Protein AF-A0A2N3DPX6-F1 (afdb_monomer_lite)

Structure (mmCIF, N/CA/C/O backbone):
data_AF-A0A2N3DPX6-F1
#
_entry.id   AF-A0A2N3DPX6-F1
#
loop_
_atom_site.group_PDB
_atom_site.id
_atom_site.type_symbol
_atom_site.label_atom_id
_atom_site.label_alt_id
_atom_site.label_comp_id
_atom_site.label_asym_id
_atom_site.label_entity_id
_atom_site.label_seq_id
_atom_site.pdbx_PDB_ins_code
_atom_site.Cartn_x
_atom_site.Cartn_y
_atom_site.Cartn_z
_atom_site.occupancy
_atom_site.B_iso_or_equiv
_atom_site.auth_seq_id
_atom_site.auth_comp_id
_atom_site.auth_asym_id
_atom_site.auth_atom_id
_atom_site.pdbx_PDB_model_num
ATOM 1 N N . MET A 1 1 ? 47.879 -2.337 -25.778 1.00 54.28 1 MET A N 1
ATOM 2 C CA . MET A 1 1 ? 48.432 -1.976 -27.103 1.00 54.28 1 MET A CA 1
ATOM 3 C C . MET A 1 1 ? 49.964 -1.823 -27.110 1.00 54.28 1 MET A C 1
ATOM 5 O O . MET A 1 1 ? 50.606 -2.636 -27.768 1.00 54.28 1 MET A O 1
ATOM 9 N N . ASN A 1 2 ? 50.560 -0.882 -26.356 1.00 62.41 2 ASN A N 1
ATOM 10 C CA . ASN A 1 2 ? 52.008 -0.575 -26.413 1.00 62.41 2 ASN A CA 1
ATOM 11 C C . ASN A 1 2 ? 52.931 -1.779 -26.140 1.00 62.41 2 ASN A C 1
ATOM 13 O O . ASN A 1 2 ? 53.797 -2.048 -26.961 1.00 62.41 2 ASN A O 1
ATOM 17 N N . ASP A 1 3 ? 52.687 -2.575 -25.093 1.00 64.44 3 ASP A N 1
ATOM 18 C CA . ASP A 1 3 ? 53.539 -3.734 -24.750 1.00 64.44 3 ASP A CA 1
ATOM 19 C C . ASP A 1 3 ? 53.599 -4.826 -25.831 1.00 64.44 3 ASP A C 1
ATOM 21 O O . ASP A 1 3 ? 54.557 -5.590 -25.908 1.00 64.44 3 ASP A O 1
ATOM 25 N N . ARG A 1 4 ? 52.563 -4.950 -26.671 1.00 65.88 4 ARG A N 1
ATOM 26 C CA . ARG A 1 4 ? 52.521 -5.972 -27.732 1.00 65.88 4 ARG A CA 1
ATOM 27 C C . ARG A 1 4 ? 53.177 -5.488 -29.015 1.00 65.88 4 ARG A C 1
ATOM 29 O O . ARG A 1 4 ? 53.859 -6.273 -29.666 1.00 65.88 4 ARG A O 1
ATOM 36 N N . ILE A 1 5 ? 53.002 -4.209 -29.344 1.00 75.50 5 ILE A N 1
ATOM 37 C CA . ILE A 1 5 ? 53.775 -3.555 -30.403 1.00 75.50 5 ILE A CA 1
ATOM 38 C C . ILE A 1 5 ? 55.258 -3.558 -30.017 1.00 75.50 5 ILE A C 1
ATOM 40 O O . ILE A 1 5 ? 56.076 -3.925 -30.851 1.00 75.50 5 ILE A O 1
ATOM 44 N N . ALA A 1 6 ? 55.589 -3.282 -28.749 1.00 79.81 6 ALA A N 1
ATOM 45 C CA . ALA A 1 6 ? 56.942 -3.409 -28.211 1.00 79.81 6 ALA A CA 1
ATOM 46 C C . ALA A 1 6 ? 57.499 -4.820 -28.434 1.00 79.81 6 ALA A C 1
ATOM 48 O O . ALA A 1 6 ? 58.507 -4.957 -29.110 1.00 79.81 6 ALA A O 1
ATOM 49 N N . LYS A 1 7 ? 56.789 -5.876 -28.009 1.00 77.50 7 LYS A N 1
ATOM 50 C CA . LYS A 1 7 ? 57.215 -7.273 -28.233 1.00 77.50 7 LYS A CA 1
ATOM 51 C C . LYS A 1 7 ? 57.352 -7.661 -29.709 1.00 77.50 7 LYS A C 1
ATOM 53 O O . LYS A 1 7 ? 58.269 -8.393 -30.073 1.00 77.50 7 LYS A O 1
ATOM 58 N N . GLY A 1 8 ? 56.435 -7.208 -30.566 1.00 77.56 8 GLY A N 1
ATOM 59 C CA . GLY A 1 8 ? 56.503 -7.459 -32.009 1.00 77.56 8 GLY A CA 1
ATOM 60 C C . GLY A 1 8 ? 57.706 -6.770 -32.656 1.00 77.56 8 GLY A C 1
ATOM 61 O O . GLY A 1 8 ? 58.375 -7.354 -33.508 1.00 77.56 8 GLY A O 1
ATOM 62 N N . LEU A 1 9 ? 58.012 -5.554 -32.205 1.00 83.75 9 LEU A N 1
ATOM 63 C CA . LEU A 1 9 ? 59.191 -4.807 -32.619 1.00 83.75 9 LEU A CA 1
ATOM 64 C C . LEU A 1 9 ? 60.477 -5.418 -32.050 1.00 83.75 9 LEU A C 1
ATOM 66 O O . LEU A 1 9 ? 61.425 -5.578 -32.806 1.00 83.75 9 LEU A O 1
ATOM 70 N N . GLU A 1 10 ? 60.509 -5.834 -30.784 1.00 83.56 10 GLU A N 1
ATOM 71 C CA . GLU A 1 10 ? 61.630 -6.560 -30.163 1.00 83.56 10 GLU A CA 1
ATOM 72 C C . GLU A 1 10 ? 61.987 -7.813 -30.971 1.00 83.56 10 GLU A C 1
ATOM 74 O O . GLU A 1 10 ? 63.136 -7.976 -31.377 1.00 83.56 10 GLU A O 1
ATOM 79 N N . ALA A 1 11 ? 60.991 -8.629 -31.332 1.00 80.62 11 ALA A N 1
ATOM 80 C CA . ALA A 1 11 ? 61.194 -9.808 -32.174 1.00 80.62 11 ALA A CA 1
ATOM 81 C C . ALA A 1 11 ? 61.712 -9.462 -33.585 1.00 80.62 11 ALA A C 1
ATOM 83 O O . ALA A 1 11 ? 62.481 -10.225 -34.178 1.00 80.62 11 ALA A O 1
ATOM 84 N N . ALA A 1 12 ? 61.305 -8.319 -34.148 1.00 83.31 12 ALA A N 1
ATOM 85 C CA . ALA A 1 12 ? 61.857 -7.828 -35.410 1.00 83.31 12 ALA A CA 1
ATOM 86 C C . ALA A 1 12 ? 63.319 -7.370 -35.241 1.00 83.31 12 ALA A C 1
ATOM 88 O O . ALA A 1 12 ? 64.156 -7.650 -36.105 1.00 83.31 12 ALA A O 1
ATOM 89 N N . PHE A 1 13 ? 63.642 -6.738 -34.110 1.00 88.50 13 PHE A N 1
ATOM 90 C CA . PHE A 1 13 ? 64.986 -6.275 -33.769 1.00 88.50 13 PHE A CA 1
ATOM 91 C C . PHE A 1 13 ? 65.964 -7.399 -33.399 1.00 88.50 13 PHE A C 1
ATOM 93 O O . PHE A 1 13 ? 67.175 -7.209 -33.529 1.00 88.50 13 PHE A O 1
ATOM 100 N N . ASP A 1 14 ? 65.473 -8.581 -33.022 1.00 85.00 14 ASP A N 1
ATOM 101 C CA . ASP A 1 14 ? 66.304 -9.784 -32.863 1.00 85.00 14 ASP A CA 1
ATOM 102 C C . ASP A 1 14 ? 66.923 -10.243 -34.189 1.00 85.00 14 ASP A C 1
ATOM 104 O O . ASP A 1 14 ? 67.995 -10.848 -34.215 1.00 85.00 14 ASP A O 1
ATOM 108 N N . ARG A 1 15 ? 66.250 -9.954 -35.309 1.00 82.50 15 ARG A N 1
ATOM 109 C CA . ARG A 1 15 ? 66.660 -10.388 -36.653 1.00 82.50 15 ARG A CA 1
ATOM 110 C C . ARG A 1 15 ? 67.256 -9.263 -37.485 1.00 82.50 15 ARG A C 1
ATOM 112 O O . ARG A 1 15 ? 68.044 -9.523 -38.393 1.00 82.50 15 ARG A O 1
ATOM 119 N N . HIS A 1 16 ? 66.885 -8.020 -37.194 1.00 89.62 16 HIS A N 1
ATOM 120 C CA . HIS A 1 16 ? 67.238 -6.873 -38.017 1.00 89.62 16 HIS A CA 1
ATOM 121 C C . HIS A 1 16 ? 67.680 -5.687 -37.164 1.00 89.62 16 HIS A C 1
ATOM 123 O O . HIS A 1 16 ? 67.012 -5.288 -36.221 1.00 89.62 16 HIS A O 1
ATOM 129 N N . ARG A 1 17 ? 68.795 -5.055 -37.540 1.00 91.12 17 ARG A N 1
ATOM 130 C CA . ARG A 1 17 ? 69.267 -3.823 -36.887 1.00 91.12 17 ARG A CA 1
ATOM 131 C C . ARG A 1 17 ? 68.343 -2.625 -37.146 1.00 91.12 17 ARG A C 1
ATOM 133 O O . ARG A 1 17 ? 68.209 -1.757 -36.290 1.00 91.12 17 ARG A O 1
ATOM 140 N N . ILE A 1 18 ? 67.748 -2.566 -38.334 1.00 93.06 18 ILE A N 1
ATOM 141 C CA . ILE A 1 18 ? 66.830 -1.508 -38.758 1.00 93.06 18 ILE A CA 1
ATOM 142 C C . ILE A 1 18 ? 65.461 -2.150 -38.972 1.00 93.06 18 ILE A C 1
ATOM 144 O O . ILE A 1 18 ? 65.371 -3.206 -39.598 1.00 93.06 18 ILE A O 1
ATOM 148 N N . VAL A 1 19 ? 64.403 -1.536 -38.453 1.00 91.62 19 VAL A N 1
ATOM 149 C CA . VAL A 1 19 ? 63.025 -1.998 -38.656 1.00 91.62 19 VAL A CA 1
ATOM 150 C C . VAL A 1 19 ? 62.188 -0.839 -39.183 1.00 91.62 19 VAL A C 1
ATOM 152 O O . VAL A 1 19 ? 62.178 0.239 -38.592 1.00 91.62 19 VAL A O 1
ATOM 155 N N . PHE A 1 20 ? 61.495 -1.055 -40.299 1.00 90.06 20 PHE A N 1
ATOM 156 C CA . PHE A 1 20 ? 60.578 -0.085 -40.894 1.00 90.06 20 PHE A CA 1
ATOM 157 C C . PHE A 1 20 ? 59.164 -0.313 -40.384 1.00 90.06 20 PHE A C 1
ATOM 159 O O . PHE A 1 20 ? 58.597 -1.366 -40.644 1.00 90.06 20 PHE A O 1
ATOM 166 N N . TRP A 1 21 ? 58.570 0.670 -39.718 1.00 89.62 21 TRP A N 1
ATOM 167 C CA . TRP A 1 21 ? 57.159 0.664 -39.357 1.00 89.62 21 TRP A CA 1
ATOM 168 C C . TRP A 1 21 ? 56.373 1.536 -40.333 1.00 89.62 21 TRP A C 1
ATOM 170 O O . TRP A 1 21 ? 56.478 2.759 -40.312 1.00 89.62 21 TRP A O 1
ATOM 180 N N . THR A 1 22 ? 55.586 0.906 -41.203 1.00 83.81 22 THR A N 1
ATOM 181 C CA . THR A 1 22 ? 54.684 1.626 -42.113 1.00 83.81 22 THR A CA 1
ATOM 182 C C . THR A 1 22 ? 53.291 1.713 -41.509 1.00 83.81 22 THR A C 1
ATOM 184 O O . THR A 1 22 ? 52.650 0.687 -41.280 1.00 83.81 22 THR A O 1
ATOM 187 N N . ASP A 1 23 ? 52.824 2.936 -41.283 1.00 83.44 23 ASP A N 1
ATOM 188 C CA . ASP A 1 23 ? 51.473 3.249 -40.830 1.00 83.44 23 ASP A CA 1
ATOM 189 C C . ASP A 1 23 ? 50.719 3.972 -41.951 1.00 83.44 23 ASP A C 1
ATOM 191 O O . ASP A 1 23 ? 50.708 5.202 -42.057 1.00 83.44 23 ASP A O 1
ATOM 195 N N . ALA A 1 24 ? 50.118 3.173 -42.834 1.00 76.25 24 ALA A N 1
ATOM 196 C CA . ALA A 1 24 ? 49.492 3.671 -44.054 1.00 76.25 24 ALA A CA 1
ATOM 197 C C . ALA A 1 24 ? 48.295 4.600 -43.786 1.00 76.25 24 ALA A C 1
ATOM 199 O O . ALA A 1 24 ? 48.069 5.531 -44.556 1.00 76.25 24 ALA A O 1
ATOM 200 N N . ALA A 1 25 ? 47.551 4.360 -42.701 1.00 71.56 25 ALA A N 1
ATOM 201 C CA . ALA A 1 25 ? 46.357 5.118 -42.324 1.00 71.56 25 ALA A CA 1
ATOM 202 C C . ALA A 1 25 ? 46.630 6.201 -41.261 1.00 71.56 25 ALA A C 1
ATOM 204 O O . ALA A 1 25 ? 45.722 6.953 -40.909 1.00 71.56 25 ALA A O 1
ATOM 205 N N . ARG A 1 26 ? 47.881 6.315 -40.785 1.00 77.94 26 ARG A N 1
ATOM 206 C CA . ARG A 1 26 ? 48.315 7.261 -39.743 1.00 77.94 26 ARG A CA 1
ATOM 207 C C . ARG A 1 26 ? 47.587 7.075 -38.401 1.00 77.94 26 ARG A C 1
ATOM 209 O O . ARG A 1 26 ? 47.404 8.029 -37.645 1.00 77.94 26 ARG A O 1
ATOM 216 N N . GLU A 1 27 ? 47.144 5.859 -38.100 1.00 73.94 27 GLU A N 1
ATOM 217 C CA . GLU A 1 27 ? 46.339 5.568 -36.904 1.00 73.94 27 GLU A CA 1
ATOM 218 C C . GLU A 1 27 ? 47.190 5.265 -35.661 1.00 73.94 27 GLU A C 1
ATOM 220 O O . GLU A 1 27 ? 46.695 5.324 -34.536 1.00 73.94 27 GLU A O 1
ATOM 225 N N . LEU A 1 28 ? 48.480 4.979 -35.847 1.00 81.31 28 LEU A N 1
ATOM 226 C CA . LEU A 1 28 ? 49.415 4.505 -34.826 1.00 81.31 28 LEU A CA 1
ATOM 227 C C . LEU A 1 28 ? 50.485 5.539 -34.454 1.00 81.31 28 LEU A C 1
ATOM 229 O O . LEU A 1 28 ? 51.413 5.223 -33.707 1.00 81.31 28 LEU A O 1
ATOM 233 N N . ARG A 1 29 ? 50.357 6.785 -34.926 1.00 84.44 29 ARG A N 1
ATOM 234 C CA . ARG A 1 29 ? 51.342 7.849 -34.674 1.00 84.44 29 ARG A CA 1
ATOM 235 C C . ARG A 1 29 ? 51.567 8.108 -33.186 1.00 84.44 29 ARG A C 1
ATOM 237 O O . ARG A 1 29 ? 52.702 8.103 -32.721 1.00 84.44 29 ARG A O 1
ATOM 244 N N . SER A 1 30 ? 50.487 8.274 -32.427 1.00 81.75 30 SER A N 1
ATOM 245 C CA . SER A 1 30 ? 50.563 8.490 -30.978 1.00 81.75 30 SER A CA 1
ATOM 246 C C . SER A 1 30 ? 51.193 7.298 -30.252 1.00 81.75 30 SER A C 1
ATOM 248 O O . SER A 1 30 ? 51.939 7.481 -29.292 1.00 81.75 30 SER A O 1
ATOM 250 N N . THR A 1 31 ? 50.946 6.078 -30.735 1.00 81.00 31 THR A N 1
ATOM 251 C CA . THR A 1 31 ? 51.566 4.857 -30.216 1.00 81.00 31 THR A CA 1
ATOM 252 C C . THR A 1 31 ? 53.059 4.809 -30.516 1.00 81.00 31 THR A C 1
ATOM 254 O O . THR A 1 31 ? 53.834 4.492 -29.619 1.00 81.00 31 THR A O 1
ATOM 257 N N . PHE A 1 32 ? 53.478 5.162 -31.734 1.00 86.75 32 PHE A N 1
ATOM 258 C CA . PHE A 1 32 ? 54.891 5.291 -32.087 1.00 86.75 32 PHE A CA 1
ATOM 259 C C . PHE A 1 32 ? 55.594 6.330 -31.208 1.00 86.75 32 PHE A C 1
ATOM 261 O O . PHE A 1 32 ? 56.666 6.046 -30.674 1.00 86.75 32 PHE A O 1
ATOM 268 N N . ASP A 1 33 ? 54.987 7.502 -31.003 1.00 86.75 33 ASP A N 1
ATOM 269 C CA . ASP A 1 33 ? 55.567 8.582 -30.200 1.00 86.75 33 ASP A CA 1
ATOM 270 C C . ASP A 1 33 ? 55.715 8.174 -28.721 1.00 86.75 33 ASP A C 1
ATOM 272 O O . ASP A 1 33 ? 56.781 8.382 -28.139 1.00 86.75 33 ASP A O 1
ATOM 276 N N . ALA A 1 34 ? 54.709 7.503 -28.147 1.00 84.25 34 ALA A N 1
ATOM 277 C CA . ALA A 1 34 ? 54.702 7.046 -26.752 1.00 84.25 34 ALA A CA 1
ATOM 278 C C . ALA A 1 34 ? 55.551 5.788 -26.474 1.00 84.25 34 ALA A C 1
ATOM 280 O O . ALA A 1 34 ? 55.753 5.432 -25.315 1.00 84.25 34 ALA A O 1
ATOM 281 N N . LEU A 1 35 ? 56.009 5.077 -27.509 1.00 86.69 35 LEU A N 1
ATOM 282 C CA . LEU A 1 35 ? 56.758 3.832 -27.346 1.00 86.69 35 LEU A CA 1
ATOM 283 C C . LEU A 1 35 ? 58.198 4.098 -26.887 1.00 86.69 35 LEU A C 1
ATOM 285 O O . LEU A 1 35 ? 58.968 4.728 -27.612 1.00 86.69 35 LEU A O 1
ATOM 289 N N . GLU A 1 36 ? 58.595 3.566 -25.738 1.00 83.62 36 GLU A N 1
ATOM 290 C CA . GLU A 1 36 ? 59.989 3.575 -25.290 1.00 83.62 36 GLU A CA 1
ATOM 291 C C . GLU A 1 36 ? 60.608 2.195 -25.518 1.00 83.62 36 GLU A C 1
ATOM 293 O O . GLU A 1 36 ? 60.085 1.185 -25.055 1.00 83.62 36 GLU A O 1
ATOM 298 N N . LEU A 1 37 ? 61.704 2.153 -26.275 1.00 84.94 37 LEU A N 1
ATOM 299 C CA . LEU A 1 37 ? 62.443 0.932 -26.579 1.00 84.94 37 LEU A CA 1
ATOM 300 C C . LEU A 1 37 ? 63.902 1.143 -26.180 1.00 84.94 37 LEU A C 1
ATOM 302 O O . LEU A 1 37 ? 64.582 2.015 -26.726 1.00 84.94 37 LEU A O 1
ATOM 306 N N . GLU A 1 38 ? 64.389 0.355 -25.225 1.00 86.06 38 GLU A N 1
ATOM 307 C CA . GLU A 1 38 ? 65.756 0.489 -24.728 1.00 86.06 38 GLU A CA 1
ATOM 308 C C . GLU A 1 38 ? 66.777 0.177 -25.838 1.00 86.06 38 GLU A C 1
ATOM 310 O O . GLU A 1 38 ? 66.678 -0.823 -26.550 1.00 86.06 38 GLU A O 1
ATOM 315 N N . GLY A 1 39 ? 67.757 1.067 -26.025 1.00 87.31 39 GLY A N 1
ATOM 316 C CA . GLY A 1 39 ? 68.816 0.897 -27.026 1.00 87.31 39 GLY A CA 1
ATOM 317 C C . GLY A 1 39 ? 68.378 1.050 -28.491 1.00 87.31 39 GLY A C 1
ATOM 318 O O . GLY A 1 39 ? 69.193 0.810 -29.385 1.00 87.31 39 GLY A O 1
ATOM 319 N N . ILE A 1 40 ? 67.135 1.467 -28.765 1.00 92.56 40 ILE A N 1
ATOM 320 C CA . ILE A 1 40 ? 66.599 1.676 -30.120 1.00 92.56 40 ILE A CA 1
ATOM 321 C C . ILE A 1 40 ? 66.289 3.160 -30.330 1.00 92.56 40 ILE A C 1
ATOM 323 O O . ILE A 1 40 ? 65.561 3.778 -29.559 1.00 92.56 40 ILE A O 1
ATOM 327 N N . GLN A 1 41 ? 66.809 3.736 -31.415 1.00 93.25 41 GLN A N 1
ATOM 328 C CA . GLN A 1 41 ? 66.491 5.108 -31.798 1.00 93.25 41 GLN A CA 1
ATOM 329 C C . GLN A 1 41 ? 65.309 5.144 -32.768 1.00 93.25 41 GLN A C 1
ATOM 331 O O . GLN A 1 41 ? 65.304 4.459 -33.792 1.00 93.25 41 GLN A O 1
ATOM 336 N N . LYS A 1 42 ? 64.312 5.971 -32.456 1.00 94.31 42 LYS A N 1
ATOM 337 C CA . LYS A 1 42 ? 63.127 6.184 -33.292 1.00 94.31 42 LYS A CA 1
ATOM 338 C C . LYS A 1 42 ? 63.363 7.333 -34.274 1.00 94.31 42 LYS A C 1
ATOM 340 O O . LYS A 1 42 ? 63.814 8.401 -33.869 1.00 94.31 42 LYS A O 1
ATOM 345 N N . ILE A 1 43 ? 63.025 7.127 -35.544 1.00 93.69 43 ILE A N 1
ATOM 346 C CA . ILE A 1 43 ? 63.067 8.148 -36.598 1.00 93.69 43 ILE A CA 1
ATOM 347 C C . ILE A 1 43 ? 61.698 8.171 -37.273 1.00 93.69 43 ILE A C 1
ATOM 349 O O . ILE A 1 43 ? 61.299 7.168 -37.853 1.00 93.69 43 ILE A O 1
ATOM 353 N N . ALA A 1 44 ? 60.984 9.294 -37.216 1.00 92.06 44 ALA A N 1
ATOM 354 C CA . ALA A 1 44 ? 59.815 9.521 -38.063 1.00 92.06 44 ALA A CA 1
ATOM 355 C C . ALA A 1 44 ? 60.273 10.215 -39.348 1.00 92.06 44 ALA A C 1
ATOM 357 O O . ALA A 1 44 ? 60.879 11.281 -39.266 1.00 92.06 44 ALA A O 1
ATOM 358 N N . LEU A 1 45 ? 60.000 9.614 -40.507 1.00 90.94 45 LEU A N 1
ATOM 359 C CA . LEU A 1 45 ? 60.364 10.200 -41.796 1.00 90.94 45 LEU A CA 1
ATOM 360 C C . LEU A 1 45 ? 59.577 11.489 -42.036 1.00 90.94 45 LEU A C 1
ATOM 362 O O . LEU A 1 45 ? 58.354 11.520 -41.881 1.00 90.94 45 LEU A O 1
ATOM 366 N N . ALA A 1 46 ? 60.290 12.537 -42.439 1.00 88.69 46 ALA A N 1
ATOM 367 C CA . ALA A 1 46 ? 59.729 13.854 -42.721 1.00 88.69 46 ALA A CA 1
ATOM 368 C C . ALA A 1 46 ? 60.317 14.426 -44.021 1.00 88.69 46 ALA A C 1
ATOM 370 O O . ALA A 1 46 ? 60.751 15.578 -44.059 1.00 88.69 46 ALA A O 1
ATOM 371 N N . ASN A 1 47 ? 60.321 13.612 -45.086 1.00 86.62 47 ASN A N 1
ATOM 372 C CA . ASN A 1 47 ? 60.920 13.936 -46.387 1.00 86.62 47 ASN A CA 1
ATOM 373 C C . ASN A 1 47 ? 62.446 14.185 -46.307 1.00 86.62 47 ASN A C 1
ATOM 375 O O . ASN A 1 47 ? 63.002 15.058 -46.976 1.00 86.62 47 ASN A O 1
ATOM 379 N N . ASP A 1 48 ? 63.115 13.450 -45.418 1.00 91.81 48 ASP A N 1
ATOM 380 C CA . ASP A 1 48 ? 64.540 13.518 -45.094 1.00 91.81 48 ASP A CA 1
ATOM 381 C C . ASP A 1 48 ? 65.265 12.182 -45.359 1.00 91.81 48 ASP A C 1
ATOM 383 O O . ASP A 1 48 ? 66.339 11.906 -44.818 1.00 91.81 48 ASP A O 1
ATOM 387 N N . GLU A 1 49 ? 64.703 11.347 -46.238 1.00 92.75 49 GLU A N 1
ATOM 388 C CA . GLU A 1 49 ? 65.104 9.960 -46.486 1.00 92.75 49 GLU A CA 1
ATOM 389 C C . GLU A 1 49 ? 66.591 9.816 -46.824 1.00 92.75 49 GLU A C 1
ATOM 391 O O . GLU A 1 49 ? 67.235 8.859 -46.397 1.00 92.75 49 GLU A O 1
ATOM 396 N N . PHE A 1 50 ? 67.169 10.770 -47.559 1.00 91.81 50 PHE A N 1
ATOM 397 C CA . PHE A 1 50 ? 68.599 10.766 -47.876 1.00 91.81 50 PHE A CA 1
ATOM 398 C C . PHE A 1 50 ? 69.484 10.959 -46.641 1.00 91.81 50 PHE A C 1
ATOM 400 O O . PHE A 1 50 ? 70.490 10.265 -46.476 1.00 91.81 50 PHE A O 1
ATOM 407 N N . ALA A 1 51 ? 69.109 11.895 -45.767 1.00 93.38 51 ALA A N 1
ATOM 408 C CA . ALA A 1 51 ? 69.839 12.164 -44.537 1.00 93.38 51 ALA A CA 1
ATOM 409 C C . ALA A 1 51 ? 69.728 10.966 -43.588 1.00 93.38 51 ALA A C 1
ATOM 411 O O . ALA A 1 51 ? 70.736 10.497 -43.058 1.00 93.38 51 ALA A O 1
ATOM 412 N N . VAL A 1 52 ? 68.526 10.391 -43.470 1.00 94.75 52 VAL A N 1
ATOM 413 C CA . VAL A 1 52 ? 68.290 9.157 -42.710 1.00 94.75 52 VAL A CA 1
ATOM 414 C C . VAL A 1 52 ? 69.135 8.009 -43.266 1.00 94.75 52 VAL A C 1
ATOM 416 O O . VAL A 1 52 ? 69.815 7.330 -42.498 1.00 94.75 52 VAL A O 1
ATOM 419 N N . LYS A 1 53 ? 69.184 7.830 -44.594 1.00 94.06 53 LYS A N 1
ATOM 420 C CA . LYS A 1 53 ? 70.019 6.822 -45.269 1.00 94.06 53 LYS A CA 1
ATOM 421 C C . LYS A 1 53 ? 71.499 6.961 -44.922 1.00 94.06 53 LYS A C 1
ATOM 423 O O . LYS A 1 53 ? 72.149 5.965 -44.602 1.00 94.06 53 LYS A O 1
ATOM 428 N N . HIS A 1 54 ? 72.030 8.182 -44.976 1.00 93.88 54 HIS A N 1
ATOM 429 C CA . HIS A 1 54 ? 73.417 8.459 -44.611 1.00 93.88 54 HIS A CA 1
ATOM 430 C C . HIS A 1 54 ? 73.682 8.120 -43.139 1.00 93.88 54 HIS A C 1
ATOM 432 O O . HIS A 1 54 ? 74.611 7.369 -42.833 1.00 93.88 54 HIS A O 1
ATOM 438 N N . ARG A 1 55 ? 72.812 8.589 -42.241 1.00 94.56 55 ARG A N 1
ATOM 439 C CA . ARG A 1 55 ? 72.940 8.399 -40.796 1.00 94.56 55 ARG A CA 1
ATOM 440 C C . ARG A 1 55 ? 72.969 6.926 -40.393 1.00 94.56 55 ARG A C 1
ATOM 442 O O . ARG A 1 55 ? 73.902 6.483 -39.724 1.00 94.56 55 ARG A O 1
ATOM 449 N N . VAL A 1 56 ? 71.989 6.142 -40.850 1.00 94.12 56 VAL A N 1
ATOM 450 C CA . VAL A 1 56 ? 71.843 4.738 -40.425 1.00 94.12 56 VAL A CA 1
ATOM 451 C C . VAL A 1 56 ? 72.894 3.800 -41.030 1.00 94.12 56 VAL A C 1
ATOM 453 O O . VAL A 1 56 ? 73.118 2.717 -40.481 1.00 94.12 56 VAL A O 1
ATOM 456 N N . LEU A 1 57 ? 73.531 4.180 -42.148 1.00 91.94 57 LEU A N 1
ATOM 457 C CA . LEU A 1 57 ? 74.555 3.372 -42.828 1.00 91.94 57 LEU A CA 1
ATOM 458 C C . LEU A 1 57 ? 75.997 3.808 -42.538 1.00 91.94 57 LEU A C 1
ATOM 460 O O . LEU A 1 57 ? 76.894 2.965 -42.594 1.00 91.94 57 LEU A O 1
ATOM 464 N N . ARG A 1 58 ? 76.248 5.102 -42.299 1.00 92.56 58 ARG A N 1
ATOM 465 C CA . ARG A 1 58 ? 77.607 5.667 -42.210 1.00 92.56 58 ARG A CA 1
ATOM 466 C C . ARG A 1 58 ? 77.935 6.260 -40.849 1.00 92.56 58 ARG A C 1
ATOM 468 O O . ARG A 1 58 ? 79.011 5.970 -40.339 1.00 92.56 58 ARG A O 1
ATOM 475 N N . GLU A 1 59 ? 77.046 7.066 -40.279 1.00 93.06 59 GLU A N 1
ATOM 476 C CA . GLU A 1 59 ? 77.330 7.789 -39.029 1.00 93.06 59 GLU A CA 1
ATOM 477 C C . GLU A 1 59 ? 77.150 6.894 -37.801 1.00 93.06 59 GLU A C 1
ATOM 479 O O . GLU A 1 59 ? 78.003 6.870 -36.917 1.00 93.06 59 GLU A O 1
ATOM 484 N N . GLU A 1 60 ? 76.075 6.103 -37.773 1.00 94.06 60 GLU A N 1
ATOM 485 C CA . GLU A 1 60 ? 75.704 5.270 -36.626 1.00 94.06 60 GLU A CA 1
ATOM 486 C C . GLU A 1 60 ? 75.505 3.787 -37.033 1.00 94.06 60 GLU A C 1
ATOM 488 O O . GLU A 1 60 ? 74.419 3.221 -36.878 1.00 94.06 60 GLU A O 1
ATOM 493 N N . PRO A 1 61 ? 76.537 3.096 -37.564 1.00 88.75 61 PRO A N 1
ATOM 494 C CA . PRO A 1 61 ? 76.383 1.757 -38.147 1.00 88.75 61 PRO A CA 1
ATOM 495 C C . PRO A 1 61 ? 76.079 0.650 -37.121 1.00 88.75 61 PRO A C 1
ATOM 497 O O . PRO A 1 61 ? 75.532 -0.389 -37.490 1.00 88.75 61 PRO A O 1
ATOM 500 N N . GLY A 1 62 ? 76.423 0.852 -35.844 1.00 88.69 62 GLY A N 1
ATOM 501 C CA . GLY A 1 62 ? 76.156 -0.096 -34.751 1.00 88.69 62 GLY A CA 1
ATOM 502 C C . GLY A 1 62 ? 74.818 0.116 -34.034 1.00 88.69 62 GLY A C 1
ATOM 503 O O . GLY A 1 62 ? 74.393 -0.751 -33.274 1.00 88.69 62 GLY A O 1
ATOM 504 N N . GLN A 1 63 ? 74.146 1.243 -34.279 1.00 93.56 63 GLN A N 1
ATOM 505 C CA . GLN A 1 63 ? 72.909 1.621 -33.597 1.00 93.56 63 GLN A CA 1
ATOM 506 C C . GLN A 1 63 ? 71.691 0.927 -34.229 1.00 93.56 63 GLN A C 1
ATOM 508 O O . GLN A 1 63 ? 71.632 0.748 -35.453 1.00 93.56 63 GLN A O 1
ATOM 513 N N . ARG A 1 64 ? 70.711 0.534 -33.399 1.00 94.88 64 ARG A N 1
ATOM 514 C CA . ARG A 1 64 ? 69.409 0.018 -33.854 1.00 94.88 64 ARG A CA 1
ATOM 515 C C . ARG A 1 64 ? 68.436 1.167 -34.111 1.00 94.88 64 ARG A C 1
ATOM 517 O O . ARG A 1 64 ? 68.344 2.081 -33.286 1.00 94.88 64 ARG A O 1
ATOM 524 N N . PHE A 1 65 ? 67.698 1.093 -35.220 1.00 94.62 65 PHE A N 1
ATOM 525 C CA . PHE A 1 65 ? 66.774 2.145 -35.656 1.00 94.62 65 PHE A CA 1
ATOM 526 C C . PHE A 1 65 ? 65.371 1.614 -35.953 1.00 94.62 65 PHE A C 1
ATOM 528 O O . PHE A 1 65 ? 65.217 0.668 -36.725 1.00 94.62 65 PHE A O 1
ATOM 535 N N . LEU A 1 66 ? 64.353 2.275 -35.397 1.00 93.88 66 LEU A N 1
ATOM 536 C CA . LEU A 1 66 ? 62.951 2.128 -35.787 1.00 93.88 66 LEU A CA 1
ATOM 537 C C . LEU A 1 66 ? 62.574 3.295 -36.702 1.00 93.88 66 LEU A C 1
ATOM 539 O O . LEU A 1 66 ? 62.441 4.425 -36.232 1.00 93.88 66 LEU A O 1
ATOM 543 N N . ILE A 1 67 ? 62.420 3.027 -37.997 1.00 93.56 67 ILE A N 1
ATOM 544 C CA . ILE A 1 67 ? 62.072 4.037 -39.003 1.00 93.56 67 ILE A CA 1
ATOM 545 C C . ILE A 1 67 ? 60.563 3.988 -39.237 1.00 93.56 67 ILE A C 1
ATOM 547 O O . ILE A 1 67 ? 60.051 3.016 -39.785 1.00 93.56 67 ILE A O 1
ATOM 551 N N . TYR A 1 68 ? 59.852 5.028 -38.824 1.00 91.44 68 TYR A N 1
ATOM 552 C CA . TYR A 1 68 ? 58.407 5.155 -38.947 1.00 91.44 68 TYR A CA 1
ATOM 553 C C . TYR A 1 68 ? 58.031 6.008 -40.157 1.00 91.44 68 TYR A C 1
ATOM 555 O O . TYR A 1 68 ? 58.543 7.115 -40.341 1.00 91.44 68 TYR A O 1
ATOM 563 N N . ARG A 1 69 ? 57.130 5.478 -40.985 1.00 88.31 69 ARG A N 1
ATOM 564 C CA . ARG A 1 69 ? 56.603 6.128 -42.187 1.00 88.31 69 ARG A CA 1
ATOM 565 C C . ARG A 1 69 ? 55.097 6.298 -42.054 1.00 88.31 69 ARG A C 1
ATOM 567 O O . ARG A 1 69 ? 54.386 5.314 -41.857 1.00 88.31 69 ARG A O 1
ATOM 574 N N . GLU A 1 70 ? 54.637 7.529 -42.243 1.00 87.31 70 GLU A N 1
ATOM 575 C CA . GLU A 1 70 ? 53.218 7.847 -42.401 1.00 87.31 70 GLU A CA 1
ATOM 576 C C . GLU A 1 70 ? 52.810 7.733 -43.874 1.00 87.31 70 GLU A C 1
ATOM 578 O O . GLU A 1 70 ? 53.539 8.185 -44.759 1.00 87.31 70 GLU A O 1
ATOM 583 N N . GLY A 1 71 ? 51.627 7.177 -44.132 1.00 78.06 71 GLY A N 1
ATOM 584 C CA . GLY A 1 71 ? 51.040 7.130 -45.470 1.00 78.06 71 GLY A CA 1
ATOM 585 C C . GLY A 1 71 ? 51.433 5.900 -46.299 1.00 78.06 71 GLY A C 1
ATOM 586 O O . GLY A 1 71 ? 52.178 5.028 -45.835 1.00 78.06 71 GLY A O 1
ATOM 587 N N . PRO A 1 72 ? 50.875 5.779 -47.518 1.00 76.06 72 PRO A N 1
ATOM 588 C CA . PRO A 1 72 ? 51.136 4.642 -48.389 1.00 76.06 72 PRO A CA 1
ATOM 589 C C . PRO A 1 72 ? 52.620 4.562 -48.755 1.00 76.06 72 PRO A C 1
ATOM 591 O O . PRO A 1 72 ? 53.338 5.560 -48.796 1.00 76.06 72 PRO A O 1
ATOM 594 N N . GLU A 1 73 ? 53.089 3.348 -49.023 1.00 79.56 73 GLU A N 1
ATOM 595 C CA . GLU A 1 73 ? 54.463 3.133 -49.461 1.00 79.56 73 GLU A CA 1
ATOM 596 C C . GLU A 1 73 ? 54.692 3.816 -50.827 1.00 79.56 73 GLU A C 1
ATOM 598 O O . GLU A 1 73 ? 53.885 3.592 -51.731 1.00 79.56 73 GLU A O 1
ATOM 603 N N . PRO A 1 74 ? 55.746 4.644 -50.999 1.00 83.25 74 PRO A N 1
ATOM 604 C CA . PRO A 1 74 ? 56.045 5.273 -52.280 1.00 83.25 74 PRO A CA 1
ATOM 605 C C . PRO A 1 74 ? 56.354 4.234 -53.357 1.00 83.25 74 PRO A C 1
ATOM 607 O O . PRO A 1 74 ? 56.824 3.130 -53.055 1.00 83.25 74 PRO A O 1
ATOM 610 N N . ASP A 1 75 ? 56.170 4.619 -54.618 1.00 85.25 75 ASP A N 1
ATOM 611 C CA . ASP A 1 75 ? 56.600 3.805 -55.749 1.00 85.25 75 ASP A CA 1
ATOM 612 C C . ASP A 1 75 ? 58.095 3.479 -55.649 1.00 85.25 75 ASP A C 1
ATOM 614 O O . ASP A 1 75 ? 58.902 4.234 -55.103 1.00 85.25 75 ASP A O 1
ATOM 618 N N . ARG A 1 76 ? 58.492 2.319 -56.188 1.00 85.69 76 ARG A N 1
ATOM 619 C CA . ARG A 1 76 ? 59.852 1.781 -55.995 1.00 85.69 76 ARG A CA 1
ATOM 620 C C . ARG A 1 76 ? 60.960 2.751 -56.404 1.00 85.69 76 ARG A C 1
ATOM 622 O O . ARG A 1 76 ? 62.022 2.732 -55.793 1.00 85.69 76 ARG A O 1
ATOM 629 N N . ILE A 1 77 ? 60.726 3.551 -57.443 1.00 87.75 77 ILE A N 1
ATOM 630 C CA . ILE A 1 77 ? 61.707 4.514 -57.953 1.00 87.75 77 ILE A CA 1
ATOM 631 C C . ILE A 1 77 ? 61.826 5.760 -57.063 1.00 87.75 77 ILE A C 1
ATOM 633 O O . ILE A 1 77 ? 62.889 6.372 -57.020 1.00 87.75 77 ILE A O 1
ATOM 637 N N . ASP A 1 78 ? 60.776 6.065 -56.297 1.00 85.62 78 ASP A N 1
ATOM 638 C CA . ASP A 1 78 ? 60.686 7.219 -55.402 1.00 85.62 78 ASP A CA 1
ATOM 639 C C . ASP A 1 78 ? 61.008 6.857 -53.940 1.00 85.62 78 ASP A C 1
ATOM 641 O O . ASP A 1 78 ? 61.224 7.733 -53.105 1.00 85.62 78 ASP A O 1
ATOM 645 N N . ASN A 1 79 ? 61.108 5.566 -53.603 1.00 89.00 79 ASN A N 1
ATOM 646 C CA . ASN A 1 79 ? 61.487 5.113 -52.265 1.00 89.00 79 ASN A CA 1
ATOM 647 C C . ASN A 1 79 ? 63.020 5.061 -52.104 1.00 89.00 79 ASN A C 1
ATOM 649 O O . ASN A 1 79 ? 63.665 4.038 -52.331 1.00 89.00 79 ASN A O 1
ATOM 653 N N . TRP A 1 80 ? 63.618 6.163 -51.646 1.00 91.12 80 TRP A N 1
ATOM 654 C CA . TRP A 1 80 ? 65.080 6.302 -51.499 1.00 91.12 80 TRP A CA 1
ATOM 655 C C . TRP A 1 80 ? 65.700 5.362 -50.451 1.00 91.12 80 TRP A C 1
ATOM 657 O O . TRP A 1 80 ? 66.912 5.121 -50.466 1.00 91.12 80 TRP A O 1
ATOM 667 N N . LEU A 1 81 ? 64.869 4.820 -49.556 1.00 91.75 81 LEU A N 1
ATOM 668 C CA . LEU A 1 81 ? 65.242 3.851 -48.524 1.00 91.75 81 LEU A CA 1
ATOM 669 C C . LEU A 1 81 ? 64.932 2.402 -48.923 1.00 91.75 81 LEU A C 1
ATOM 671 O O . LEU A 1 81 ? 65.119 1.511 -48.098 1.00 91.75 81 LEU A O 1
ATOM 675 N N . LEU A 1 82 ? 64.466 2.144 -50.153 1.00 88.69 82 LEU A N 1
ATOM 676 C CA . LEU A 1 82 ? 64.002 0.820 -50.583 1.00 88.69 82 LEU A CA 1
ATOM 677 C C . LEU A 1 82 ? 65.066 -0.272 -50.423 1.00 88.69 82 LEU A C 1
ATOM 679 O O . LEU A 1 82 ? 64.758 -1.370 -49.975 1.00 88.69 82 LEU A O 1
ATOM 683 N N . ASP A 1 83 ? 66.321 0.027 -50.750 1.00 89.12 83 ASP A N 1
ATOM 684 C CA . ASP A 1 83 ? 67.448 -0.896 -50.597 1.00 89.12 83 ASP A CA 1
ATOM 685 C C . ASP A 1 83 ? 67.697 -1.279 -49.130 1.00 89.12 83 ASP A C 1
ATOM 687 O O . ASP A 1 83 ? 67.906 -2.453 -48.826 1.00 89.12 83 ASP A O 1
ATOM 691 N N . ILE A 1 84 ? 67.606 -0.312 -48.212 1.00 90.38 84 ILE A N 1
ATOM 692 C CA . ILE A 1 84 ? 67.705 -0.547 -46.763 1.00 90.38 84 ILE A CA 1
ATOM 693 C C . ILE A 1 84 ? 66.480 -1.329 -46.277 1.00 90.38 84 ILE A C 1
ATOM 695 O O . ILE A 1 84 ? 66.623 -2.292 -45.528 1.00 90.38 84 ILE A O 1
ATOM 699 N N . GLN A 1 85 ? 65.283 -0.948 -46.717 1.00 86.56 85 GLN A N 1
ATOM 700 C CA . GLN A 1 85 ? 64.028 -1.596 -46.343 1.00 86.56 85 GLN A CA 1
ATOM 701 C C . GLN A 1 85 ? 63.985 -3.065 -46.785 1.00 86.56 85 GLN A C 1
ATOM 703 O O . GLN A 1 85 ? 63.512 -3.907 -46.031 1.00 86.56 85 GLN A O 1
ATOM 708 N N . MET A 1 86 ? 64.525 -3.389 -47.964 1.00 83.62 86 MET A N 1
ATOM 709 C CA . MET A 1 86 ? 64.635 -4.766 -48.460 1.00 83.62 86 MET A CA 1
ATOM 710 C C . MET A 1 86 ? 65.744 -5.572 -47.771 1.00 83.62 86 MET A C 1
ATOM 712 O O . MET A 1 86 ? 65.616 -6.786 -47.633 1.00 83.62 86 MET A O 1
ATOM 716 N N . ALA A 1 87 ? 66.834 -4.920 -47.356 1.00 83.94 87 ALA A N 1
ATOM 717 C CA . ALA A 1 87 ? 67.941 -5.568 -46.648 1.00 83.94 87 ALA A CA 1
ATOM 718 C C . ALA A 1 87 ? 67.641 -5.834 -45.159 1.00 83.94 87 ALA A C 1
ATOM 720 O O . ALA A 1 87 ? 68.368 -6.581 -44.499 1.00 83.94 87 ALA A O 1
ATOM 721 N N . HIS A 1 88 ? 66.592 -5.214 -44.620 1.00 86.69 88 HIS A N 1
ATOM 722 C CA . HIS A 1 88 ? 66.249 -5.236 -43.204 1.00 86.69 88 HIS A CA 1
ATOM 723 C C . HIS A 1 88 ? 64.771 -5.601 -42.965 1.00 86.69 88 HIS A C 1
ATOM 725 O O . HIS A 1 88 ? 64.102 -6.142 -43.841 1.00 86.69 88 HIS A O 1
ATOM 731 N N . GLY A 1 89 ? 64.279 -5.404 -41.737 1.00 78.69 89 GLY A N 1
ATOM 732 C CA . GLY A 1 89 ? 62.942 -5.833 -41.337 1.00 78.69 89 GLY A CA 1
ATOM 733 C C . GLY A 1 89 ? 61.878 -4.783 -41.639 1.00 78.69 89 GLY A C 1
ATOM 734 O O . GLY A 1 89 ? 62.105 -3.592 -41.435 1.00 78.69 89 GLY A O 1
ATOM 735 N N . ALA A 1 90 ? 60.689 -5.223 -42.048 1.00 79.94 90 ALA A N 1
ATOM 736 C CA . ALA A 1 90 ? 59.490 -4.391 -42.096 1.00 79.94 90 ALA A CA 1
ATOM 737 C C . ALA A 1 90 ? 58.465 -4.893 -41.069 1.00 79.94 90 ALA A C 1
ATOM 739 O O . ALA A 1 90 ? 58.163 -6.083 -40.999 1.00 79.94 90 ALA A O 1
ATOM 740 N N . PHE A 1 91 ? 57.922 -3.968 -40.289 1.00 78.31 91 PHE A N 1
ATOM 741 C CA . PHE A 1 91 ? 56.836 -4.150 -39.345 1.00 78.31 91 PHE A CA 1
ATOM 742 C C . PHE A 1 91 ? 55.598 -3.431 -39.891 1.00 78.31 91 PHE A C 1
ATOM 744 O O . PHE A 1 91 ? 55.559 -2.206 -40.006 1.00 78.31 91 PHE A O 1
ATOM 751 N N . LYS A 1 92 ? 54.576 -4.201 -40.262 1.00 67.00 92 LYS A N 1
ATOM 752 C CA . LYS A 1 92 ? 53.255 -3.665 -40.600 1.00 67.00 92 LYS A CA 1
ATOM 753 C C . LYS A 1 92 ? 52.328 -3.965 -39.434 1.00 67.00 92 LYS A C 1
ATOM 755 O O . LYS A 1 92 ? 52.102 -5.131 -39.120 1.00 67.00 92 LYS A O 1
ATOM 760 N N . ALA A 1 93 ? 51.819 -2.921 -38.794 1.00 65.81 93 ALA A N 1
ATOM 761 C CA . ALA A 1 93 ? 50.791 -3.043 -37.774 1.00 65.81 93 ALA A CA 1
ATOM 762 C C . ALA A 1 93 ? 49.449 -2.660 -38.393 1.00 65.81 93 ALA A C 1
ATOM 764 O O . ALA A 1 93 ? 49.241 -1.511 -38.769 1.00 65.81 93 ALA A O 1
ATOM 765 N N . ASP A 1 94 ? 48.562 -3.641 -38.524 1.00 72.62 94 ASP A N 1
ATOM 766 C CA . ASP A 1 94 ? 47.173 -3.410 -38.901 1.00 72.62 94 ASP A CA 1
ATOM 767 C C . ASP A 1 94 ? 46.352 -3.184 -37.631 1.00 72.62 94 ASP A C 1
ATOM 769 O O . ASP A 1 94 ? 46.267 -4.066 -36.771 1.00 72.62 94 ASP A O 1
ATOM 773 N N . GLN A 1 95 ? 45.767 -1.994 -37.501 1.00 75.44 95 GLN A N 1
ATOM 774 C CA . GLN A 1 95 ? 44.999 -1.596 -36.327 1.00 75.44 95 GLN A CA 1
ATOM 775 C C . GLN A 1 95 ? 43.821 -2.546 -36.058 1.00 75.44 95 GLN A C 1
ATOM 777 O O . GLN A 1 95 ? 43.551 -2.879 -34.900 1.00 75.44 95 GLN A O 1
ATOM 782 N N . ALA A 1 96 ? 43.183 -3.070 -37.113 1.00 77.62 96 ALA A N 1
ATOM 783 C CA . ALA A 1 96 ? 42.122 -4.062 -36.975 1.00 77.62 96 ALA A CA 1
ATOM 784 C C . ALA A 1 96 ? 42.654 -5.375 -36.376 1.00 77.62 96 ALA A C 1
ATOM 786 O O . ALA A 1 96 ? 42.072 -5.907 -35.429 1.00 77.62 96 ALA A O 1
ATOM 787 N N . ALA A 1 97 ? 43.809 -5.852 -36.852 1.00 76.25 97 ALA A N 1
ATOM 788 C CA . ALA A 1 97 ? 44.466 -7.046 -36.319 1.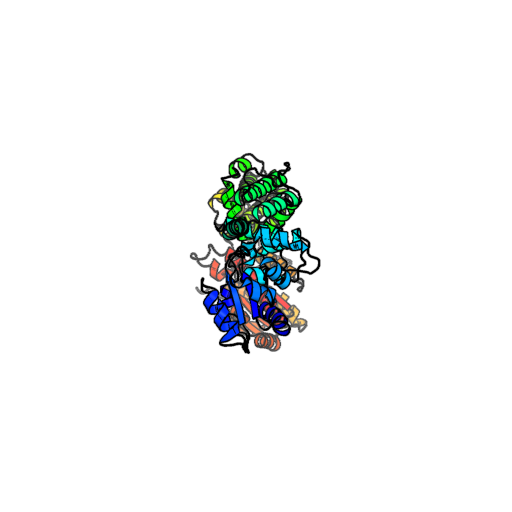00 76.25 97 ALA A CA 1
ATOM 789 C C . ALA A 1 97 ? 44.931 -6.860 -34.861 1.00 76.25 97 ALA A C 1
ATOM 791 O O . ALA A 1 97 ? 44.868 -7.798 -34.059 1.00 76.25 97 ALA A O 1
ATOM 792 N N . LEU A 1 98 ? 45.355 -5.647 -34.488 1.00 79.62 98 LEU A N 1
ATOM 793 C CA . LEU A 1 98 ? 45.720 -5.313 -33.110 1.00 79.62 98 LEU A CA 1
ATOM 794 C C . LEU A 1 98 ? 44.513 -5.372 -32.168 1.00 79.62 98 LEU A C 1
ATOM 796 O O . LEU A 1 98 ? 44.616 -5.988 -31.104 1.00 79.62 98 LEU A O 1
ATOM 800 N N . TRP A 1 99 ? 43.370 -4.797 -32.558 1.00 84.38 99 TRP A N 1
ATOM 801 C CA . TRP A 1 99 ? 42.135 -4.877 -31.771 1.00 84.38 99 TRP A CA 1
ATOM 802 C C . TRP A 1 99 ? 41.622 -6.314 -31.637 1.00 84.38 99 TRP A C 1
ATOM 804 O O . TRP A 1 99 ? 41.285 -6.729 -30.529 1.00 84.38 99 TRP A O 1
ATOM 814 N N . LEU A 1 100 ? 41.638 -7.102 -32.719 1.00 83.50 100 LEU A N 1
ATOM 815 C CA . LEU A 1 100 ? 41.288 -8.529 -32.677 1.00 83.50 100 LEU A CA 1
ATOM 816 C C . LEU A 1 100 ? 42.157 -9.293 -31.678 1.00 83.50 100 LEU A C 1
ATOM 818 O O . LEU A 1 100 ? 41.652 -9.993 -30.800 1.00 83.50 100 LEU A O 1
ATOM 822 N N . THR A 1 101 ? 43.469 -9.079 -31.749 1.00 81.94 101 THR A N 1
ATOM 823 C CA . THR A 1 101 ? 44.427 -9.722 -30.849 1.00 81.94 101 THR A CA 1
ATOM 824 C C . THR A 1 101 ? 44.217 -9.280 -29.396 1.00 81.94 101 THR A C 1
ATOM 826 O O . THR A 1 101 ? 44.376 -10.079 -28.470 1.00 81.94 101 THR A O 1
ATOM 829 N N . GLU A 1 102 ? 43.872 -8.012 -29.151 1.00 83.06 102 GLU A N 1
ATOM 830 C CA . GL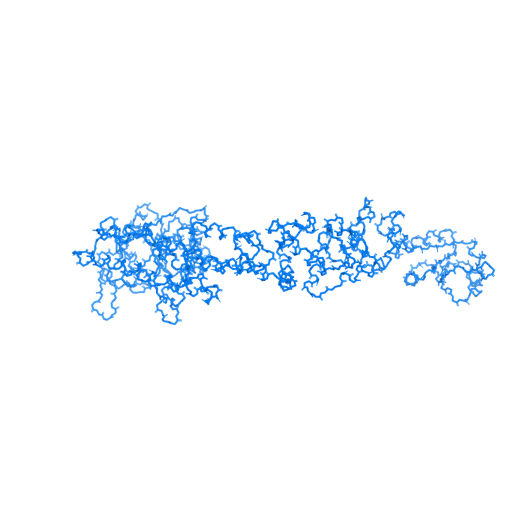U A 1 102 ? 43.555 -7.491 -27.813 1.00 83.06 102 GLU A CA 1
ATOM 831 C C . GLU A 1 102 ? 42.282 -8.107 -27.219 1.00 83.06 102 GLU A C 1
ATOM 833 O O . GLU A 1 102 ? 42.252 -8.402 -26.021 1.00 83.06 102 GLU A O 1
ATOM 838 N N . LEU A 1 103 ? 41.283 -8.368 -28.061 1.00 83.56 103 LEU A N 1
ATOM 839 C CA . LEU A 1 103 ? 40.032 -9.028 -27.689 1.00 83.56 103 LEU A CA 1
ATOM 840 C C . LEU A 1 103 ? 40.145 -10.559 -27.627 1.00 83.56 103 LEU A C 1
ATOM 842 O O . LEU A 1 103 ? 39.236 -11.207 -27.119 1.00 83.56 103 LEU A O 1
ATOM 846 N N . GLY A 1 104 ? 41.252 -11.137 -28.106 1.00 82.38 104 GLY A N 1
ATOM 847 C CA . GLY A 1 104 ? 41.423 -12.588 -28.203 1.00 82.38 104 GLY A CA 1
ATOM 848 C C . GLY A 1 104 ? 40.544 -13.230 -29.282 1.00 82.38 104 GLY A C 1
ATOM 849 O O . GLY A 1 104 ? 40.188 -14.396 -29.150 1.00 82.38 104 GLY A O 1
ATOM 850 N N . LEU A 1 105 ? 40.182 -12.467 -30.317 1.00 83.44 105 LEU A N 1
ATOM 851 C CA . LEU A 1 105 ? 39.329 -12.890 -31.428 1.00 83.44 105 LEU A CA 1
ATOM 852 C C . LEU A 1 105 ? 40.167 -13.269 -32.658 1.00 83.44 105 LEU A C 1
ATOM 854 O O . LEU A 1 105 ? 41.237 -12.699 -32.884 1.00 83.44 105 LEU A O 1
ATOM 858 N N . GLY A 1 106 ? 39.677 -14.221 -33.455 1.00 78.19 106 GLY A N 1
ATOM 859 C CA . GLY A 1 106 ? 40.320 -14.642 -34.697 1.00 78.19 106 GLY A CA 1
ATOM 860 C C . GLY A 1 106 ? 40.056 -13.702 -35.880 1.00 78.19 106 GLY A C 1
ATOM 861 O O . GLY A 1 106 ? 39.289 -12.737 -35.794 1.00 78.19 106 GLY A O 1
ATOM 862 N N . LEU A 1 107 ? 40.712 -13.986 -37.010 1.00 75.19 107 LEU A N 1
ATOM 863 C CA . LEU A 1 107 ? 40.637 -13.186 -38.244 1.00 75.19 107 LEU A CA 1
ATOM 864 C C . LEU A 1 107 ? 39.229 -13.162 -38.858 1.00 75.19 107 LEU A C 1
ATOM 866 O O . LEU A 1 107 ? 38.871 -12.223 -39.562 1.00 75.19 107 LEU A O 1
ATOM 870 N N . GLU A 1 108 ? 38.390 -14.149 -38.552 1.00 79.88 108 GLU A N 1
ATOM 871 C CA . GLU A 1 108 ? 36.986 -14.200 -38.960 1.00 79.88 108 GLU A CA 1
ATOM 872 C C . GLU A 1 108 ? 36.157 -12.997 -38.471 1.00 79.88 108 GLU A C 1
ATOM 874 O O . GLU A 1 108 ? 35.125 -12.679 -39.062 1.00 79.88 108 GLU A O 1
ATOM 879 N N . MET A 1 109 ? 36.621 -12.295 -37.430 1.00 84.50 109 MET A N 1
ATOM 880 C CA . MET A 1 109 ? 35.966 -11.104 -36.881 1.00 84.50 109 MET A CA 1
ATOM 881 C C . MET A 1 109 ? 36.472 -9.788 -37.497 1.00 84.50 109 MET A C 1
ATOM 883 O O . MET A 1 109 ? 35.971 -8.717 -37.146 1.00 84.50 109 MET A O 1
ATOM 887 N N . GLU A 1 110 ? 37.421 -9.830 -38.440 1.00 80.75 110 GLU A N 1
ATOM 888 C CA . GLU A 1 110 ? 38.005 -8.633 -39.067 1.00 80.75 110 GLU A CA 1
ATOM 889 C C . GLU A 1 110 ? 36.943 -7.738 -39.720 1.00 80.75 110 GLU A C 1
ATOM 891 O O . GLU A 1 110 ? 36.976 -6.516 -39.566 1.00 80.75 110 GLU A O 1
ATOM 896 N N . GLY A 1 111 ? 35.936 -8.338 -40.364 1.00 83.38 111 GLY A N 1
ATOM 897 C CA . GLY A 1 111 ? 34.829 -7.596 -40.971 1.00 83.38 111 GLY A CA 1
ATOM 898 C C . GLY A 1 111 ? 33.994 -6.790 -39.965 1.00 83.38 111 GLY A C 1
ATOM 899 O O . GLY A 1 111 ? 33.520 -5.707 -40.300 1.00 83.38 111 GLY A O 1
ATOM 900 N N . VAL A 1 112 ? 33.846 -7.269 -38.721 1.00 88.75 112 VAL A N 1
ATOM 901 C CA . VAL A 1 112 ? 33.159 -6.525 -37.645 1.00 88.75 112 VAL A CA 1
ATOM 902 C C . VAL A 1 112 ? 34.002 -5.334 -37.218 1.00 88.75 112 VAL A C 1
ATOM 904 O O . VAL A 1 112 ? 33.491 -4.225 -37.082 1.00 88.75 112 VAL A O 1
ATOM 907 N N . VAL A 1 113 ? 35.302 -5.555 -37.039 1.00 87.19 113 VAL A N 1
ATOM 908 C CA . VAL A 1 113 ? 36.221 -4.511 -36.592 1.00 87.19 113 VAL A CA 1
ATOM 909 C C . VAL A 1 113 ? 36.302 -3.380 -37.614 1.00 87.19 113 VAL A C 1
ATOM 911 O O . VAL A 1 113 ? 36.099 -2.225 -37.249 1.00 87.19 113 VAL A O 1
ATOM 914 N N . ARG A 1 114 ? 36.482 -3.709 -38.899 1.00 85.94 114 ARG A N 1
ATOM 915 C CA . ARG A 1 114 ? 36.508 -2.719 -39.989 1.00 85.94 114 ARG A CA 1
ATOM 916 C C . ARG A 1 114 ? 35.153 -2.052 -40.232 1.00 85.94 114 ARG A C 1
ATOM 918 O O . ARG A 1 114 ? 35.084 -0.870 -40.554 1.00 85.94 114 ARG A O 1
ATOM 925 N N . GLY A 1 115 ? 34.053 -2.784 -40.057 1.00 88.62 115 GLY A N 1
ATOM 926 C CA . GLY A 1 115 ? 32.704 -2.225 -40.188 1.00 88.62 115 GLY A CA 1
ATOM 927 C C . GLY A 1 115 ? 32.372 -1.179 -39.117 1.00 88.62 115 GLY A C 1
ATOM 928 O O . GLY A 1 115 ? 31.571 -0.276 -39.369 1.00 88.62 115 GLY A O 1
ATOM 929 N N . HIS A 1 116 ? 33.014 -1.271 -37.948 1.00 94.31 116 HIS A N 1
ATOM 930 C CA . HIS A 1 116 ? 32.687 -0.483 -36.761 1.00 94.31 116 HIS A CA 1
ATOM 931 C C . HIS A 1 116 ? 33.927 0.150 -36.097 1.00 94.31 116 HIS A C 1
ATOM 933 O O . HIS A 1 116 ? 33.950 0.303 -34.878 1.00 94.31 116 HIS A O 1
ATOM 939 N N . GLU A 1 117 ? 34.954 0.539 -36.864 1.00 88.88 117 GLU A N 1
ATOM 940 C CA . GLU A 1 117 ? 36.256 1.031 -36.352 1.00 88.88 117 GLU A CA 1
ATOM 941 C C . GLU A 1 117 ? 36.125 2.126 -35.287 1.00 88.88 117 GLU A C 1
ATOM 943 O O . GLU A 1 117 ? 36.823 2.119 -34.272 1.00 88.88 117 GLU A O 1
ATOM 948 N N . GLU A 1 118 ? 35.170 3.039 -35.477 1.00 91.81 118 GLU A N 1
ATOM 949 C CA . GLU A 1 118 ? 34.886 4.126 -34.542 1.00 91.81 118 GLU A CA 1
ATOM 950 C C . GLU A 1 118 ? 34.569 3.614 -33.128 1.00 91.81 118 GLU A C 1
ATOM 952 O O . GLU A 1 118 ? 34.960 4.235 -32.139 1.00 91.81 118 GLU A O 1
ATOM 957 N N . PHE A 1 119 ? 33.931 2.444 -32.992 1.00 94.88 119 PHE A N 1
ATOM 958 C CA . PHE A 1 119 ? 33.724 1.796 -31.696 1.00 94.88 119 PHE A CA 1
ATOM 959 C C . PHE A 1 119 ? 35.061 1.497 -31.007 1.00 94.88 119 PHE A C 1
ATOM 961 O O . PHE A 1 119 ? 35.259 1.902 -29.855 1.00 94.88 119 PHE A O 1
ATOM 968 N N . PHE A 1 120 ? 35.974 0.839 -31.728 1.00 90.06 120 PHE A N 1
ATOM 969 C CA . PHE A 1 120 ? 37.233 0.289 -31.216 1.00 90.06 120 PHE A CA 1
ATOM 970 C C . PHE A 1 120 ? 38.310 1.351 -30.961 1.00 90.06 120 PHE A C 1
ATOM 972 O O . PHE A 1 120 ? 39.197 1.137 -30.135 1.00 90.06 120 PHE A O 1
ATOM 979 N N . ARG A 1 121 ? 38.196 2.535 -31.580 1.00 87.94 121 ARG A N 1
ATOM 980 C CA . ARG A 1 121 ? 39.057 3.696 -31.278 1.00 87.94 121 ARG A CA 1
ATOM 981 C C . ARG A 1 121 ? 38.937 4.187 -29.832 1.00 87.94 121 ARG A C 1
ATOM 983 O O . ARG A 1 121 ? 39.862 4.808 -29.316 1.00 87.94 121 ARG A O 1
ATOM 990 N N . SER A 1 122 ? 37.827 3.904 -29.145 1.00 92.31 122 SER A N 1
ATOM 991 C CA . SER A 1 122 ? 37.683 4.241 -27.726 1.00 92.31 122 SER A CA 1
ATOM 992 C C . SER A 1 122 ? 38.253 3.137 -26.840 1.00 92.31 122 SER A C 1
ATOM 994 O O . SER A 1 122 ? 37.646 2.076 -26.692 1.00 92.31 122 SER A O 1
ATOM 996 N N . GLY A 1 123 ? 39.365 3.425 -26.156 1.00 87.50 123 GLY A N 1
ATOM 997 C CA . GLY A 1 123 ? 39.968 2.492 -25.195 1.00 87.50 123 GLY A CA 1
ATOM 998 C C . GLY A 1 123 ? 39.007 2.054 -24.081 1.00 87.50 123 GLY A C 1
ATOM 999 O O . GLY A 1 123 ? 39.046 0.905 -23.652 1.00 87.50 123 GLY A O 1
ATOM 1000 N N . ARG A 1 124 ? 38.075 2.929 -23.669 1.00 92.06 124 ARG A N 1
ATOM 1001 C CA . ARG A 1 124 ? 37.026 2.587 -22.694 1.00 92.06 124 ARG A CA 1
ATOM 1002 C C . ARG A 1 124 ? 36.054 1.542 -23.248 1.00 92.06 124 ARG A C 1
ATOM 1004 O O . ARG A 1 124 ? 35.825 0.537 -22.583 1.00 92.06 124 ARG A O 1
ATOM 1011 N N . ARG A 1 125 ? 35.515 1.753 -24.457 1.00 94.44 125 ARG A N 1
ATOM 1012 C CA . ARG A 1 125 ? 34.594 0.791 -25.094 1.00 94.44 125 ARG A CA 1
ATOM 1013 C C . ARG A 1 125 ? 35.281 -0.539 -25.379 1.00 94.44 125 ARG A C 1
ATOM 1015 O O . ARG A 1 125 ? 34.684 -1.586 -25.156 1.00 94.44 125 ARG A O 1
ATOM 1022 N N . LEU A 1 126 ? 36.541 -0.496 -25.812 1.00 91.88 126 LEU A N 1
ATOM 1023 C CA . LEU A 1 126 ? 37.349 -1.689 -26.045 1.00 91.88 126 LEU A CA 1
ATOM 1024 C C . LEU A 1 126 ? 37.539 -2.498 -24.755 1.00 91.88 126 LEU A C 1
ATOM 1026 O O . LEU A 1 126 ? 37.346 -3.710 -24.769 1.00 91.88 126 LEU A O 1
ATOM 1030 N N . ALA A 1 127 ? 37.856 -1.837 -23.638 1.00 90.88 127 ALA A N 1
ATOM 1031 C CA . ALA A 1 127 ? 37.998 -2.494 -22.340 1.00 90.88 127 ALA A CA 1
ATOM 1032 C C . ALA A 1 127 ? 36.682 -3.130 -21.858 1.00 90.88 127 ALA A C 1
ATOM 1034 O O . ALA A 1 127 ? 36.693 -4.265 -21.386 1.00 90.88 127 ALA A O 1
ATOM 1035 N N . GLN A 1 128 ? 35.552 -2.433 -22.024 1.00 93.88 128 GLN A N 1
ATOM 1036 C CA . GLN A 1 128 ? 34.226 -2.960 -21.680 1.00 93.88 128 GLN A CA 1
ATOM 1037 C C . GLN A 1 128 ? 33.842 -4.154 -22.561 1.00 93.88 128 GLN A C 1
ATOM 1039 O O . GLN A 1 128 ? 33.430 -5.190 -22.049 1.00 93.88 128 GLN A O 1
ATOM 1044 N N . LEU A 1 129 ? 34.045 -4.057 -23.881 1.00 93.88 129 LEU A N 1
ATOM 1045 C CA . LEU A 1 129 ? 33.806 -5.175 -24.792 1.00 93.88 129 LEU A CA 1
ATOM 1046 C C . LEU A 1 129 ? 34.674 -6.380 -24.412 1.00 93.88 129 LEU A C 1
ATOM 1048 O O . LEU A 1 129 ? 34.164 -7.490 -24.295 1.00 93.88 129 LEU A O 1
ATOM 1052 N N . ARG A 1 130 ? 35.967 -6.157 -24.145 1.00 91.75 130 ARG A N 1
ATOM 1053 C CA . ARG A 1 130 ? 36.914 -7.206 -23.748 1.00 91.75 130 ARG A CA 1
ATOM 1054 C C . ARG A 1 130 ? 36.466 -7.974 -22.505 1.00 91.75 130 ARG A C 1
ATOM 1056 O O . ARG A 1 130 ? 36.679 -9.179 -22.452 1.00 91.75 130 ARG A O 1
ATOM 1063 N N . ALA A 1 131 ? 35.858 -7.302 -21.528 1.00 92.00 131 ALA A N 1
ATOM 1064 C CA . ALA A 1 131 ? 35.349 -7.951 -20.321 1.00 92.00 131 ALA A CA 1
ATOM 1065 C C . ALA A 1 131 ? 34.194 -8.931 -20.608 1.00 92.00 131 ALA A C 1
ATOM 1067 O O . ALA A 1 131 ? 33.996 -9.884 -19.858 1.00 92.00 131 ALA A O 1
ATOM 1068 N N . MET A 1 132 ? 33.457 -8.727 -21.705 1.00 91.69 132 MET A N 1
ATOM 1069 C CA . MET A 1 132 ? 32.298 -9.543 -22.073 1.00 91.69 132 MET A CA 1
ATOM 1070 C C . MET A 1 132 ? 32.596 -10.611 -23.133 1.00 91.69 132 MET A C 1
ATOM 1072 O O . MET A 1 132 ? 31.829 -11.571 -23.244 1.00 91.69 132 MET A O 1
ATOM 1076 N N . VAL A 1 133 ? 33.649 -10.447 -23.939 1.00 91.31 133 VAL A N 1
ATOM 1077 C CA . VAL A 1 133 ? 34.001 -11.370 -25.034 1.00 91.31 133 VAL A CA 1
ATOM 1078 C C . VAL A 1 133 ? 34.391 -12.753 -24.502 1.00 91.31 133 VAL A C 1
ATOM 1080 O O . VAL A 1 133 ? 35.115 -12.889 -23.517 1.00 91.31 133 VAL A O 1
ATOM 1083 N N . ARG A 1 134 ? 33.903 -13.794 -25.181 1.00 86.44 134 ARG A N 1
ATOM 1084 C CA . ARG A 1 134 ? 34.191 -15.211 -24.940 1.00 86.44 134 ARG A CA 1
ATOM 1085 C C . ARG A 1 134 ? 34.726 -15.842 -26.226 1.00 86.44 134 ARG A C 1
ATOM 1087 O O . ARG A 1 134 ? 34.384 -15.411 -27.322 1.00 86.44 134 ARG A O 1
ATOM 1094 N N . GLY A 1 135 ? 35.571 -16.865 -26.092 1.00 77.19 135 GLY A N 1
ATOM 1095 C CA . GLY A 1 135 ? 36.276 -17.473 -27.231 1.00 77.19 135 GLY A CA 1
ATOM 1096 C C . GLY A 1 135 ? 35.382 -18.186 -28.256 1.00 77.19 135 GLY A C 1
ATOM 1097 O O . GLY A 1 135 ? 35.844 -18.483 -29.350 1.00 77.19 135 GLY A O 1
ATOM 1098 N N . ASP A 1 136 ? 34.123 -18.461 -27.918 1.00 82.50 136 ASP A N 1
ATOM 1099 C CA . ASP A 1 136 ? 33.112 -19.102 -28.765 1.00 82.50 136 ASP A CA 1
ATOM 1100 C C . ASP A 1 136 ? 32.057 -18.122 -29.317 1.00 82.50 136 ASP A C 1
ATOM 1102 O O . ASP A 1 136 ? 31.094 -18.542 -29.968 1.00 82.50 136 ASP A O 1
ATOM 1106 N N . ASP A 1 137 ? 32.226 -16.815 -29.082 1.00 86.69 137 ASP A N 1
ATOM 1107 C CA . ASP A 1 137 ? 31.310 -15.798 -29.591 1.00 86.69 137 ASP A CA 1
ATOM 1108 C C . ASP A 1 137 ? 31.270 -15.782 -31.123 1.00 86.69 137 ASP A C 1
ATOM 1110 O O . ASP A 1 137 ? 32.289 -15.761 -31.811 1.00 86.69 137 ASP A O 1
ATOM 1114 N N . ARG A 1 138 ? 30.056 -15.698 -31.669 1.00 88.31 138 ARG A N 1
ATOM 1115 C CA . ARG A 1 138 ? 29.820 -15.479 -33.103 1.00 88.31 138 ARG A CA 1
ATOM 1116 C C . ARG A 1 138 ? 29.718 -13.987 -33.422 1.00 88.31 138 ARG A C 1
ATOM 1118 O O . ARG A 1 138 ? 29.484 -13.172 -32.532 1.00 88.31 138 ARG A O 1
ATOM 1125 N N . LEU A 1 139 ? 29.779 -13.643 -34.712 1.00 89.00 139 LEU A N 1
ATOM 1126 C CA . LEU A 1 139 ? 29.635 -12.265 -35.209 1.00 89.00 139 LEU A CA 1
ATOM 1127 C C . LEU A 1 139 ? 28.448 -11.507 -34.583 1.00 89.00 139 LEU A C 1
ATOM 1129 O O . LEU A 1 139 ? 28.613 -10.376 -34.132 1.00 89.00 139 LEU A O 1
ATOM 1133 N N . GLU A 1 140 ? 27.261 -12.124 -34.536 1.00 91.19 140 GLU A N 1
ATOM 1134 C CA . GLU A 1 140 ? 26.062 -11.504 -33.946 1.00 91.19 140 GLU A CA 1
ATOM 1135 C C . GLU A 1 140 ? 26.229 -11.225 -32.446 1.00 91.19 140 GLU A C 1
ATOM 1137 O O . GLU A 1 140 ? 25.836 -10.162 -31.973 1.00 91.19 140 GLU A O 1
ATOM 1142 N N . ALA A 1 141 ? 26.859 -12.142 -31.704 1.00 92.75 141 ALA A N 1
ATOM 1143 C CA . ALA A 1 141 ? 27.082 -11.991 -30.269 1.00 92.75 141 ALA A CA 1
ATOM 1144 C C . ALA A 1 141 ? 28.041 -10.831 -29.965 1.00 92.75 141 ALA A C 1
ATOM 1146 O O . ALA A 1 141 ? 27.807 -10.069 -29.028 1.00 92.75 141 ALA A O 1
ATOM 1147 N N . ILE A 1 142 ? 29.082 -10.643 -30.786 1.00 93.50 142 ILE A N 1
ATOM 1148 C CA . ILE A 1 142 ? 29.997 -9.500 -30.659 1.00 93.50 142 ILE A CA 1
ATOM 1149 C C . ILE A 1 142 ? 29.262 -8.184 -30.925 1.00 93.50 142 ILE A C 1
ATOM 1151 O O . ILE A 1 142 ? 29.364 -7.259 -30.121 1.00 93.50 142 ILE A O 1
ATOM 1155 N N . LYS A 1 143 ? 28.472 -8.103 -32.004 1.00 95.50 143 LYS A N 1
ATOM 1156 C CA . LYS A 1 143 ? 27.689 -6.897 -32.314 1.00 95.50 143 LYS A CA 1
ATOM 1157 C C . LYS A 1 143 ? 26.656 -6.580 -31.228 1.00 95.50 143 LYS A C 1
ATOM 1159 O O . LYS A 1 143 ? 26.488 -5.414 -30.881 1.00 95.50 143 LYS A O 1
ATOM 1164 N N . LEU A 1 144 ? 26.022 -7.595 -30.636 1.00 96.31 144 LEU A N 1
ATOM 1165 C CA . LEU A 1 144 ? 25.118 -7.409 -29.499 1.00 96.31 144 LEU A CA 1
ATOM 1166 C C . LEU A 1 144 ? 25.857 -6.862 -28.269 1.00 96.31 144 LEU A C 1
ATOM 1168 O O . LEU A 1 144 ? 25.396 -5.902 -27.660 1.00 96.31 144 LEU A O 1
ATOM 1172 N N . LYS A 1 145 ? 27.040 -7.394 -27.939 1.00 96.00 145 LYS A N 1
ATOM 1173 C CA . LYS A 1 145 ? 27.871 -6.857 -26.846 1.00 96.00 145 LYS A CA 1
ATOM 1174 C C . LYS A 1 145 ? 28.309 -5.419 -27.114 1.00 96.00 145 LYS A C 1
ATOM 1176 O O . LYS A 1 145 ? 28.373 -4.616 -26.189 1.00 96.00 145 LYS A O 1
ATOM 1181 N N . MET A 1 146 ? 28.566 -5.056 -28.369 1.00 96.56 146 MET A N 1
ATOM 1182 C CA . MET A 1 146 ? 28.823 -3.662 -28.728 1.00 96.56 146 MET A CA 1
ATOM 1183 C C . MET A 1 146 ? 27.593 -2.773 -28.485 1.00 96.56 146 MET A C 1
ATOM 1185 O O . MET A 1 146 ? 27.756 -1.688 -27.932 1.00 96.56 146 MET A O 1
ATOM 1189 N N . LEU A 1 147 ? 26.375 -3.233 -28.813 1.00 97.75 147 LEU A N 1
ATOM 1190 C CA . LEU A 1 147 ? 25.136 -2.517 -28.471 1.00 97.75 147 LEU A CA 1
ATOM 1191 C C . LEU A 1 147 ? 24.971 -2.345 -26.955 1.00 97.75 147 LEU A C 1
ATOM 1193 O O . LEU A 1 147 ? 24.664 -1.244 -26.507 1.00 97.75 147 LEU A O 1
ATOM 1197 N N . VAL A 1 148 ? 25.251 -3.388 -26.168 1.00 97.19 148 VAL A N 1
ATOM 1198 C CA . VAL A 1 148 ? 25.249 -3.340 -24.693 1.00 97.19 148 VAL A CA 1
ATOM 1199 C C . VAL A 1 148 ? 26.190 -2.255 -24.166 1.00 97.19 148 VAL A C 1
ATOM 1201 O O . VAL A 1 148 ? 25.807 -1.479 -23.289 1.00 97.19 148 VAL A O 1
ATOM 1204 N N . VAL A 1 149 ? 27.397 -2.140 -24.732 1.00 96.75 149 VAL A N 1
ATOM 1205 C CA . VAL A 1 149 ? 28.340 -1.063 -24.382 1.00 96.75 149 VAL A CA 1
ATOM 1206 C C . VAL A 1 149 ? 27.791 0.307 -24.775 1.00 96.75 149 VAL A C 1
ATOM 1208 O O . VAL A 1 149 ? 27.888 1.244 -23.983 1.00 96.75 149 VAL A O 1
ATOM 1211 N N . CYS A 1 150 ? 27.224 0.441 -25.978 1.00 96.88 150 CYS A N 1
ATOM 1212 C CA . CYS A 1 150 ? 26.669 1.706 -26.461 1.00 96.88 150 CYS A CA 1
ATOM 1213 C C . CYS A 1 150 ? 25.508 2.200 -25.588 1.00 96.88 150 CYS A C 1
ATOM 1215 O O . CYS A 1 150 ? 25.488 3.374 -25.228 1.00 96.88 150 CYS A O 1
ATOM 1217 N N . ALA A 1 151 ? 24.604 1.297 -25.205 1.00 95.69 151 ALA A N 1
ATOM 1218 C CA . ALA A 1 151 ? 23.456 1.576 -24.347 1.00 95.69 151 ALA A CA 1
ATOM 1219 C C . ALA A 1 151 ? 23.794 1.602 -22.848 1.00 95.69 151 ALA A C 1
ATOM 1221 O O . ALA A 1 151 ? 22.929 1.885 -22.030 1.00 95.69 151 ALA A O 1
ATOM 1222 N N . LYS A 1 152 ? 25.047 1.303 -22.470 1.00 94.31 152 LYS A N 1
ATOM 1223 C CA . LYS A 1 152 ? 25.506 1.219 -21.071 1.00 94.31 152 LYS A CA 1
ATOM 1224 C C . LYS A 1 152 ? 24.669 0.240 -20.225 1.00 94.31 152 LYS A C 1
ATOM 1226 O O . LYS A 1 152 ? 24.504 0.452 -19.028 1.00 94.31 152 LYS A O 1
ATOM 1231 N N . ALA A 1 153 ? 24.192 -0.851 -20.829 1.00 89.81 153 ALA A N 1
ATOM 1232 C CA . ALA A 1 153 ? 23.265 -1.800 -20.201 1.00 89.81 153 ALA A CA 1
ATOM 1233 C C . ALA A 1 153 ? 23.905 -2.715 -19.131 1.00 89.81 153 ALA A C 1
ATOM 1235 O O . ALA A 1 153 ? 23.194 -3.386 -18.389 1.00 89.81 153 ALA A O 1
ATOM 1236 N N . GLY A 1 154 ? 25.235 -2.706 -19.003 1.00 85.88 154 GLY A N 1
ATOM 1237 C CA . GLY A 1 154 ? 25.975 -3.463 -17.989 1.00 85.88 154 GLY A CA 1
ATOM 1238 C C . GLY A 1 154 ? 26.471 -4.831 -18.466 1.00 85.88 154 GLY A C 1
ATOM 1239 O O . GLY A 1 154 ? 26.081 -5.333 -19.518 1.00 85.88 154 GLY A O 1
ATOM 1240 N N . ASP A 1 155 ? 27.381 -5.429 -17.699 1.00 80.19 155 ASP A N 1
ATOM 1241 C CA . ASP A 1 155 ? 28.012 -6.697 -18.068 1.00 80.19 155 ASP A CA 1
ATOM 1242 C C . ASP A 1 155 ? 27.014 -7.860 -17.952 1.00 80.19 155 ASP A C 1
ATOM 1244 O O . ASP A 1 155 ? 26.340 -8.023 -16.936 1.00 80.19 155 ASP A O 1
ATOM 1248 N N . GLY A 1 156 ? 26.934 -8.699 -18.988 1.00 79.12 156 GLY A N 1
ATOM 1249 C CA . GLY A 1 156 ? 26.000 -9.833 -19.035 1.00 79.12 156 GLY A CA 1
ATOM 1250 C C . GLY A 1 156 ? 24.582 -9.481 -19.499 1.00 79.12 156 GLY A C 1
ATOM 1251 O O . GLY A 1 156 ? 23.760 -10.388 -19.613 1.00 79.12 156 GLY A O 1
ATOM 1252 N N . ALA A 1 157 ? 24.323 -8.209 -19.812 1.00 89.25 157 ALA A N 1
ATOM 1253 C CA . ALA A 1 157 ? 23.090 -7.755 -20.441 1.00 89.25 157 ALA A CA 1
ATOM 1254 C C . ALA A 1 157 ? 22.888 -8.374 -21.836 1.00 89.25 157 ALA A C 1
ATOM 1256 O O . ALA A 1 157 ? 23.844 -8.618 -22.582 1.00 89.25 157 ALA A O 1
ATOM 1257 N N . GLY A 1 158 ? 21.627 -8.624 -22.181 1.00 93.06 158 GLY A N 1
ATOM 1258 C CA . GLY A 1 158 ? 21.185 -9.075 -23.490 1.00 93.06 158 GLY A CA 1
ATOM 1259 C C . GLY A 1 158 ? 20.561 -7.946 -24.308 1.00 93.06 158 GLY A C 1
ATOM 1260 O O . GLY A 1 158 ? 20.779 -6.759 -24.067 1.00 93.06 158 GLY A O 1
ATOM 1261 N N . PHE A 1 159 ? 19.791 -8.336 -25.325 1.00 95.62 159 PHE A N 1
ATOM 1262 C CA . PHE A 1 159 ? 19.095 -7.381 -26.185 1.00 95.62 159 PHE A CA 1
ATOM 1263 C C . PHE A 1 159 ? 18.011 -6.618 -25.428 1.00 95.62 159 PHE A C 1
ATOM 1265 O O . PHE A 1 159 ? 17.898 -5.409 -25.596 1.00 95.62 159 PHE A O 1
ATOM 1272 N N . ASP A 1 160 ? 17.261 -7.290 -24.560 1.00 95.75 160 ASP A N 1
ATOM 1273 C CA . ASP A 1 160 ? 16.176 -6.643 -23.837 1.00 95.75 160 ASP A CA 1
ATOM 1274 C C . ASP A 1 160 ? 16.680 -5.494 -22.956 1.00 95.75 160 ASP A C 1
ATOM 1276 O O . ASP A 1 160 ? 16.105 -4.415 -22.994 1.00 95.75 160 ASP A O 1
ATOM 1280 N N . GLU A 1 161 ? 17.781 -5.668 -22.220 1.00 96.06 161 GLU A N 1
ATOM 1281 C CA . GLU A 1 161 ? 18.355 -4.594 -21.401 1.00 96.06 161 GLU A CA 1
ATOM 1282 C C . GLU A 1 161 ? 18.842 -3.413 -22.258 1.00 96.06 161 GLU A C 1
ATOM 1284 O O . GLU A 1 161 ? 18.771 -2.267 -21.818 1.00 96.06 161 GLU A O 1
ATOM 1289 N N . VAL A 1 162 ? 19.283 -3.654 -23.500 1.00 97.19 162 VAL A N 1
ATOM 1290 C CA . VAL A 1 162 ? 19.551 -2.572 -24.465 1.00 97.19 162 VAL A CA 1
ATOM 1291 C C . VAL A 1 162 ? 18.264 -1.809 -24.774 1.00 97.19 162 VAL A C 1
ATOM 1293 O O . VAL A 1 162 ? 18.277 -0.580 -24.765 1.00 97.19 162 VAL A O 1
ATOM 1296 N N . VAL A 1 163 ? 17.148 -2.508 -25.005 1.00 97.44 163 VAL A N 1
ATOM 1297 C CA . VAL A 1 163 ? 15.843 -1.864 -25.220 1.00 97.44 163 VAL A CA 1
ATOM 1298 C C . VAL A 1 163 ? 15.416 -1.065 -23.988 1.00 97.44 163 VAL A C 1
ATOM 1300 O O . VAL A 1 163 ? 15.001 0.081 -24.134 1.00 97.44 163 VAL A O 1
ATOM 1303 N N . GLU A 1 164 ? 15.556 -1.623 -22.783 1.00 97.19 164 GLU A N 1
ATOM 1304 C CA . GLU A 1 164 ? 15.209 -0.940 -21.529 1.00 97.19 164 GLU A CA 1
ATOM 1305 C C . GLU A 1 164 ? 15.983 0.378 -21.376 1.00 97.19 164 GLU A C 1
ATOM 1307 O O . GLU A 1 164 ? 15.382 1.398 -21.042 1.00 97.19 164 GLU A O 1
ATOM 1312 N N . GLN A 1 165 ? 17.283 0.391 -21.699 1.00 97.00 165 GLN A N 1
ATOM 1313 C CA . GLN A 1 165 ? 18.097 1.611 -21.663 1.00 97.00 165 GLN A CA 1
ATOM 1314 C C . GLN A 1 165 ? 17.710 2.622 -22.745 1.00 97.00 165 GLN A C 1
ATOM 1316 O O . GLN A 1 165 ? 17.655 3.816 -22.467 1.00 97.00 165 GLN A O 1
ATOM 1321 N N . LEU A 1 166 ? 17.389 2.170 -23.961 1.00 97.81 166 LEU A N 1
ATOM 1322 C CA . LEU A 1 166 ? 16.913 3.065 -25.021 1.00 97.81 166 LEU A CA 1
ATOM 1323 C C . LEU A 1 166 ? 15.572 3.719 -24.649 1.00 97.81 166 LEU A C 1
ATOM 1325 O O . LEU A 1 166 ? 15.387 4.910 -24.885 1.00 97.81 166 LEU A O 1
ATOM 1329 N N . LEU A 1 167 ? 14.657 2.967 -24.030 1.00 98.12 167 LEU A N 1
ATOM 1330 C CA . LEU A 1 167 ? 13.395 3.504 -23.512 1.00 98.12 167 LEU A CA 1
ATOM 1331 C C . LEU A 1 167 ? 13.627 4.447 -22.322 1.00 98.12 167 LEU A C 1
ATOM 1333 O O . LEU A 1 167 ? 12.942 5.460 -22.207 1.00 98.12 167 LEU A O 1
ATOM 1337 N N . ALA A 1 168 ? 14.604 4.152 -21.461 1.00 97.44 168 ALA A N 1
ATOM 1338 C CA . ALA A 1 168 ? 14.973 5.025 -20.350 1.00 97.44 168 ALA A CA 1
ATOM 1339 C C . ALA A 1 168 ? 15.590 6.349 -20.824 1.00 97.44 168 ALA A C 1
ATOM 1341 O O . ALA A 1 168 ? 15.243 7.400 -20.289 1.00 97.44 168 ALA A O 1
ATOM 1342 N N . GLU A 1 169 ? 16.472 6.335 -21.826 1.00 97.31 169 GLU A N 1
ATOM 1343 C CA . GLU A 1 169 ? 16.989 7.569 -22.429 1.00 97.31 169 GLU A CA 1
ATOM 1344 C C . GLU A 1 169 ? 15.867 8.363 -23.102 1.00 97.31 169 GLU A C 1
ATOM 1346 O O . GLU A 1 169 ? 15.745 9.557 -22.835 1.00 97.31 169 GLU A O 1
ATOM 1351 N N . LEU A 1 170 ? 14.984 7.697 -23.858 1.00 97.38 170 LEU A N 1
ATOM 1352 C CA . LEU A 1 170 ? 13.828 8.340 -24.488 1.00 97.38 170 LEU A CA 1
ATOM 1353 C C . LEU A 1 170 ? 12.921 9.031 -23.458 1.00 97.38 170 LEU A C 1
ATOM 1355 O O . LEU A 1 170 ? 12.531 10.178 -23.661 1.00 97.38 170 LEU A O 1
ATOM 1359 N N . ALA A 1 171 ? 12.614 8.360 -22.344 1.00 97.31 171 ALA A N 1
ATOM 1360 C CA . ALA A 1 171 ? 11.811 8.922 -21.257 1.00 97.31 171 ALA A CA 1
ATOM 1361 C C . ALA A 1 171 ? 12.470 10.155 -20.609 1.00 97.31 171 ALA A C 1
ATOM 1363 O O . ALA A 1 171 ? 11.778 11.054 -20.136 1.00 97.31 171 ALA A O 1
ATOM 1364 N N . ASN A 1 172 ? 13.805 10.200 -20.602 1.00 96.50 172 ASN A N 1
ATOM 1365 C CA . ASN A 1 172 ? 14.604 11.318 -20.101 1.00 96.50 172 ASN A CA 1
ATOM 1366 C C . ASN A 1 172 ? 14.933 12.359 -21.187 1.00 96.50 172 ASN A C 1
ATOM 1368 O O . ASN A 1 172 ? 15.814 13.192 -20.972 1.00 96.50 172 ASN A O 1
ATOM 1372 N N . GLU A 1 173 ? 14.265 12.304 -22.346 1.00 95.44 173 GLU A N 1
ATOM 1373 C CA . GLU A 1 173 ? 14.484 13.207 -23.485 1.00 95.44 173 GLU A CA 1
ATOM 1374 C C . GLU A 1 173 ? 15.950 13.218 -23.971 1.00 95.44 173 GLU A C 1
ATOM 1376 O O . GLU A 1 173 ? 16.475 14.226 -24.448 1.00 95.44 173 GLU A O 1
ATOM 1381 N N . SER A 1 174 ? 16.621 12.070 -23.848 1.00 95.69 174 SER A N 1
ATOM 1382 C CA . SER A 1 174 ? 17.994 11.826 -24.284 1.00 95.69 174 SER A CA 1
ATOM 1383 C C . SER A 1 174 ? 18.034 10.833 -25.446 1.00 95.69 174 SER A C 1
ATOM 1385 O O . SER A 1 174 ? 17.173 9.967 -25.597 1.00 95.69 174 SER A O 1
ATOM 1387 N N . ASP A 1 175 ? 19.056 10.966 -26.284 1.00 95.75 175 ASP A N 1
ATOM 1388 C CA . ASP A 1 175 ? 19.312 10.122 -27.449 1.00 95.75 175 ASP A CA 1
ATOM 1389 C C . ASP A 1 175 ? 20.804 9.746 -27.571 1.00 95.75 175 ASP A C 1
ATOM 1391 O O . ASP A 1 175 ? 21.300 9.418 -28.654 1.00 95.75 175 ASP A O 1
ATOM 1395 N N . ASP A 1 176 ? 21.539 9.788 -26.457 1.00 96.25 176 ASP A N 1
ATOM 1396 C CA . ASP A 1 176 ? 22.986 9.574 -26.411 1.00 96.25 176 ASP A CA 1
ATOM 1397 C C . ASP A 1 176 ? 23.393 8.182 -26.919 1.00 96.25 176 ASP A C 1
ATOM 1399 O O . ASP A 1 176 ? 24.332 8.056 -27.716 1.00 96.25 176 ASP A O 1
ATOM 1403 N N . ALA A 1 177 ? 22.700 7.129 -26.477 1.00 96.00 177 ALA A N 1
ATOM 1404 C CA . ALA A 1 177 ? 22.966 5.754 -26.873 1.00 96.00 177 ALA A CA 1
ATOM 1405 C C . ALA A 1 177 ? 22.651 5.533 -28.351 1.00 96.00 177 ALA A C 1
ATOM 1407 O O . ALA A 1 177 ? 23.481 4.958 -29.059 1.00 96.00 177 ALA A O 1
ATOM 1408 N N . ILE A 1 178 ? 21.505 6.016 -28.848 1.00 96.69 178 ILE A N 1
ATOM 1409 C CA . ILE A 1 178 ? 21.137 5.831 -30.259 1.00 96.69 178 ILE A CA 1
ATOM 1410 C C . ILE A 1 178 ? 22.067 6.625 -31.189 1.00 96.69 178 ILE A C 1
ATOM 1412 O O . ILE A 1 178 ? 22.585 6.057 -32.151 1.00 96.69 178 ILE A O 1
ATOM 1416 N N . LYS A 1 179 ? 22.428 7.869 -30.838 1.00 97.06 179 LYS A N 1
ATOM 1417 C CA . LYS A 1 179 ? 23.449 8.650 -31.562 1.00 97.06 179 LYS A CA 1
ATOM 1418 C C . LYS A 1 179 ? 24.811 7.969 -31.548 1.00 97.06 179 LYS A C 1
ATOM 1420 O O . LYS A 1 179 ? 25.571 8.054 -32.517 1.00 97.06 179 LYS A O 1
ATOM 1425 N N . LEU A 1 180 ? 25.165 7.309 -30.445 1.00 97.31 180 LEU A N 1
ATOM 1426 C CA . LEU A 1 180 ? 26.398 6.539 -30.377 1.00 97.31 180 LEU A CA 1
ATOM 1427 C C . LEU A 1 180 ? 26.330 5.299 -31.280 1.00 97.31 180 LEU A C 1
ATOM 1429 O O . LEU A 1 180 ? 27.293 5.056 -32.005 1.00 97.31 180 LEU A O 1
ATOM 1433 N N . VAL A 1 181 ? 25.217 4.557 -31.272 1.00 97.75 181 VAL A N 1
ATOM 1434 C CA . VAL A 1 181 ? 24.964 3.408 -32.163 1.00 97.75 181 VAL A CA 1
ATOM 1435 C C . VAL A 1 181 ? 25.097 3.815 -33.634 1.00 97.75 181 VAL A C 1
ATOM 1437 O O . VAL A 1 181 ? 25.774 3.121 -34.396 1.00 97.75 181 VAL A O 1
ATOM 1440 N N . GLU A 1 182 ? 24.538 4.965 -34.017 1.00 96.81 182 GLU A N 1
ATOM 1441 C CA . GLU A 1 182 ? 24.670 5.539 -35.362 1.00 96.81 182 GLU A CA 1
ATOM 1442 C C . GLU A 1 182 ? 26.122 5.866 -35.706 1.00 96.81 182 GLU A C 1
ATOM 1444 O O . GLU A 1 182 ? 26.635 5.445 -36.746 1.00 96.81 182 GLU A O 1
ATOM 1449 N N . ARG A 1 183 ? 26.829 6.552 -34.801 1.00 96.62 183 ARG A N 1
ATOM 1450 C CA . ARG A 1 183 ? 28.233 6.934 -34.999 1.00 96.62 183 ARG A CA 1
ATOM 1451 C C . ARG A 1 183 ? 29.146 5.726 -35.202 1.00 96.62 183 ARG A C 1
ATOM 1453 O O . ARG A 1 183 ? 30.068 5.785 -36.013 1.00 96.62 183 ARG A O 1
ATOM 1460 N N . VAL A 1 184 ? 28.890 4.631 -34.485 1.00 96.06 184 VAL A N 1
ATOM 1461 C CA . VAL A 1 184 ? 29.650 3.377 -34.627 1.00 96.06 184 VAL A CA 1
ATOM 1462 C C . VAL A 1 184 ? 29.087 2.439 -35.701 1.00 96.06 184 VAL A C 1
ATOM 1464 O O . VAL A 1 184 ? 29.567 1.313 -35.844 1.00 96.06 184 VAL A O 1
ATOM 1467 N N . LYS A 1 185 ? 28.102 2.899 -36.484 1.00 96.75 185 LYS A N 1
ATOM 1468 C CA . LYS A 1 185 ? 27.498 2.184 -37.617 1.00 96.75 185 LYS A CA 1
ATOM 1469 C C . LYS A 1 185 ? 26.816 0.863 -37.239 1.00 96.75 185 LYS A C 1
ATOM 1471 O O . LYS A 1 185 ? 26.853 -0.087 -38.012 1.00 96.75 185 LYS A O 1
ATOM 1476 N N . LEU A 1 186 ? 26.210 0.774 -36.053 1.00 97.06 186 LEU A N 1
ATOM 1477 C CA . LEU A 1 186 ? 25.474 -0.418 -35.592 1.00 97.06 186 LEU A CA 1
ATOM 1478 C C . LEU A 1 186 ? 23.954 -0.345 -35.831 1.00 97.06 186 LEU A C 1
ATOM 1480 O O . LEU A 1 186 ? 23.247 -1.293 -35.496 1.00 97.06 186 LEU A O 1
ATOM 1484 N N . THR A 1 187 ? 23.453 0.738 -36.431 1.00 96.56 187 THR A N 1
ATOM 1485 C CA . THR A 1 187 ? 22.020 1.007 -36.643 1.00 96.56 187 THR A CA 1
ATOM 1486 C C . THR A 1 187 ? 21.287 -0.124 -37.365 1.00 96.56 187 THR A C 1
ATOM 1488 O O . THR A 1 187 ? 20.283 -0.617 -36.857 1.00 96.56 187 THR A O 1
ATOM 1491 N N . ASP A 1 188 ? 21.811 -0.607 -38.494 1.00 95.25 188 ASP A N 1
ATOM 1492 C CA . ASP A 1 188 ? 21.166 -1.686 -39.260 1.00 95.25 188 ASP A CA 1
ATOM 1493 C C . ASP A 1 188 ? 21.050 -2.977 -38.442 1.00 95.25 188 ASP A C 1
ATOM 1495 O O . ASP A 1 188 ? 20.030 -3.664 -38.478 1.00 95.25 188 ASP A O 1
ATOM 1499 N N . PHE A 1 189 ? 22.086 -3.291 -37.656 1.00 96.62 189 PHE A N 1
ATOM 1500 C CA . PHE A 1 189 ? 22.079 -4.462 -36.787 1.00 96.62 189 PHE A CA 1
ATOM 1501 C C . PHE A 1 189 ? 21.059 -4.313 -35.653 1.00 96.62 189 PHE A C 1
ATOM 1503 O O . PHE A 1 189 ? 20.330 -5.265 -35.380 1.00 96.62 189 PHE A O 1
ATOM 1510 N N . LEU A 1 190 ? 20.965 -3.130 -35.031 1.00 97.38 190 LEU A N 1
ATOM 1511 C CA . LEU A 1 190 ? 19.971 -2.833 -33.995 1.00 97.38 190 LEU A CA 1
ATOM 1512 C C . LEU A 1 190 ? 18.546 -3.078 -34.513 1.00 97.38 190 LEU A C 1
ATOM 1514 O O . LEU A 1 190 ? 17.785 -3.829 -33.902 1.00 97.38 190 LEU A O 1
ATOM 1518 N N . TRP A 1 191 ? 18.193 -2.500 -35.663 1.00 96.94 191 TRP A N 1
ATOM 1519 C CA . TRP A 1 191 ? 16.850 -2.651 -36.229 1.00 96.94 191 TRP A CA 1
ATOM 1520 C C . TRP A 1 191 ? 16.577 -4.064 -36.748 1.00 96.94 191 TRP A C 1
ATOM 1522 O O . TRP A 1 191 ? 15.450 -4.545 -36.642 1.00 96.94 191 TRP A O 1
ATOM 1532 N N . GLN A 1 192 ? 17.603 -4.784 -37.214 1.00 96.12 192 GLN A N 1
ATOM 1533 C CA . GLN A 1 192 ? 17.484 -6.212 -37.509 1.00 96.12 192 GLN A CA 1
ATOM 1534 C C . GLN A 1 192 ? 17.141 -7.028 -36.252 1.00 96.12 192 GLN A C 1
ATOM 1536 O O . GLN A 1 192 ? 16.318 -7.942 -36.336 1.00 96.12 192 GLN A O 1
ATOM 1541 N N . GLN A 1 193 ? 17.730 -6.704 -35.091 1.00 96.12 193 GLN A N 1
ATOM 1542 C CA . GLN A 1 193 ? 17.368 -7.361 -33.831 1.00 96.12 193 GLN A CA 1
ATOM 1543 C C . GLN A 1 193 ? 15.917 -7.054 -33.445 1.00 96.12 193 GLN A C 1
ATOM 1545 O O . GLN A 1 193 ? 15.183 -7.979 -33.112 1.00 96.12 193 GLN A O 1
ATOM 1550 N N . PHE A 1 194 ? 15.454 -5.808 -33.582 1.00 96.69 194 PHE A N 1
ATOM 1551 C CA . PHE A 1 194 ? 14.042 -5.474 -33.354 1.00 96.69 194 PHE A CA 1
ATOM 1552 C C . PHE A 1 194 ? 13.085 -6.208 -34.305 1.00 96.69 194 PHE A C 1
ATOM 1554 O O . PHE A 1 194 ? 12.049 -6.706 -33.865 1.00 96.69 194 PHE A O 1
ATOM 1561 N N . GLY A 1 195 ? 13.438 -6.353 -35.584 1.00 95.81 195 GLY A N 1
ATOM 1562 C CA . GLY A 1 195 ? 12.667 -7.165 -36.528 1.00 95.81 195 GLY A CA 1
ATOM 1563 C C . GLY A 1 195 ? 12.627 -8.642 -36.127 1.00 95.81 195 GLY A C 1
ATOM 1564 O O . GLY A 1 195 ? 11.566 -9.255 -36.108 1.00 95.81 195 GLY A O 1
ATOM 1565 N N . ARG A 1 196 ? 13.769 -9.216 -35.732 1.00 94.62 196 ARG A N 1
ATOM 1566 C CA . ARG A 1 196 ? 13.873 -10.633 -35.344 1.00 94.62 196 ARG A CA 1
ATOM 1567 C C . ARG A 1 196 ? 13.166 -10.951 -34.028 1.00 94.62 196 ARG A C 1
ATOM 1569 O O . ARG A 1 196 ? 12.513 -11.984 -33.936 1.00 94.62 196 ARG A O 1
ATOM 1576 N N . HIS A 1 197 ? 13.358 -10.115 -33.012 1.00 93.75 197 HIS A N 1
ATOM 1577 C CA . HIS A 1 197 ? 12.858 -10.364 -31.664 1.00 93.75 197 HIS A CA 1
ATOM 1578 C C . HIS A 1 197 ? 11.433 -9.863 -31.483 1.00 93.75 197 HIS A C 1
ATOM 1580 O O . HIS A 1 197 ? 10.645 -10.544 -30.842 1.00 93.75 197 HIS A O 1
ATOM 1586 N N . PHE A 1 198 ? 11.104 -8.685 -32.021 1.00 95.69 198 PHE A N 1
ATOM 1587 C CA . PHE A 1 198 ? 9.822 -8.027 -31.765 1.00 95.69 198 PHE A CA 1
ATOM 1588 C C . PHE A 1 198 ? 8.883 -8.008 -32.976 1.00 95.69 198 PHE A C 1
ATOM 1590 O O . PHE A 1 198 ? 7.721 -7.639 -32.807 1.00 95.69 198 PHE A O 1
ATOM 1597 N N . ASN A 1 199 ? 9.332 -8.437 -34.164 1.00 95.25 199 ASN A N 1
ATOM 1598 C CA . ASN A 1 199 ? 8.618 -8.265 -35.438 1.00 95.25 199 ASN A CA 1
ATOM 1599 C C . ASN A 1 199 ? 8.363 -6.784 -35.787 1.00 95.25 199 ASN A C 1
ATOM 1601 O O . ASN A 1 199 ? 7.378 -6.437 -36.435 1.00 95.25 199 ASN A O 1
ATOM 1605 N N . TYR A 1 200 ? 9.242 -5.887 -35.330 1.00 95.62 200 TYR A N 1
ATOM 1606 C CA . TYR A 1 200 ? 9.136 -4.457 -35.608 1.00 95.62 200 TYR A CA 1
ATOM 1607 C C . TYR A 1 200 ? 9.804 -4.107 -36.945 1.00 95.62 200 TYR A C 1
ATOM 1609 O O . TYR A 1 200 ? 11.016 -4.268 -37.112 1.00 95.62 200 TYR A O 1
ATOM 1617 N N . HIS A 1 201 ? 9.005 -3.602 -37.887 1.00 93.12 201 HIS A N 1
ATOM 1618 C CA . HIS A 1 201 ? 9.447 -3.173 -39.212 1.00 93.12 201 HIS A CA 1
ATOM 1619 C C . HIS A 1 201 ? 8.822 -1.821 -39.564 1.00 93.12 201 HIS A C 1
ATOM 1621 O O . HIS A 1 201 ? 7.610 -1.725 -39.751 1.00 93.12 201 HIS A O 1
ATOM 1627 N N . ALA A 1 202 ? 9.654 -0.789 -39.695 1.00 91.25 202 ALA A N 1
ATOM 1628 C CA . ALA A 1 202 ? 9.234 0.558 -40.070 1.00 91.25 202 ALA A CA 1
ATOM 1629 C C . ALA A 1 202 ? 10.107 1.095 -41.220 1.00 91.25 202 ALA A C 1
ATOM 1631 O O . ALA A 1 202 ? 11.293 0.764 -41.272 1.00 91.25 202 ALA A O 1
ATOM 1632 N N . PRO A 1 203 ? 9.567 1.931 -42.133 1.00 88.38 203 PRO A N 1
ATOM 1633 C CA . PRO A 1 203 ? 10.359 2.547 -43.202 1.00 88.38 203 PRO A CA 1
ATOM 1634 C C . PRO A 1 203 ? 11.481 3.451 -42.679 1.00 88.38 203 PRO A C 1
ATOM 1636 O O . PRO A 1 203 ? 12.574 3.450 -43.233 1.00 88.38 203 PRO A O 1
ATOM 1639 N N . ASN A 1 204 ? 11.204 4.193 -41.603 1.00 90.31 204 ASN A N 1
ATOM 1640 C CA . ASN A 1 204 ? 12.149 5.062 -40.903 1.00 90.31 204 ASN A CA 1
ATOM 1641 C C . ASN A 1 204 ? 12.115 4.697 -39.409 1.00 90.31 204 ASN A C 1
ATOM 1643 O O . ASN A 1 204 ? 11.388 5.344 -38.652 1.00 90.31 204 ASN A O 1
ATOM 1647 N N . PRO A 1 205 ? 12.802 3.618 -38.991 1.00 92.75 205 PRO A N 1
ATOM 1648 C CA . PRO A 1 205 ? 12.718 3.130 -37.622 1.00 92.75 205 PRO A CA 1
ATOM 1649 C C . PRO A 1 205 ? 13.373 4.110 -36.644 1.00 92.75 205 PRO A C 1
ATOM 1651 O O . PRO A 1 205 ? 14.424 4.687 -36.925 1.00 92.75 205 PRO A O 1
ATOM 1654 N N . GLY A 1 206 ? 12.752 4.278 -35.479 1.00 95.25 206 GLY A N 1
ATOM 1655 C CA . GLY A 1 206 ? 13.236 5.162 -34.424 1.00 95.25 206 GLY A CA 1
ATOM 1656 C C . GLY A 1 206 ? 12.753 4.701 -33.055 1.00 95.25 206 GLY A C 1
ATOM 1657 O O . GLY A 1 206 ? 11.722 4.042 -32.943 1.00 95.25 206 GLY A O 1
ATOM 1658 N N . VAL A 1 207 ? 13.495 5.050 -31.999 1.00 96.25 207 VAL A N 1
ATOM 1659 C CA . VAL A 1 207 ? 13.189 4.590 -30.630 1.00 96.25 207 VAL A CA 1
ATOM 1660 C C . VAL A 1 207 ? 11.812 5.090 -30.172 1.00 96.25 207 VAL A C 1
ATOM 1662 O O . VAL A 1 207 ? 11.068 4.338 -29.551 1.00 96.25 207 VAL A O 1
ATOM 1665 N N . GLY A 1 208 ? 11.431 6.317 -30.547 1.00 95.75 208 GLY A N 1
ATOM 1666 C CA . GLY A 1 208 ? 10.098 6.861 -30.266 1.00 95.75 208 GLY A CA 1
ATOM 1667 C C . GLY A 1 208 ? 8.964 6.104 -30.965 1.00 95.75 208 GLY A C 1
ATOM 1668 O O . GLY A 1 208 ? 7.975 5.760 -30.327 1.00 95.75 208 GLY A O 1
ATOM 1669 N N . ASP A 1 209 ? 9.119 5.786 -32.252 1.00 94.69 209 ASP A N 1
ATOM 1670 C CA . ASP A 1 209 ? 8.120 5.015 -33.009 1.00 94.69 209 ASP A CA 1
ATOM 1671 C C . ASP A 1 209 ? 7.989 3.577 -32.480 1.00 94.69 209 ASP A C 1
ATOM 1673 O O . ASP A 1 209 ? 6.880 3.071 -32.296 1.00 94.69 209 ASP A O 1
ATOM 1677 N N . LEU A 1 210 ? 9.117 2.945 -32.141 1.00 95.56 210 LEU A N 1
ATOM 1678 C CA . LEU A 1 210 ? 9.147 1.654 -31.458 1.00 95.56 210 LEU A CA 1
ATOM 1679 C C . LEU A 1 210 ? 8.371 1.704 -30.135 1.00 95.56 210 LEU A C 1
ATOM 1681 O O . LEU A 1 210 ? 7.545 0.828 -29.880 1.00 95.56 210 LEU A O 1
ATOM 1685 N N . ALA A 1 211 ? 8.633 2.709 -29.296 1.00 96.88 211 ALA A N 1
ATOM 1686 C CA . ALA A 1 211 ? 7.975 2.858 -28.005 1.00 96.88 211 ALA A CA 1
ATOM 1687 C C . ALA A 1 211 ? 6.457 3.033 -28.178 1.00 96.88 211 ALA A C 1
ATOM 1689 O O . ALA A 1 211 ? 5.685 2.282 -27.583 1.00 96.88 211 ALA A O 1
ATOM 1690 N N . ILE A 1 212 ? 6.014 3.918 -29.076 1.00 96.12 212 ILE A N 1
ATOM 1691 C CA . ILE A 1 212 ? 4.590 4.080 -29.416 1.00 96.12 212 ILE A CA 1
ATOM 1692 C C . ILE A 1 212 ? 3.984 2.749 -29.890 1.00 96.12 212 ILE A C 1
ATOM 1694 O O . ILE A 1 212 ? 2.894 2.370 -29.457 1.00 96.12 212 ILE A O 1
ATOM 1698 N N . THR A 1 213 ? 4.697 2.002 -30.738 1.00 95.50 213 THR A N 1
ATOM 1699 C CA . THR A 1 213 ? 4.241 0.706 -31.265 1.00 95.50 213 THR A CA 1
ATOM 1700 C C . THR A 1 213 ? 4.131 -0.362 -30.170 1.00 95.50 213 THR A C 1
ATOM 1702 O O . THR A 1 213 ? 3.188 -1.160 -30.193 1.00 95.50 213 THR A O 1
ATOM 1705 N N . LEU A 1 214 ? 5.042 -0.364 -29.188 1.00 96.56 214 LEU A N 1
ATOM 1706 C CA . LEU A 1 214 ? 4.984 -1.230 -28.005 1.00 96.56 214 LEU A CA 1
ATOM 1707 C C . LEU A 1 214 ? 3.735 -0.938 -27.168 1.00 96.56 214 LEU A C 1
ATOM 1709 O O . LEU A 1 214 ? 2.944 -1.852 -26.933 1.00 96.56 214 LEU A O 1
ATOM 1713 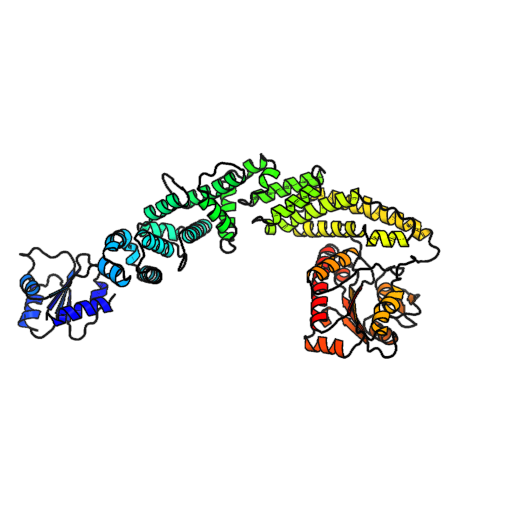N N . PHE A 1 215 ? 3.518 0.326 -26.791 1.00 96.94 215 PHE A N 1
ATOM 1714 C CA . PHE A 1 215 ? 2.344 0.741 -26.013 1.00 96.94 215 PHE A CA 1
ATOM 1715 C C . PHE A 1 215 ? 1.035 0.437 -26.752 1.00 96.94 215 PHE A C 1
ATOM 1717 O O . PHE A 1 215 ? 0.122 -0.161 -26.184 1.00 96.94 215 PHE A O 1
ATOM 1724 N N . LYS A 1 216 ? 0.961 0.763 -28.048 1.00 94.75 216 LYS A N 1
ATOM 1725 C CA . LYS A 1 216 ? -0.205 0.469 -28.890 1.00 94.75 216 LYS A CA 1
ATOM 1726 C C . LYS A 1 216 ? -0.480 -1.032 -29.000 1.00 94.75 216 LYS A C 1
ATOM 1728 O O . LYS A 1 216 ? -1.635 -1.448 -28.921 1.00 94.75 216 LYS A O 1
ATOM 1733 N N . SER A 1 217 ? 0.561 -1.848 -29.176 1.00 94.50 217 SER A N 1
ATOM 1734 C CA . SER A 1 217 ? 0.421 -3.306 -29.270 1.00 94.50 217 SER A CA 1
ATOM 1735 C C . SER A 1 217 ? -0.009 -3.923 -27.944 1.00 94.50 217 SER A C 1
ATOM 1737 O O . SER A 1 217 ? -0.884 -4.783 -27.949 1.00 94.50 217 SER A O 1
ATOM 1739 N N . ALA A 1 218 ? 0.558 -3.469 -26.822 1.00 94.44 218 ALA A N 1
ATOM 1740 C CA . ALA A 1 218 ? 0.184 -3.928 -25.487 1.00 94.44 218 ALA A CA 1
ATOM 1741 C C . ALA A 1 218 ? -1.270 -3.572 -25.146 1.00 94.44 218 ALA A C 1
ATOM 1743 O O . ALA A 1 218 ? -2.033 -4.449 -24.739 1.00 94.44 218 ALA A O 1
ATOM 1744 N N . HIS A 1 219 ? -1.678 -2.325 -25.406 1.00 93.12 219 HIS A N 1
ATOM 1745 C CA . HIS A 1 219 ? -3.058 -1.870 -25.209 1.00 93.12 219 HIS A CA 1
ATOM 1746 C C . HIS A 1 219 ? -4.045 -2.651 -26.082 1.00 93.12 219 HIS A C 1
ATOM 1748 O O . HIS A 1 219 ? -5.039 -3.180 -25.589 1.00 93.12 219 HIS A O 1
ATOM 1754 N N . SER A 1 220 ? -3.742 -2.805 -27.375 1.00 91.56 220 SER A N 1
ATOM 1755 C CA . SER A 1 220 ? -4.601 -3.559 -28.293 1.00 91.56 220 SER A CA 1
ATOM 1756 C C . SER A 1 220 ? -4.709 -5.037 -27.915 1.00 91.56 220 SER A C 1
ATOM 1758 O O . SER A 1 220 ? -5.809 -5.583 -27.973 1.00 91.56 220 SER A O 1
ATOM 1760 N N . ALA A 1 221 ? -3.609 -5.675 -27.502 1.00 91.88 221 ALA A N 1
ATOM 1761 C CA . ALA A 1 221 ? -3.612 -7.071 -27.071 1.00 91.88 221 ALA A CA 1
ATOM 1762 C C . ALA A 1 221 ? -4.473 -7.285 -25.820 1.00 91.88 221 ALA A C 1
ATOM 1764 O O . ALA A 1 221 ? -5.234 -8.249 -25.763 1.00 91.88 221 ALA A O 1
ATOM 1765 N N . GLY A 1 222 ? -4.390 -6.382 -24.838 1.00 88.69 222 GLY A N 1
ATOM 1766 C CA . GLY A 1 222 ? -5.201 -6.476 -23.623 1.00 88.69 222 GLY A CA 1
ATOM 1767 C C . GLY A 1 222 ? -6.702 -6.271 -23.869 1.00 88.69 222 GLY A C 1
ATOM 1768 O O . GLY A 1 222 ? -7.516 -6.804 -23.127 1.00 88.69 222 GLY A O 1
ATOM 1769 N N . LEU A 1 223 ? -7.071 -5.597 -24.962 1.00 89.88 223 LEU A N 1
ATOM 1770 C CA . LEU A 1 223 ? -8.452 -5.479 -25.449 1.00 89.88 223 LEU A CA 1
ATOM 1771 C C . LEU A 1 223 ? -8.903 -6.661 -26.332 1.00 89.88 223 LEU A C 1
ATOM 1773 O O . LEU A 1 223 ? -9.950 -6.588 -26.976 1.00 89.88 223 LEU A O 1
ATOM 1777 N N . GLY A 1 224 ? -8.108 -7.731 -26.433 1.00 87.25 224 GLY A N 1
ATOM 1778 C CA . GLY A 1 224 ? -8.398 -8.879 -27.302 1.00 87.25 224 GLY A CA 1
ATOM 1779 C C . GLY A 1 224 ? -8.205 -8.605 -28.800 1.00 87.25 224 GLY A C 1
ATOM 1780 O O . GLY A 1 224 ? -8.649 -9.392 -29.637 1.00 87.25 224 GLY A O 1
ATOM 1781 N N . GLY A 1 225 ? -7.558 -7.494 -29.158 1.00 88.19 225 GLY A N 1
ATOM 1782 C CA . GLY A 1 225 ? -7.179 -7.164 -30.528 1.00 88.19 225 GLY A CA 1
ATOM 1783 C C . GLY A 1 225 ? -5.952 -7.941 -31.012 1.00 88.19 225 GLY A C 1
ATOM 1784 O O . GLY A 1 225 ? -5.283 -8.647 -30.259 1.00 88.19 225 GLY A O 1
ATOM 1785 N N . THR A 1 226 ? -5.636 -7.805 -32.301 1.00 86.38 226 THR A N 1
ATOM 1786 C CA . THR A 1 226 ? -4.424 -8.403 -32.882 1.00 86.38 226 THR A CA 1
ATOM 1787 C C . THR A 1 226 ? -3.235 -7.450 -32.696 1.00 86.38 226 THR A C 1
ATOM 1789 O O . THR A 1 226 ? -3.246 -6.374 -33.300 1.00 86.38 226 THR A O 1
ATOM 1792 N N . PRO A 1 227 ? -2.216 -7.804 -31.887 1.00 86.12 227 PRO A N 1
ATOM 1793 C CA . PRO A 1 227 ? -1.045 -6.955 -31.693 1.00 86.12 227 PRO A CA 1
ATOM 1794 C C . PRO A 1 227 ? -0.232 -6.829 -32.985 1.00 86.12 227 PRO A C 1
ATOM 1796 O O . PRO A 1 227 ? -0.164 -7.761 -33.786 1.00 86.12 227 PRO A O 1
ATOM 1799 N N . GLN A 1 228 ? 0.406 -5.673 -33.180 1.00 88.62 228 GLN A N 1
ATOM 1800 C CA . GLN A 1 228 ? 1.301 -5.454 -34.324 1.00 88.62 228 GLN A CA 1
ATOM 1801 C C . GLN A 1 228 ? 2.664 -6.127 -34.112 1.00 88.62 228 GLN A C 1
ATOM 1803 O O . GLN A 1 228 ? 3.303 -6.561 -35.070 1.00 88.62 228 GLN A O 1
ATOM 1808 N N . LEU A 1 229 ? 3.095 -6.217 -32.854 1.00 93.56 229 LEU A N 1
ATOM 1809 C CA . LEU A 1 229 ? 4.343 -6.852 -32.449 1.00 93.56 229 LEU A CA 1
ATOM 1810 C C . LEU A 1 229 ? 4.138 -8.317 -32.043 1.00 93.56 229 LEU A C 1
ATOM 1812 O O . LEU A 1 229 ? 3.029 -8.767 -31.762 1.00 93.56 229 LEU A O 1
ATOM 1816 N N . SER A 1 230 ? 5.248 -9.049 -32.005 1.00 94.50 230 SER A N 1
ATOM 1817 C CA . SER A 1 230 ? 5.312 -10.451 -31.567 1.00 94.50 230 SER A CA 1
ATOM 1818 C C . SER A 1 230 ? 4.877 -10.663 -30.105 1.00 94.50 230 SER A C 1
ATOM 1820 O O . SER A 1 230 ? 4.857 -9.731 -29.296 1.00 94.50 230 SER A O 1
ATOM 1822 N N . ALA A 1 231 ? 4.592 -11.916 -29.738 1.00 93.06 231 ALA A N 1
ATOM 1823 C CA . ALA A 1 231 ? 4.294 -12.285 -28.353 1.00 93.06 231 ALA A CA 1
ATOM 1824 C C . ALA A 1 231 ? 5.489 -12.017 -27.421 1.00 93.06 231 ALA A C 1
ATOM 1826 O O . ALA A 1 231 ? 5.310 -11.574 -26.287 1.00 93.06 231 ALA A O 1
ATOM 1827 N N . GLU A 1 232 ? 6.708 -12.219 -27.918 1.00 94.38 232 GLU A N 1
ATOM 1828 C CA . GLU A 1 232 ? 7.963 -11.937 -27.225 1.00 94.38 232 GLU A CA 1
ATOM 1829 C C . GLU A 1 232 ? 8.070 -10.456 -26.834 1.00 94.38 232 GLU A C 1
ATOM 1831 O O . GLU A 1 232 ? 8.451 -10.147 -25.704 1.00 94.38 232 GLU A O 1
ATOM 1836 N N . ALA A 1 233 ? 7.646 -9.537 -27.710 1.00 95.62 233 ALA A N 1
ATOM 1837 C CA . ALA A 1 233 ? 7.608 -8.104 -27.411 1.00 95.62 233 ALA A CA 1
ATOM 1838 C C . ALA A 1 233 ? 6.617 -7.759 -26.285 1.00 95.62 233 ALA A C 1
ATOM 1840 O O . ALA A 1 233 ? 6.895 -6.897 -25.454 1.00 95.62 233 ALA A O 1
ATOM 1841 N N . LEU A 1 234 ? 5.470 -8.446 -26.223 1.00 95.25 234 LEU A N 1
ATOM 1842 C CA . LEU A 1 234 ? 4.482 -8.250 -25.155 1.00 95.25 234 LEU A CA 1
ATOM 1843 C C . LEU A 1 234 ? 4.978 -8.809 -23.814 1.00 95.25 234 LEU A C 1
ATOM 1845 O O . LEU A 1 234 ? 4.755 -8.199 -22.765 1.00 95.25 234 LEU A O 1
ATOM 1849 N N . VAL A 1 235 ? 5.690 -9.942 -23.839 1.00 96.06 235 VAL A N 1
ATOM 1850 C CA . VAL A 1 235 ? 6.361 -10.499 -22.653 1.00 96.06 235 VAL A CA 1
ATOM 1851 C C . VAL A 1 235 ? 7.433 -9.535 -22.148 1.00 96.06 235 VAL A C 1
ATOM 1853 O O . VAL A 1 235 ? 7.465 -9.242 -20.949 1.00 96.06 235 VAL A O 1
ATOM 1856 N N . PHE A 1 236 ? 8.255 -8.994 -23.053 1.00 97.00 236 PHE A N 1
ATOM 1857 C CA . PHE A 1 236 ? 9.214 -7.939 -22.736 1.00 97.00 236 PHE A CA 1
ATOM 1858 C C . PHE A 1 236 ? 8.514 -6.734 -22.100 1.00 97.00 236 PHE A C 1
ATOM 1860 O O . PHE A 1 236 ? 8.886 -6.334 -21.001 1.00 97.00 236 PHE A O 1
ATOM 1867 N N . PHE A 1 237 ? 7.457 -6.209 -22.728 1.00 96.81 237 PHE A N 1
ATOM 1868 C CA . PHE A 1 237 ? 6.725 -5.041 -22.235 1.00 96.81 237 PHE A CA 1
ATOM 1869 C C . PHE A 1 237 ? 6.182 -5.254 -20.818 1.00 96.81 237 PHE A C 1
ATOM 1871 O O . PHE A 1 237 ? 6.372 -4.409 -19.943 1.00 96.81 237 PHE A O 1
ATOM 1878 N N . LYS A 1 238 ? 5.562 -6.414 -20.556 1.00 95.06 238 LYS A N 1
ATOM 1879 C CA . LYS A 1 238 ? 5.046 -6.763 -19.225 1.00 95.06 238 LYS A CA 1
ATOM 1880 C C . LYS A 1 238 ? 6.164 -6.825 -18.183 1.00 95.06 238 LYS A C 1
ATOM 1882 O O . LYS A 1 238 ? 5.981 -6.330 -17.072 1.00 95.06 238 LYS A O 1
ATOM 1887 N N . ARG A 1 239 ? 7.313 -7.417 -18.528 1.00 95.38 239 ARG A N 1
ATOM 1888 C CA . ARG A 1 239 ? 8.482 -7.491 -17.638 1.00 95.38 239 ARG A CA 1
ATOM 1889 C C . ARG A 1 239 ? 9.085 -6.110 -17.383 1.00 95.38 239 ARG A C 1
ATOM 1891 O O . ARG A 1 239 ? 9.389 -5.796 -16.238 1.00 95.38 239 ARG A O 1
ATOM 1898 N N . TRP A 1 240 ? 9.238 -5.307 -18.433 1.00 96.19 240 TRP A N 1
ATOM 1899 C CA . TRP A 1 240 ? 9.791 -3.957 -18.377 1.00 96.19 240 TRP A CA 1
ATOM 1900 C C . TRP A 1 240 ? 8.944 -3.050 -17.482 1.00 96.19 240 TRP A C 1
ATOM 1902 O O . TRP A 1 240 ? 9.476 -2.496 -16.523 1.00 96.19 240 TRP A O 1
ATOM 1912 N N . LYS A 1 241 ? 7.627 -2.996 -17.720 1.00 94.94 241 LYS A N 1
ATOM 1913 C CA . LYS A 1 241 ? 6.654 -2.260 -16.897 1.00 94.94 241 LYS A CA 1
ATOM 1914 C C . LYS A 1 241 ? 6.736 -2.647 -15.415 1.00 94.94 241 LYS A C 1
ATOM 1916 O O . LYS A 1 241 ? 6.851 -1.785 -14.554 1.00 94.94 241 LYS A O 1
ATOM 1921 N N . ASN A 1 242 ? 6.735 -3.950 -15.122 1.00 92.12 242 ASN A N 1
ATOM 1922 C CA . ASN A 1 242 ? 6.703 -4.461 -13.746 1.00 92.12 242 ASN A CA 1
ATOM 1923 C C . ASN A 1 242 ? 8.073 -4.440 -13.038 1.00 92.12 242 ASN A C 1
ATOM 1925 O O . ASN A 1 242 ? 8.174 -4.834 -11.873 1.00 92.12 242 ASN A O 1
ATOM 1929 N N . ASN A 1 243 ? 9.147 -4.017 -13.712 1.00 93.06 243 ASN A N 1
ATOM 1930 C CA . ASN A 1 243 ? 10.457 -3.876 -13.088 1.00 93.06 243 ASN A CA 1
ATOM 1931 C C . ASN A 1 243 ? 10.542 -2.531 -12.356 1.00 93.06 243 ASN A C 1
ATOM 1933 O O . ASN A 1 243 ? 10.532 -1.468 -12.973 1.00 93.06 243 ASN A O 1
ATOM 1937 N N . ARG A 1 244 ? 10.726 -2.575 -11.032 1.00 91.44 244 ARG A N 1
ATOM 1938 C CA . ARG A 1 244 ? 10.837 -1.386 -10.170 1.00 91.44 244 ARG A CA 1
ATOM 1939 C C . ARG A 1 244 ? 11.918 -0.386 -10.615 1.00 91.44 244 ARG A C 1
ATOM 1941 O O . ARG A 1 244 ? 11.751 0.804 -10.378 1.00 91.44 244 ARG A O 1
ATOM 1948 N N . HIS A 1 245 ? 13.005 -0.840 -11.243 1.00 92.31 245 HIS A N 1
ATOM 1949 C CA . HIS A 1 245 ? 14.052 0.058 -11.755 1.00 92.31 245 HIS A CA 1
ATOM 1950 C C . HIS A 1 245 ? 13.608 0.827 -13.005 1.00 92.31 245 HIS A C 1
ATOM 1952 O O . HIS A 1 245 ? 14.046 1.953 -13.218 1.00 92.31 245 HIS A O 1
ATOM 1958 N N . ASN A 1 246 ? 12.719 0.230 -13.800 1.00 93.31 246 ASN A N 1
ATOM 1959 C CA . ASN A 1 246 ? 12.239 0.780 -15.064 1.00 93.31 246 ASN A CA 1
ATOM 1960 C C . ASN A 1 246 ? 10.899 1.512 -14.927 1.00 93.31 246 ASN A C 1
ATOM 1962 O O . ASN A 1 246 ? 10.529 2.253 -15.836 1.00 93.31 246 ASN A O 1
ATOM 1966 N N . ALA A 1 247 ? 10.202 1.344 -13.796 1.00 93.56 247 ALA A N 1
ATOM 1967 C CA . ALA A 1 247 ? 8.914 1.977 -13.529 1.00 93.56 247 ALA A CA 1
ATOM 1968 C C . ALA A 1 247 ? 8.911 3.488 -13.839 1.00 93.56 247 ALA A C 1
ATOM 1970 O O . ALA A 1 247 ? 8.037 3.904 -14.588 1.00 93.56 247 ALA A O 1
ATOM 1971 N N . PRO A 1 248 ? 9.900 4.313 -13.426 1.00 95.81 248 PRO A N 1
ATOM 1972 C CA . PRO A 1 248 ? 9.878 5.742 -13.757 1.00 95.81 248 PRO A CA 1
ATOM 1973 C C . PRO A 1 248 ? 9.878 6.033 -15.266 1.00 95.81 248 PRO A C 1
ATOM 1975 O O . PRO A 1 248 ? 9.145 6.907 -15.727 1.00 95.81 248 PRO A O 1
ATOM 1978 N N . ALA A 1 249 ? 10.667 5.285 -16.045 1.00 97.06 249 ALA A N 1
ATOM 1979 C CA . ALA A 1 249 ? 10.717 5.438 -17.498 1.00 97.06 249 ALA A CA 1
ATOM 1980 C C . ALA A 1 249 ? 9.408 4.980 -18.155 1.00 97.06 249 ALA A C 1
ATOM 1982 O O . ALA A 1 249 ? 8.882 5.668 -19.029 1.00 97.06 249 ALA A O 1
ATOM 1983 N N . PHE A 1 250 ? 8.858 3.848 -17.705 1.00 98.06 250 PHE A N 1
ATOM 1984 C CA . PHE A 1 250 ? 7.554 3.365 -18.154 1.00 98.06 250 PHE A CA 1
ATOM 1985 C C . PHE A 1 250 ? 6.448 4.388 -17.878 1.00 98.06 250 PHE A C 1
ATOM 1987 O O . PHE A 1 250 ? 5.694 4.720 -18.786 1.00 98.06 250 PHE A O 1
ATOM 1994 N N . GLU A 1 251 ? 6.367 4.917 -16.656 1.00 97.62 251 GLU A N 1
ATOM 1995 C CA . GLU A 1 251 ? 5.308 5.846 -16.255 1.00 97.62 251 GLU A CA 1
ATOM 1996 C C . GLU A 1 251 ? 5.377 7.166 -17.029 1.00 97.62 251 GLU A C 1
ATOM 1998 O O . GLU A 1 251 ? 4.345 7.689 -17.452 1.00 97.62 251 GLU A O 1
ATOM 2003 N N . LYS A 1 252 ? 6.590 7.677 -17.278 1.00 97.50 252 LYS A N 1
ATOM 2004 C CA . LYS A 1 252 ? 6.808 8.870 -18.104 1.00 97.50 252 LYS A CA 1
ATOM 2005 C C . LYS A 1 252 ? 6.329 8.652 -19.541 1.00 97.50 252 LYS A C 1
ATOM 2007 O O . LYS A 1 252 ? 5.516 9.433 -20.027 1.00 97.50 252 LYS A O 1
ATOM 2012 N N . LEU A 1 253 ? 6.756 7.564 -20.187 1.00 97.69 253 LEU A N 1
ATOM 2013 C CA . LEU A 1 253 ? 6.330 7.240 -21.555 1.00 97.69 253 LEU A CA 1
ATOM 2014 C C . LEU A 1 253 ? 4.827 6.942 -21.638 1.00 97.69 253 LEU A C 1
ATOM 2016 O O . LEU A 1 253 ? 4.161 7.395 -22.565 1.00 97.69 253 LEU A O 1
ATOM 2020 N N . SER A 1 254 ? 4.280 6.236 -20.646 1.00 97.44 254 SER A N 1
ATOM 2021 C CA . SER A 1 254 ? 2.843 5.998 -20.517 1.00 97.44 254 SER A CA 1
ATOM 2022 C C . SER A 1 254 ? 2.079 7.317 -20.527 1.00 97.44 254 SER A C 1
ATOM 2024 O O . SER A 1 254 ? 1.115 7.436 -21.272 1.00 97.44 254 SER A O 1
ATOM 2026 N N . SER A 1 255 ? 2.500 8.290 -19.715 1.00 96.62 255 SER A N 1
ATOM 2027 C CA . SER A 1 255 ? 1.876 9.615 -19.628 1.00 96.62 255 SER A CA 1
ATOM 2028 C C . SER A 1 255 ? 1.966 10.378 -20.953 1.00 96.62 255 SER A C 1
ATOM 2030 O O . SER A 1 255 ? 0.965 10.904 -21.437 1.00 96.62 255 SER A O 1
ATOM 2032 N N . ASP A 1 256 ? 3.145 10.392 -21.580 1.00 95.50 256 ASP A N 1
ATOM 2033 C CA . ASP A 1 256 ? 3.380 11.125 -22.830 1.00 95.50 256 ASP A CA 1
ATOM 2034 C C . ASP A 1 256 ? 2.544 10.583 -24.002 1.00 95.50 256 ASP A C 1
ATOM 2036 O O . ASP A 1 256 ? 2.153 11.335 -24.897 1.00 95.50 256 ASP A O 1
ATOM 2040 N N . TYR A 1 257 ? 2.238 9.283 -24.004 1.00 96.25 257 TYR A N 1
ATOM 2041 C CA . TYR A 1 257 ? 1.530 8.633 -25.108 1.00 96.25 257 TYR A CA 1
ATOM 2042 C C . TYR A 1 257 ? 0.009 8.593 -24.972 1.00 96.25 257 TYR A C 1
ATOM 2044 O O . TYR A 1 257 ? -0.655 8.190 -25.929 1.00 96.25 257 TYR A O 1
ATOM 2052 N N . VAL A 1 258 ? -0.560 9.062 -23.855 1.00 93.81 258 VAL A N 1
ATOM 2053 C CA . VAL A 1 258 ? -2.022 9.134 -23.666 1.00 93.81 258 VAL A CA 1
ATOM 2054 C C . VAL A 1 258 ? -2.691 9.936 -24.786 1.00 93.81 258 VAL A C 1
ATOM 2056 O O . VAL A 1 258 ? -3.666 9.471 -25.379 1.00 93.81 258 VAL A O 1
ATOM 2059 N N . GLU A 1 259 ? -2.146 11.113 -25.104 1.00 88.88 259 GLU A N 1
ATOM 2060 C CA . GLU A 1 259 ? -2.689 12.013 -26.135 1.00 88.88 259 GLU A CA 1
ATOM 2061 C C . GLU A 1 259 ? -2.302 11.572 -27.557 1.00 88.88 259 GLU A C 1
ATOM 2063 O O . GLU A 1 259 ? -3.043 11.793 -28.511 1.00 88.88 259 GLU A O 1
ATOM 2068 N N . VAL A 1 260 ? -1.144 10.918 -27.715 1.00 93.00 260 VAL A N 1
ATOM 2069 C CA . VAL A 1 260 ? -0.655 10.436 -29.019 1.00 93.00 260 VAL A CA 1
ATOM 2070 C C . VAL A 1 260 ? -1.484 9.253 -29.532 1.00 93.00 260 VAL A C 1
ATOM 2072 O O . VAL A 1 260 ? -1.667 9.104 -30.741 1.00 93.00 260 VAL A O 1
ATOM 2075 N N . LEU A 1 261 ? -1.976 8.402 -28.624 1.00 91.75 261 LEU A N 1
ATOM 2076 C CA . LEU A 1 261 ? -2.735 7.181 -28.923 1.00 91.75 261 LEU A CA 1
ATOM 2077 C C . LEU A 1 261 ? -4.253 7.310 -28.662 1.00 91.75 261 LEU A C 1
ATOM 2079 O O . LEU A 1 261 ? -4.923 6.295 -28.482 1.00 91.75 261 LEU A O 1
ATOM 2083 N N . PRO A 1 262 ? -4.813 8.525 -28.769 1.00 90.88 262 PRO A N 1
ATOM 2084 C CA . PRO A 1 262 ? -6.110 8.957 -28.208 1.00 90.88 262 PRO A CA 1
ATOM 2085 C C . PRO A 1 262 ? -6.728 8.063 -27.114 1.00 90.88 262 PRO A C 1
ATOM 2087 O O . PRO A 1 262 ? -7.893 7.667 -27.189 1.00 90.88 262 PRO A O 1
ATOM 2090 N N . ILE A 1 263 ? -5.959 7.739 -26.067 1.00 94.31 263 ILE A N 1
ATOM 2091 C CA . ILE A 1 263 ? -6.353 6.715 -25.086 1.00 94.31 263 ILE A CA 1
ATOM 2092 C C . ILE A 1 263 ? -7.630 7.118 -24.346 1.00 94.31 263 ILE A C 1
ATOM 2094 O O . ILE A 1 263 ? -8.529 6.301 -24.181 1.00 94.31 263 ILE A O 1
ATOM 2098 N N . ARG A 1 264 ? -7.768 8.385 -23.946 1.00 93.19 264 ARG A N 1
ATOM 2099 C CA . ARG A 1 264 ? -8.950 8.853 -23.199 1.00 93.19 264 ARG A CA 1
ATOM 2100 C C . ARG A 1 264 ? -10.254 8.717 -23.981 1.00 93.19 264 ARG A C 1
ATOM 2102 O O . ARG A 1 264 ? -11.276 8.373 -23.391 1.00 93.19 264 ARG A O 1
ATOM 2109 N N . GLU A 1 265 ? -10.223 8.977 -25.286 1.00 93.06 265 GLU A N 1
ATOM 2110 C CA . GLU A 1 265 ? -11.394 8.837 -26.156 1.00 93.06 265 GLU A CA 1
ATOM 2111 C C . GLU A 1 265 ? -11.790 7.364 -26.310 1.00 93.06 265 GLU A C 1
ATOM 2113 O O . GLU A 1 265 ? -12.970 7.029 -26.195 1.00 93.06 265 GLU A O 1
ATOM 2118 N N . ASP A 1 266 ? -10.803 6.478 -26.493 1.00 92.25 266 ASP A N 1
ATOM 2119 C CA . ASP A 1 266 ? -11.012 5.027 -26.562 1.00 92.25 266 ASP A CA 1
ATOM 2120 C C . ASP A 1 266 ? -11.605 4.476 -25.256 1.00 92.25 266 ASP A C 1
ATOM 2122 O O . ASP A 1 266 ? -12.593 3.743 -25.287 1.00 92.25 266 ASP A O 1
ATOM 2126 N N . LEU A 1 267 ? -11.059 4.872 -24.100 1.00 94.44 267 LEU A N 1
ATOM 2127 C CA . LEU A 1 267 ? -11.555 4.438 -22.790 1.00 94.44 267 LEU A CA 1
ATOM 2128 C C . LEU A 1 267 ? -12.983 4.930 -22.516 1.00 94.44 267 LEU A C 1
ATOM 2130 O O . LEU A 1 267 ? -13.793 4.178 -21.980 1.00 94.44 267 LEU A O 1
ATOM 2134 N N . ALA A 1 268 ? -13.317 6.165 -22.906 1.00 92.25 268 ALA A N 1
ATOM 2135 C CA . ALA A 1 268 ? -14.651 6.733 -22.698 1.00 92.25 268 ALA A CA 1
ATOM 2136 C C . ALA A 1 268 ? -15.754 6.022 -23.504 1.00 92.25 268 ALA A C 1
ATOM 2138 O O . ALA A 1 268 ? -16.922 6.065 -23.115 1.00 92.25 268 ALA A O 1
ATOM 2139 N N . ALA A 1 269 ? -15.400 5.374 -24.617 1.00 92.88 269 ALA A N 1
ATOM 2140 C CA . ALA A 1 269 ? -16.334 4.641 -25.468 1.00 92.88 269 ALA A CA 1
ATOM 2141 C C . ALA A 1 269 ? -16.572 3.183 -25.023 1.00 92.88 269 ALA A C 1
ATOM 2143 O O . ALA A 1 269 ? -17.396 2.492 -25.628 1.00 92.88 269 ALA A O 1
ATOM 2144 N N . ARG A 1 270 ? -15.853 2.699 -24.002 1.00 94.25 270 ARG A N 1
ATOM 2145 C CA . ARG A 1 270 ? -15.847 1.290 -23.577 1.00 94.25 270 ARG A CA 1
ATOM 2146 C C . ARG A 1 270 ? -16.563 1.078 -22.249 1.00 94.25 270 ARG A C 1
ATOM 2148 O O . ARG A 1 270 ? -16.647 1.974 -21.412 1.00 94.25 270 ARG A O 1
ATOM 2155 N N . ASP A 1 271 ? -17.041 -0.147 -22.039 1.00 95.31 271 ASP A N 1
ATOM 2156 C CA . ASP A 1 271 ? -17.435 -0.594 -20.705 1.00 95.31 271 ASP A CA 1
ATOM 2157 C C . ASP A 1 271 ? -16.172 -0.862 -19.878 1.00 95.31 271 ASP A C 1
ATOM 2159 O O . ASP A 1 271 ? -15.216 -1.470 -20.362 1.00 95.31 271 ASP A O 1
ATOM 2163 N N . PHE A 1 272 ? -16.154 -0.426 -18.617 1.00 96.19 272 PHE A N 1
ATOM 2164 C CA . PHE A 1 272 ? -14.984 -0.601 -17.754 1.00 96.19 272 PHE A CA 1
ATOM 2165 C C . PHE A 1 272 ? -14.623 -2.077 -17.525 1.00 96.19 272 PHE A C 1
ATOM 2167 O O . PHE A 1 272 ? -13.470 -2.382 -17.223 1.00 96.19 272 PHE A O 1
ATOM 2174 N N . ARG A 1 273 ? -15.581 -3.001 -17.686 1.00 95.75 273 ARG A N 1
ATOM 2175 C CA . ARG A 1 273 ? -15.352 -4.448 -17.557 1.00 95.75 273 ARG A CA 1
ATOM 2176 C C . ARG A 1 273 ? -14.357 -4.966 -18.591 1.00 95.75 273 ARG A C 1
ATOM 2178 O O . ARG A 1 273 ? -13.571 -5.852 -18.269 1.00 95.75 273 ARG A O 1
ATOM 2185 N N . ASP A 1 274 ? -14.330 -4.364 -19.778 1.00 94.94 274 ASP A N 1
ATOM 2186 C CA . ASP A 1 274 ? -13.374 -4.706 -20.836 1.00 94.94 274 ASP A CA 1
ATOM 2187 C C . ASP A 1 274 ? -11.968 -4.152 -20.547 1.00 94.94 274 ASP A C 1
ATOM 2189 O O . ASP A 1 274 ? -10.990 -4.554 -21.173 1.00 94.94 274 ASP A O 1
ATOM 2193 N N . LEU A 1 275 ? -11.849 -3.230 -19.585 1.00 95.81 275 LEU A N 1
ATOM 2194 C CA . LEU A 1 275 ? -10.598 -2.571 -19.209 1.00 95.81 275 LEU A CA 1
ATOM 2195 C C . LEU A 1 275 ? -9.871 -3.276 -18.057 1.00 95.81 275 LEU A C 1
ATOM 2197 O O . LEU A 1 275 ? -8.740 -2.923 -17.735 1.00 95.81 275 LEU A O 1
ATOM 2201 N N . MET A 1 276 ? -10.500 -4.262 -17.416 1.00 94.56 276 MET A N 1
ATOM 2202 C CA . MET A 1 276 ? -10.031 -4.832 -16.148 1.00 94.56 276 MET A CA 1
ATOM 2203 C C . MET A 1 276 ? -8.640 -5.483 -16.217 1.00 94.56 276 MET A C 1
ATOM 2205 O O . MET A 1 276 ? -7.906 -5.448 -15.227 1.00 94.56 276 MET A O 1
ATOM 2209 N N . GLU A 1 277 ? -8.263 -6.022 -17.379 1.00 92.12 277 GLU A N 1
ATOM 2210 C CA . GLU A 1 277 ? -6.947 -6.627 -17.646 1.00 92.12 277 GLU A CA 1
ATOM 2211 C C . GLU A 1 277 ? -5.884 -5.604 -18.087 1.00 92.12 277 GLU A C 1
ATOM 2213 O O . GLU A 1 277 ? -4.699 -5.929 -18.178 1.00 92.12 277 GLU A O 1
ATOM 2218 N N . LEU A 1 278 ? -6.284 -4.360 -18.366 1.00 94.50 278 LEU A N 1
ATOM 2219 C CA . LEU A 1 278 ? -5.386 -3.314 -18.835 1.00 94.50 278 LEU A CA 1
ATOM 2220 C C . LEU A 1 278 ? -4.741 -2.561 -17.674 1.00 94.50 278 LEU A C 1
ATOM 2222 O 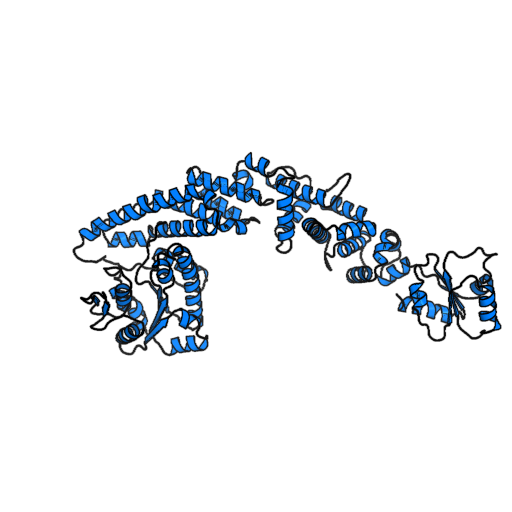O . LEU A 1 278 ? -5.368 -2.204 -16.682 1.00 94.50 278 LEU A O 1
ATOM 2226 N N . ASP A 1 279 ? -3.465 -2.252 -17.827 1.00 95.56 279 ASP A N 1
ATOM 2227 C CA . ASP A 1 279 ? -2.713 -1.373 -16.927 1.00 95.56 279 ASP A CA 1
ATOM 2228 C C . ASP A 1 279 ? -1.535 -0.710 -17.663 1.00 95.56 279 ASP A C 1
ATOM 2230 O O . ASP A 1 279 ? -0.522 -0.337 -17.074 1.00 95.56 279 ASP A O 1
ATOM 2234 N N . THR A 1 280 ? -1.674 -0.577 -18.985 1.00 95.31 280 THR A N 1
ATOM 2235 C CA . THR A 1 280 ? -0.677 0.065 -19.852 1.00 95.31 280 THR A CA 1
ATOM 2236 C C . THR A 1 280 ? -0.659 1.583 -19.667 1.00 95.31 280 THR A C 1
ATOM 2238 O O . THR A 1 280 ? 0.388 2.192 -19.851 1.00 95.31 280 THR A O 1
ATOM 2241 N N . PHE A 1 281 ? -1.787 2.169 -19.253 1.00 97.19 281 PHE A N 1
ATOM 2242 C CA . PHE A 1 281 ? -1.935 3.597 -18.987 1.00 97.19 281 PHE A CA 1
ATOM 2243 C C . PHE A 1 281 ? -2.612 3.840 -17.644 1.00 97.19 281 PHE A C 1
ATOM 2245 O O . PHE A 1 281 ? -3.550 3.128 -17.289 1.00 97.19 281 PHE A O 1
ATOM 2252 N N . GLU A 1 282 ? -2.182 4.885 -16.940 1.00 97.12 282 GLU A N 1
ATOM 2253 C CA . GLU A 1 282 ? -2.803 5.331 -15.688 1.00 97.12 282 GLU A CA 1
ATOM 2254 C C . GLU A 1 282 ? -4.292 5.687 -15.875 1.00 97.12 282 GLU A C 1
ATOM 2256 O O . GLU A 1 282 ? -5.123 5.414 -15.006 1.00 97.12 282 GLU A O 1
ATOM 2261 N N . ASP A 1 283 ? -4.655 6.256 -17.032 1.00 96.94 283 ASP A N 1
ATOM 2262 C CA . ASP A 1 283 ? -6.031 6.624 -17.383 1.00 96.94 283 ASP A CA 1
ATOM 2263 C C . ASP A 1 283 ? -7.003 5.433 -17.355 1.00 96.94 283 ASP A C 1
ATOM 2265 O O . ASP A 1 283 ? -8.200 5.634 -17.140 1.00 96.94 283 ASP A O 1
ATOM 2269 N N . VAL A 1 284 ? -6.505 4.199 -17.507 1.00 97.44 284 VAL A N 1
ATOM 2270 C CA . VAL A 1 284 ? -7.317 2.982 -17.372 1.00 97.44 284 VAL A CA 1
ATOM 2271 C C . VAL A 1 284 ? -7.882 2.871 -15.958 1.00 97.44 284 VAL A C 1
ATOM 2273 O O . VAL A 1 284 ? -9.093 2.730 -15.792 1.00 97.44 284 VAL A O 1
ATOM 2276 N N . ASP A 1 285 ? -7.034 2.981 -14.933 1.00 97.75 285 ASP A N 1
ATOM 2277 C CA . ASP A 1 285 ? -7.480 2.918 -13.540 1.00 97.75 285 ASP A CA 1
ATOM 2278 C C . ASP A 1 285 ? -8.402 4.087 -13.202 1.00 97.75 285 ASP A C 1
ATOM 2280 O O . ASP A 1 285 ? -9.422 3.891 -12.544 1.00 97.75 285 ASP A O 1
ATOM 2284 N N . ARG A 1 286 ? -8.122 5.287 -13.727 1.00 96.88 286 ARG A N 1
ATOM 2285 C CA . ARG A 1 286 ? -9.024 6.440 -13.567 1.00 96.88 286 ARG A CA 1
ATOM 2286 C C . ARG A 1 286 ? -10.415 6.148 -14.135 1.00 96.88 286 ARG A C 1
ATOM 2288 O O . ARG A 1 286 ? -11.408 6.413 -13.458 1.00 96.88 286 ARG A O 1
ATOM 2295 N N . ALA A 1 287 ? -10.500 5.584 -15.341 1.00 97.38 287 ALA A N 1
ATOM 2296 C CA . ALA A 1 287 ? -11.771 5.230 -15.972 1.00 97.38 287 ALA A CA 1
ATOM 2297 C C . ALA A 1 287 ? -12.529 4.152 -15.178 1.00 97.38 287 ALA A C 1
ATOM 2299 O O . ALA A 1 287 ? -13.729 4.303 -14.931 1.00 97.38 287 ALA A O 1
ATOM 2300 N N . ILE A 1 288 ? -11.827 3.108 -14.721 1.00 98.25 288 ILE A N 1
ATOM 2301 C CA . ILE A 1 288 ? -12.408 2.039 -13.896 1.00 98.25 288 ILE A CA 1
ATOM 2302 C C . ILE A 1 288 ? -12.952 2.613 -12.587 1.00 98.25 288 ILE A C 1
ATOM 2304 O O . ILE A 1 288 ? -14.108 2.368 -12.253 1.00 98.25 288 ILE A O 1
ATOM 2308 N N . ILE A 1 289 ? -12.173 3.420 -11.865 1.00 98.19 289 ILE A N 1
ATOM 2309 C CA . ILE A 1 289 ? -12.593 3.995 -10.580 1.00 98.19 289 ILE A CA 1
ATOM 2310 C C . ILE A 1 289 ? -13.818 4.890 -10.760 1.00 98.19 289 ILE A C 1
ATOM 2312 O O . ILE A 1 289 ? -14.778 4.750 -10.008 1.00 98.19 289 ILE A O 1
ATOM 2316 N N . VAL A 1 290 ? -13.836 5.765 -11.772 1.00 97.31 290 VAL A N 1
ATOM 2317 C CA . VAL A 1 290 ? -15.008 6.610 -12.064 1.00 97.31 290 VAL A CA 1
ATOM 2318 C C . VAL A 1 290 ? -16.250 5.754 -12.328 1.00 97.31 290 VAL A C 1
ATOM 2320 O O . VAL A 1 290 ? -17.332 6.069 -11.826 1.00 97.31 290 VAL A O 1
ATOM 2323 N N . ALA A 1 291 ? -16.111 4.666 -13.089 1.00 97.75 291 ALA A N 1
ATOM 2324 C CA . ALA A 1 291 ? -17.215 3.755 -13.370 1.00 97.75 291 ALA A CA 1
ATOM 2325 C C . ALA A 1 291 ? -17.685 3.002 -12.115 1.00 97.75 291 ALA A C 1
ATOM 2327 O O . ALA A 1 291 ? -18.892 2.902 -11.889 1.00 97.75 291 ALA A O 1
ATOM 2328 N N . LEU A 1 292 ? -16.760 2.529 -11.274 1.00 98.31 292 LEU A N 1
ATOM 2329 C CA . LEU A 1 292 ? -17.086 1.853 -10.018 1.00 98.31 292 LEU A CA 1
ATOM 2330 C C . LEU A 1 292 ? -17.780 2.802 -9.034 1.00 98.31 292 LEU A C 1
ATOM 2332 O O . LEU A 1 292 ? -18.811 2.435 -8.478 1.00 98.31 292 LEU A O 1
ATOM 2336 N N . VAL A 1 293 ? -17.280 4.031 -8.870 1.00 97.94 293 VAL A N 1
ATOM 2337 C CA . VAL A 1 293 ? -17.896 5.058 -8.013 1.00 97.94 293 VAL A CA 1
ATOM 2338 C C . VAL A 1 293 ? -19.339 5.317 -8.436 1.00 97.94 293 VAL A C 1
ATOM 2340 O O . VAL A 1 293 ? -20.253 5.183 -7.624 1.00 97.94 293 VAL A O 1
ATOM 2343 N N . ARG A 1 294 ? -19.560 5.614 -9.725 1.00 96.81 294 ARG A N 1
ATOM 2344 C CA . ARG A 1 294 ? -20.905 5.850 -10.277 1.00 96.81 294 ARG A CA 1
ATOM 2345 C C . ARG A 1 294 ? -21.800 4.624 -10.149 1.00 96.81 294 ARG A C 1
ATOM 2347 O O . ARG A 1 294 ? -22.985 4.751 -9.860 1.00 96.81 294 ARG A O 1
ATOM 2354 N N . GLY A 1 295 ? -21.247 3.437 -10.381 1.00 97.56 295 GLY A N 1
ATOM 2355 C CA . GLY A 1 295 ? -21.997 2.192 -10.323 1.00 97.56 295 GLY A CA 1
ATOM 2356 C C . GLY A 1 295 ? -22.432 1.814 -8.906 1.00 97.56 295 GLY A C 1
ATOM 2357 O O . GLY A 1 295 ? -23.559 1.358 -8.716 1.00 97.56 295 GLY A O 1
ATOM 2358 N N . VAL A 1 296 ? -21.582 2.057 -7.904 1.00 98.00 296 VAL A N 1
ATOM 2359 C CA . VAL A 1 296 ? -21.926 1.863 -6.488 1.00 98.00 296 VAL A CA 1
ATOM 2360 C C . VAL A 1 296 ? -22.908 2.942 -6.021 1.00 98.00 296 VAL A C 1
ATOM 2362 O O . VAL A 1 296 ? -23.942 2.600 -5.454 1.00 98.00 296 VAL A O 1
ATOM 2365 N N . ALA A 1 297 ? -22.669 4.221 -6.335 1.00 96.31 297 ALA A N 1
ATOM 2366 C CA . ALA A 1 297 ? -23.576 5.316 -5.969 1.00 96.31 297 ALA A CA 1
ATOM 2367 C C . ALA A 1 297 ? -24.971 5.151 -6.596 1.00 96.31 297 ALA A C 1
ATOM 2369 O O . ALA A 1 297 ? -25.993 5.362 -5.943 1.00 96.31 297 ALA A O 1
ATOM 2370 N N . GLY A 1 298 ? -25.017 4.698 -7.852 1.00 96.25 298 GLY A N 1
ATOM 2371 C CA . GLY A 1 298 ? -26.250 4.392 -8.573 1.00 96.25 298 GLY A CA 1
ATOM 2372 C C . GLY A 1 298 ? -26.870 3.033 -8.232 1.00 96.25 298 GLY A C 1
ATOM 2373 O O . GLY A 1 298 ? -27.910 2.699 -8.800 1.00 96.25 298 GLY A O 1
ATOM 2374 N N . LYS A 1 299 ? -26.254 2.235 -7.345 1.00 94.62 299 LYS A N 1
ATOM 2375 C CA . LYS A 1 299 ? -26.690 0.875 -6.967 1.00 94.62 299 LYS A CA 1
ATOM 2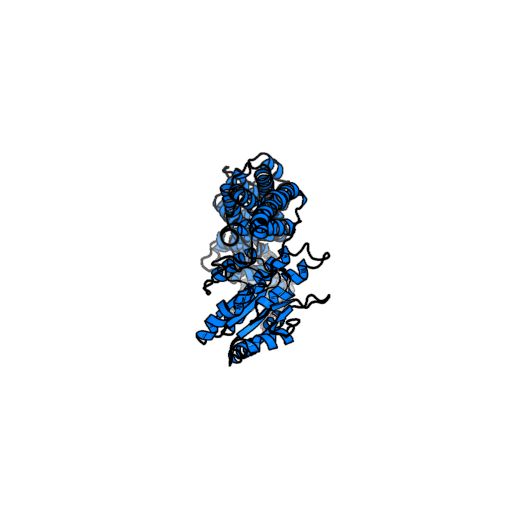376 C C . LYS A 1 299 ? -26.893 -0.064 -8.168 1.00 94.62 299 LYS A C 1
ATOM 2378 O O . LYS A 1 299 ? -27.783 -0.913 -8.162 1.00 94.62 299 LYS A O 1
ATOM 2383 N N . THR A 1 300 ? -26.079 0.090 -9.213 1.00 96.69 300 THR A N 1
ATOM 2384 C CA . THR A 1 300 ? -26.123 -0.737 -10.433 1.00 96.69 300 THR A CA 1
ATOM 2385 C C . THR A 1 300 ? -25.112 -1.882 -10.420 1.00 96.69 300 THR A C 1
ATOM 2387 O O . THR A 1 300 ? -25.183 -2.769 -11.270 1.00 96.69 300 THR A O 1
ATOM 2390 N N . LEU A 1 301 ? -24.182 -1.883 -9.461 1.00 97.44 301 LEU A N 1
ATOM 2391 C CA . LEU A 1 301 ? -23.164 -2.916 -9.279 1.00 97.44 301 LEU A CA 1
ATOM 2392 C C . LEU A 1 301 ? -23.424 -3.700 -7.992 1.00 97.44 301 LEU A C 1
ATOM 2394 O O . LEU A 1 301 ? -23.812 -3.127 -6.974 1.00 97.44 301 LEU A O 1
ATOM 2398 N N . THR A 1 302 ? -23.193 -5.012 -8.028 1.00 97.56 302 THR A N 1
ATOM 2399 C CA . THR A 1 302 ? -23.308 -5.850 -6.830 1.00 97.56 302 THR A CA 1
ATOM 2400 C C . THR A 1 302 ? -22.043 -5.755 -5.979 1.00 97.56 302 THR A C 1
ATOM 2402 O O . THR A 1 302 ? -20.949 -5.522 -6.497 1.00 97.56 302 THR A O 1
ATOM 2405 N N . ASN A 1 303 ? -22.167 -5.982 -4.668 1.00 97.88 303 ASN A N 1
ATOM 2406 C CA . ASN A 1 303 ? -21.005 -6.019 -3.781 1.00 97.88 303 ASN A CA 1
ATOM 2407 C C . ASN A 1 303 ? -19.988 -7.098 -4.191 1.00 97.88 303 ASN A C 1
ATOM 2409 O O . ASN A 1 303 ? -18.796 -6.810 -4.260 1.00 97.88 303 ASN A O 1
ATOM 2413 N N . ALA A 1 304 ? -20.461 -8.296 -4.549 1.00 98.19 304 ALA A N 1
ATOM 2414 C CA . ALA A 1 304 ? -19.599 -9.400 -4.963 1.00 98.19 304 ALA A CA 1
ATOM 2415 C C . ALA A 1 304 ? -18.745 -9.049 -6.194 1.00 98.19 304 ALA A C 1
ATOM 2417 O O . ALA A 1 304 ? -17.544 -9.330 -6.204 1.00 98.19 304 ALA A O 1
ATOM 2418 N N . ASP A 1 305 ? -19.340 -8.396 -7.197 1.00 98.25 305 ASP A N 1
ATOM 2419 C CA . ASP A 1 305 ? -18.613 -7.983 -8.398 1.00 98.25 305 ASP A CA 1
ATOM 2420 C C . ASP A 1 305 ? -17.575 -6.901 -8.078 1.00 98.25 305 ASP A C 1
ATOM 2422 O O . ASP A 1 305 ? -16.421 -7.013 -8.485 1.00 98.25 305 ASP A O 1
ATOM 2426 N N . VAL A 1 306 ? -17.951 -5.886 -7.289 1.00 98.44 306 VAL A N 1
ATOM 2427 C CA . VAL A 1 306 ? -17.039 -4.805 -6.873 1.00 98.44 306 VAL A CA 1
ATOM 2428 C C . VAL A 1 306 ? -15.829 -5.365 -6.124 1.00 98.44 306 VAL A C 1
ATOM 2430 O O . VAL A 1 306 ? -14.691 -5.025 -6.453 1.00 98.44 306 VAL A O 1
ATOM 2433 N N . THR A 1 307 ? -16.045 -6.275 -5.171 1.00 98.06 307 THR A N 1
ATOM 2434 C CA . THR A 1 307 ? -14.958 -6.944 -4.443 1.00 98.06 307 THR A CA 1
ATOM 2435 C C . THR A 1 307 ? -14.056 -7.750 -5.381 1.00 98.06 307 THR A C 1
ATOM 2437 O O . THR A 1 307 ? -12.829 -7.698 -5.250 1.00 98.06 307 THR A O 1
ATOM 2440 N N . ALA A 1 308 ? -14.633 -8.478 -6.344 1.00 98.31 308 ALA A N 1
ATOM 2441 C CA . ALA A 1 308 ? -13.867 -9.252 -7.318 1.00 98.31 308 ALA A CA 1
ATOM 2442 C C . ALA A 1 308 ? -13.009 -8.349 -8.220 1.00 98.31 308 ALA A C 1
ATOM 2444 O O . ALA A 1 308 ? -11.815 -8.611 -8.390 1.00 98.31 308 ALA A O 1
ATOM 2445 N N . TRP A 1 309 ? -13.580 -7.254 -8.727 1.00 98.44 309 TRP A N 1
ATOM 2446 C CA . TRP A 1 309 ? -12.873 -6.293 -9.571 1.00 98.44 309 TRP A CA 1
ATOM 2447 C C . TRP A 1 309 ? -11.743 -5.587 -8.821 1.00 98.44 309 TRP A C 1
ATOM 2449 O O . TRP A 1 309 ? -10.620 -5.550 -9.321 1.00 98.44 309 TRP A O 1
ATOM 2459 N N . ILE A 1 310 ? -11.973 -5.109 -7.594 1.00 98.25 310 ILE A N 1
ATOM 2460 C CA . ILE A 1 310 ? -10.906 -4.503 -6.779 1.00 98.25 310 ILE A CA 1
ATOM 2461 C C . ILE A 1 310 ? -9.775 -5.511 -6.545 1.00 98.25 310 ILE A C 1
ATOM 2463 O O . ILE A 1 310 ? -8.601 -5.179 -6.712 1.00 98.25 310 ILE A O 1
ATOM 2467 N N . ARG A 1 311 ? -10.104 -6.769 -6.215 1.00 97.88 311 ARG A N 1
ATOM 2468 C CA . ARG A 1 311 ? -9.102 -7.827 -6.019 1.00 97.88 311 ARG A CA 1
ATOM 2469 C C . ARG A 1 311 ? -8.275 -8.087 -7.279 1.00 97.88 311 ARG A C 1
ATOM 2471 O O . ARG A 1 311 ? -7.071 -8.300 -7.160 1.00 97.88 311 ARG A O 1
ATOM 2478 N N . GLN A 1 312 ? -8.896 -8.075 -8.455 1.00 96.94 312 GLN A N 1
ATOM 2479 C CA . GLN A 1 312 ? -8.193 -8.193 -9.733 1.00 96.94 312 GLN A CA 1
ATOM 2480 C C . GLN A 1 312 ? -7.251 -6.999 -9.947 1.00 96.94 312 GLN A C 1
ATOM 2482 O O . GLN A 1 312 ? -6.072 -7.192 -10.248 1.00 96.94 312 GLN A O 1
ATOM 2487 N N . ARG A 1 313 ? -7.724 -5.769 -9.691 1.00 97.38 313 ARG A N 1
ATOM 2488 C CA . ARG A 1 313 ? -6.917 -4.547 -9.845 1.00 97.38 313 ARG A CA 1
ATOM 2489 C C . ARG A 1 313 ? -5.717 -4.470 -8.915 1.00 97.38 313 ARG A C 1
ATOM 2491 O O . ARG A 1 313 ? -4.731 -3.869 -9.324 1.00 97.38 313 ARG A O 1
ATOM 2498 N N . ARG A 1 314 ? -5.722 -5.131 -7.749 1.00 96.56 314 ARG A N 1
ATOM 2499 C CA . ARG A 1 314 ? -4.549 -5.211 -6.843 1.00 96.56 314 ARG A CA 1
ATOM 2500 C C . ARG A 1 314 ? -3.260 -5.697 -7.517 1.00 96.56 314 ARG A C 1
ATOM 2502 O O . ARG A 1 314 ? -2.183 -5.455 -6.991 1.00 96.56 314 ARG A O 1
ATOM 2509 N N . GLN A 1 315 ? -3.358 -6.402 -8.646 1.00 93.44 315 GLN A N 1
ATOM 2510 C CA . GLN A 1 315 ? -2.201 -6.918 -9.389 1.00 93.44 315 GLN A CA 1
ATOM 2511 C C . GLN A 1 315 ? -1.690 -5.967 -10.483 1.00 93.44 315 GLN A C 1
ATOM 2513 O O . GLN A 1 315 ? -0.683 -6.268 -11.124 1.00 93.44 315 GLN A O 1
ATOM 2518 N N . SER A 1 316 ? -2.389 -4.857 -10.727 1.00 95.25 316 SER A N 1
ATOM 2519 C CA . SER A 1 316 ? -2.033 -3.888 -11.764 1.00 95.25 316 SER A CA 1
ATOM 2520 C C . SER A 1 316 ? -0.873 -2.988 -11.347 1.00 95.25 316 SER A C 1
ATOM 2522 O O . SER A 1 316 ? -0.667 -2.731 -10.160 1.00 95.25 316 SER A O 1
ATOM 2524 N N . HIS A 1 317 ? -0.151 -2.456 -12.339 1.00 95.88 317 HIS A N 1
ATOM 2525 C CA . HIS A 1 317 ? 0.959 -1.518 -12.115 1.00 95.88 317 HIS A CA 1
ATOM 2526 C C . HIS A 1 317 ? 0.553 -0.293 -11.279 1.00 95.88 317 HIS A C 1
ATOM 2528 O O . HIS A 1 317 ? 1.297 0.138 -10.402 1.00 95.88 317 HIS A O 1
ATOM 2534 N N . TRP A 1 318 ? -0.638 0.258 -11.527 1.00 96.88 318 TRP A N 1
ATOM 2535 C CA . TRP A 1 318 ? -1.072 1.533 -10.949 1.00 96.88 318 TRP A CA 1
ATOM 2536 C C . TRP A 1 318 ? -1.869 1.403 -9.651 1.00 96.88 318 TRP A C 1
ATOM 2538 O O . TRP A 1 318 ? -2.227 2.427 -9.067 1.00 96.88 318 TRP A O 1
ATOM 2548 N N . PHE A 1 319 ? -2.147 0.184 -9.172 1.00 96.69 319 PHE A N 1
ATOM 2549 C CA . PHE A 1 3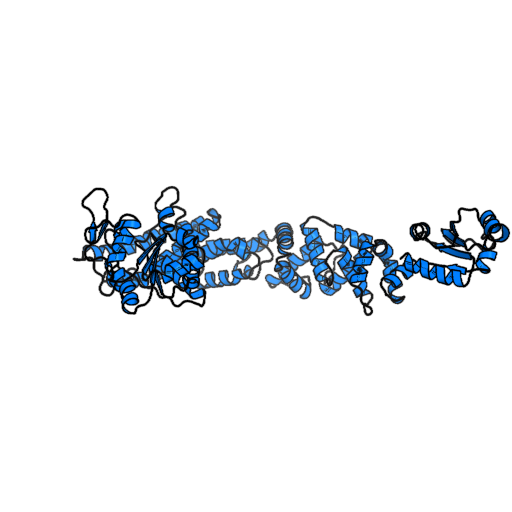19 ? -3.008 -0.018 -8.005 1.00 96.69 319 PHE A CA 1
ATOM 2550 C C . PHE A 1 319 ? -2.553 0.784 -6.789 1.00 96.69 319 PHE A C 1
ATOM 2552 O O . PHE A 1 319 ? -3.364 1.476 -6.190 1.00 96.69 319 PHE A O 1
ATOM 2559 N N . GLU A 1 320 ? -1.261 0.750 -6.451 1.00 95.69 320 GLU A N 1
ATOM 2560 C CA . GLU A 1 320 ? -0.744 1.447 -5.266 1.00 95.69 320 GLU A CA 1
ATOM 2561 C C . GLU A 1 320 ? -0.979 2.965 -5.322 1.00 95.69 320 GLU A C 1
ATOM 2563 O O . GLU A 1 320 ? -1.221 3.581 -4.288 1.00 95.69 320 GLU A O 1
ATOM 2568 N N . ARG A 1 321 ? -0.997 3.573 -6.521 1.00 96.06 321 ARG A N 1
ATOM 2569 C CA . ARG A 1 321 ? -1.316 5.002 -6.706 1.00 96.06 321 ARG A CA 1
ATOM 2570 C C . ARG A 1 321 ? -2.784 5.316 -6.412 1.00 96.06 321 ARG A C 1
ATOM 2572 O O . ARG A 1 321 ? -3.093 6.424 -5.986 1.00 96.06 321 ARG A O 1
ATOM 2579 N N . PHE A 1 322 ? -3.676 4.357 -6.643 1.00 97.44 322 PHE A N 1
ATOM 2580 C CA . PHE A 1 322 ? -5.125 4.521 -6.512 1.00 97.44 322 PHE A CA 1
ATOM 2581 C C . PHE A 1 322 ? -5.747 3.668 -5.407 1.00 97.44 322 PHE A C 1
ATOM 2583 O O . PHE A 1 322 ? -6.972 3.554 -5.331 1.00 97.44 322 PHE A O 1
ATOM 2590 N N . LYS A 1 323 ? -4.918 3.072 -4.548 1.00 98.25 323 LYS A N 1
ATOM 2591 C CA . LYS A 1 323 ? -5.332 2.115 -3.525 1.00 98.25 323 LYS A CA 1
ATOM 2592 C C . LYS A 1 323 ? -6.467 2.677 -2.683 1.00 98.25 323 LYS A C 1
ATOM 2594 O O . LYS A 1 323 ? -7.512 2.051 -2.588 1.00 98.25 323 LYS A O 1
ATOM 2599 N N . ASP A 1 324 ? -6.296 3.886 -2.158 1.00 98.12 324 ASP A N 1
ATOM 2600 C CA . ASP A 1 324 ? -7.298 4.529 -1.309 1.00 98.12 324 ASP A CA 1
ATOM 2601 C C . ASP A 1 324 ? -8.643 4.750 -2.028 1.00 98.12 324 ASP A C 1
ATOM 2603 O O . ASP A 1 324 ? -9.695 4.567 -1.425 1.00 98.12 324 ASP A O 1
ATOM 2607 N N . LEU A 1 325 ? -8.652 5.034 -3.337 1.00 98.31 325 LEU A N 1
ATOM 2608 C CA . LEU A 1 325 ? -9.906 5.144 -4.096 1.00 98.31 325 LEU A CA 1
ATOM 2609 C C . LEU A 1 325 ? -10.597 3.788 -4.256 1.00 98.31 325 LEU A C 1
ATOM 2611 O O . LEU A 1 325 ? -11.806 3.688 -4.053 1.00 98.31 325 LEU A O 1
ATOM 2615 N N . TYR A 1 326 ? -9.845 2.746 -4.617 1.00 98.50 326 TYR A N 1
ATOM 2616 C CA . TYR A 1 326 ? -10.400 1.402 -4.762 1.00 98.50 326 TYR A CA 1
ATOM 2617 C C . TYR A 1 326 ? -10.934 0.865 -3.433 1.00 98.50 326 TYR A C 1
ATOM 2619 O O . TYR A 1 326 ? -12.049 0.346 -3.392 1.00 98.50 326 TYR A O 1
ATOM 2627 N N . GLU A 1 327 ? -10.169 1.011 -2.350 1.00 98.44 327 GLU A N 1
ATOM 2628 C CA . GLU A 1 327 ? -10.577 0.560 -1.019 1.00 98.44 327 GLU A CA 1
ATOM 2629 C C . GLU A 1 327 ? -11.808 1.335 -0.532 1.00 98.44 327 GLU A C 1
ATOM 2631 O O . GLU A 1 327 ? -12.762 0.708 -0.079 1.00 98.44 327 GLU A O 1
ATOM 2636 N N . ALA A 1 328 ? -11.861 2.664 -0.709 1.00 98.38 328 ALA A N 1
ATOM 2637 C CA . ALA A 1 328 ? -13.047 3.453 -0.369 1.00 98.38 328 ALA A CA 1
ATOM 2638 C C . ALA A 1 328 ? -14.299 2.938 -1.101 1.00 98.38 328 ALA A C 1
ATOM 2640 O O . ALA A 1 328 ? -15.328 2.689 -0.475 1.00 98.38 328 ALA A O 1
ATOM 2641 N N . VAL A 1 329 ? -14.220 2.694 -2.413 1.00 98.50 329 VAL A N 1
ATOM 2642 C CA . VAL A 1 329 ? -15.358 2.145 -3.173 1.00 98.50 329 VAL A CA 1
ATOM 2643 C C . VAL A 1 329 ? -15.756 0.752 -2.677 1.00 98.50 329 VAL A C 1
ATOM 2645 O O . VAL A 1 329 ? -16.948 0.456 -2.558 1.00 98.50 329 VAL A O 1
ATOM 2648 N N . GLY A 1 330 ? -14.774 -0.093 -2.354 1.00 98.56 330 GLY A N 1
ATOM 2649 C CA . GLY A 1 330 ? -15.004 -1.413 -1.771 1.00 98.56 330 GLY A CA 1
ATOM 2650 C C . GLY A 1 330 ? -15.755 -1.337 -0.443 1.00 98.56 330 GLY A C 1
ATOM 2651 O O . GLY A 1 330 ? -16.797 -1.977 -0.293 1.00 98.56 330 GLY A O 1
ATOM 2652 N N . PHE A 1 331 ? -15.278 -0.503 0.484 1.00 98.69 331 PHE A N 1
ATOM 2653 C CA . PHE A 1 331 ? -15.904 -0.306 1.791 1.00 98.69 331 PHE A CA 1
ATOM 2654 C C . PHE A 1 331 ? -17.292 0.325 1.692 1.00 98.69 331 PHE A C 1
ATOM 2656 O O . PHE A 1 331 ? -18.197 -0.122 2.389 1.00 98.69 331 PHE A O 1
ATOM 2663 N N . ALA A 1 332 ? -17.507 1.287 0.790 1.00 98.50 332 ALA A N 1
ATOM 2664 C CA . ALA A 1 332 ? -18.833 1.855 0.543 1.00 98.50 332 ALA A CA 1
ATOM 2665 C C . ALA A 1 332 ? -19.824 0.794 0.037 1.00 98.50 332 ALA A C 1
ATOM 2667 O O . ALA A 1 332 ? -20.948 0.694 0.531 1.00 98.50 332 ALA A O 1
ATOM 2668 N N . SER A 1 333 ? -19.398 -0.028 -0.926 1.00 98.62 333 SER A N 1
ATOM 2669 C CA . SER A 1 333 ? -20.215 -1.114 -1.475 1.00 98.62 333 SER A CA 1
ATOM 2670 C C . SER A 1 333 ? -20.564 -2.158 -0.409 1.00 98.62 333 SER A C 1
ATOM 2672 O O . SER A 1 333 ? -21.719 -2.576 -0.290 1.00 98.62 333 SER A O 1
ATOM 2674 N N . GLU A 1 334 ? -19.586 -2.555 0.409 1.00 98.50 334 GLU A N 1
ATOM 2675 C CA . GLU A 1 334 ? -19.810 -3.505 1.500 1.00 98.50 334 GLU A CA 1
ATOM 2676 C C . GLU A 1 334 ? -20.686 -2.910 2.606 1.00 98.50 334 GLU A C 1
ATOM 2678 O O . GLU A 1 334 ? -21.584 -3.590 3.096 1.00 98.50 334 GLU A O 1
ATOM 2683 N N . PHE A 1 335 ? -20.502 -1.631 2.944 1.00 98.56 335 PHE A N 1
ATOM 2684 C CA . PHE A 1 335 ? -21.340 -0.906 3.898 1.00 98.56 335 PHE A CA 1
ATOM 2685 C C . PHE A 1 335 ? -22.809 -0.918 3.470 1.00 98.56 335 PHE A C 1
ATOM 2687 O O . PHE A 1 335 ? -23.683 -1.317 4.241 1.00 98.56 335 PHE A O 1
ATOM 2694 N N . GLN A 1 336 ? -23.089 -0.531 2.221 1.00 97.75 336 GLN A N 1
ATOM 2695 C CA . GLN A 1 336 ? -24.450 -0.509 1.684 1.00 97.75 336 GLN A CA 1
ATOM 2696 C C . GLN A 1 336 ? -25.078 -1.908 1.678 1.00 97.75 336 GLN A C 1
ATOM 2698 O O . GLN A 1 336 ? -26.250 -2.066 2.035 1.00 97.75 336 GLN A O 1
ATOM 2703 N N . PHE A 1 337 ? -24.300 -2.931 1.312 1.00 97.69 337 PHE A N 1
ATOM 2704 C CA . PHE A 1 337 ? -24.753 -4.317 1.352 1.00 97.69 337 PHE A CA 1
ATOM 2705 C C . PHE A 1 337 ? -25.056 -4.771 2.785 1.00 97.69 337 PHE A C 1
ATOM 2707 O O . PHE A 1 337 ? -26.177 -5.210 3.047 1.00 97.69 337 PHE A O 1
ATOM 2714 N N . ALA A 1 338 ? -24.122 -4.603 3.723 1.00 97.56 338 ALA A N 1
ATOM 2715 C CA . ALA A 1 338 ? -24.287 -4.987 5.124 1.00 97.56 338 ALA A CA 1
ATOM 2716 C C . ALA A 1 338 ? -25.499 -4.295 5.766 1.00 97.56 338 ALA A C 1
ATOM 2718 O O . ALA A 1 338 ? -26.324 -4.947 6.409 1.00 97.56 338 ALA A O 1
ATOM 2719 N N . LEU A 1 339 ? -25.670 -2.995 5.514 1.00 96.88 339 LEU A N 1
ATOM 2720 C CA . LEU A 1 339 ? -26.808 -2.225 6.007 1.00 96.88 339 LEU A CA 1
ATOM 2721 C C . LEU A 1 339 ? -28.145 -2.691 5.409 1.00 96.88 339 LEU A C 1
ATOM 2723 O O . LEU A 1 339 ? -29.166 -2.656 6.089 1.00 96.88 339 LEU A O 1
ATOM 2727 N N . SER A 1 340 ? -28.166 -3.170 4.162 1.00 95.19 340 SER A N 1
ATOM 2728 C CA . SER A 1 340 ? -29.390 -3.727 3.566 1.00 95.19 340 SER A CA 1
ATOM 2729 C C . SER A 1 340 ? -29.837 -5.044 4.214 1.00 95.19 340 SER A C 1
ATOM 2731 O O . SER A 1 340 ? -31.018 -5.383 4.160 1.00 95.19 340 SER A O 1
ATOM 2733 N N . GLN A 1 341 ? -28.900 -5.786 4.814 1.00 94.69 341 GLN A N 1
ATOM 2734 C CA . GLN A 1 341 ? -29.150 -7.093 5.428 1.00 94.69 341 GLN A CA 1
ATOM 2735 C C . GLN A 1 341 ? -29.376 -7.011 6.943 1.00 94.69 341 GLN A C 1
ATOM 2737 O O . GLN A 1 341 ? -29.868 -7.967 7.547 1.00 94.69 341 GLN A O 1
ATOM 2742 N N . VAL A 1 342 ? -29.003 -5.899 7.584 1.00 94.19 342 VAL A N 1
ATOM 2743 C CA . VAL A 1 342 ? -29.019 -5.804 9.044 1.00 94.19 342 VAL A CA 1
ATOM 2744 C C . VAL A 1 342 ? -30.438 -5.675 9.600 1.00 94.19 342 VAL A C 1
ATOM 2746 O O . VAL A 1 342 ? -31.265 -4.892 9.132 1.00 94.19 342 VAL A O 1
ATOM 2749 N N . ASN A 1 343 ? -30.705 -6.415 10.676 1.00 93.25 343 ASN A N 1
ATOM 2750 C CA . ASN A 1 343 ? -31.879 -6.224 11.517 1.00 93.25 343 ASN A CA 1
ATOM 2751 C C . ASN A 1 343 ? -31.444 -5.669 12.879 1.00 93.25 343 ASN A C 1
ATOM 2753 O O . ASN A 1 343 ? -30.842 -6.392 13.674 1.00 93.25 343 ASN A O 1
ATOM 2757 N N . LEU A 1 344 ? -31.788 -4.404 13.140 1.00 93.94 344 LEU A N 1
ATOM 2758 C CA . LEU A 1 344 ? -31.447 -3.670 14.368 1.00 93.94 344 LEU A CA 1
ATOM 2759 C C . LEU A 1 344 ? -32.449 -3.884 15.520 1.00 93.94 344 LEU A C 1
ATOM 2761 O O . LEU A 1 344 ? -32.470 -3.127 16.483 1.00 93.94 344 LEU A O 1
ATOM 2765 N N . GLY A 1 345 ? -33.307 -4.904 15.435 1.00 92.69 345 GLY A N 1
ATOM 2766 C CA . GLY A 1 345 ? -34.174 -5.300 16.543 1.00 92.69 345 GLY A CA 1
ATOM 2767 C C . GLY A 1 345 ? -33.420 -6.065 17.636 1.00 92.69 345 GLY A C 1
ATOM 2768 O O . GLY A 1 345 ? -32.542 -6.878 17.342 1.00 92.69 345 GLY A O 1
ATOM 2769 N N . MET A 1 346 ? -33.814 -5.855 18.890 1.00 94.88 346 MET A N 1
ATOM 2770 C CA . MET A 1 346 ? -33.385 -6.634 20.058 1.00 94.88 346 MET A CA 1
ATOM 2771 C C . MET A 1 346 ? -34.546 -6.756 21.055 1.00 94.88 346 MET A C 1
ATOM 2773 O O . MET A 1 346 ? -35.406 -5.874 21.104 1.00 94.88 346 MET A O 1
ATOM 2777 N N . VAL A 1 347 ? -34.583 -7.829 21.848 1.00 94.94 347 VAL A N 1
ATOM 2778 C CA . VAL A 1 347 ? -35.600 -8.072 22.889 1.00 94.94 347 VAL A CA 1
ATOM 2779 C C . VAL A 1 347 ? -35.073 -7.875 24.314 1.00 94.94 347 VAL A C 1
ATOM 2781 O O . VAL A 1 347 ? -35.846 -7.967 25.263 1.00 94.94 347 VAL A O 1
ATOM 2784 N N . SER A 1 348 ? -33.772 -7.616 24.483 1.00 95.19 348 SER A N 1
ATOM 2785 C CA . SER A 1 348 ? -33.157 -7.275 25.773 1.00 95.19 348 SER A CA 1
ATOM 2786 C C . SER A 1 348 ? -31.809 -6.570 25.592 1.00 95.19 348 SER A C 1
ATOM 2788 O O . SER A 1 348 ? -31.184 -6.704 24.539 1.00 95.19 348 SER A O 1
ATOM 2790 N N . LEU A 1 349 ? -31.308 -5.915 26.650 1.00 94.94 349 LEU A N 1
ATOM 2791 C CA . LEU A 1 349 ? -29.954 -5.339 26.672 1.00 94.94 349 LEU A CA 1
ATOM 2792 C C . LEU A 1 349 ? -28.870 -6.387 26.372 1.00 94.94 349 LEU A C 1
ATOM 2794 O O . LEU A 1 349 ? -27.947 -6.117 25.612 1.00 94.94 349 LEU A O 1
ATOM 2798 N N . ALA A 1 350 ? -28.987 -7.595 26.938 1.00 96.12 350 ALA A N 1
ATOM 2799 C CA . ALA A 1 350 ? -28.019 -8.669 26.713 1.00 96.12 350 ALA A CA 1
ATOM 2800 C C . ALA A 1 350 ? -27.979 -9.103 25.244 1.00 96.12 350 ALA A C 1
ATOM 2802 O O . ALA A 1 350 ? -26.900 -9.215 24.669 1.00 96.12 350 ALA A O 1
ATOM 2803 N N . GLU A 1 351 ? -29.147 -9.271 24.617 1.00 96.12 351 GLU A N 1
ATOM 2804 C CA . GLU A 1 351 ? -29.209 -9.577 23.188 1.00 96.12 351 GLU A CA 1
ATOM 2805 C C . GLU A 1 351 ? -28.647 -8.431 22.340 1.00 96.12 351 GLU A C 1
ATOM 2807 O O . GLU A 1 351 ? -27.919 -8.697 21.388 1.00 96.12 351 GLU A O 1
ATOM 2812 N N . GLY A 1 352 ? -28.930 -7.175 22.697 1.00 96.44 352 GLY A N 1
ATOM 2813 C CA . GLY A 1 352 ? -28.348 -6.007 22.037 1.00 96.44 352 GLY A CA 1
ATOM 2814 C C . GLY A 1 352 ? -26.821 -6.034 22.044 1.00 96.44 352 GLY A C 1
ATOM 2815 O O . GLY A 1 352 ? -26.199 -5.871 20.995 1.00 96.44 352 GLY A O 1
ATOM 2816 N N . VAL A 1 353 ? -26.209 -6.320 23.203 1.00 96.81 353 VAL A N 1
ATOM 2817 C CA . VAL A 1 353 ? -24.745 -6.411 23.326 1.00 96.81 353 VAL A CA 1
ATOM 2818 C C . VAL A 1 353 ? -24.217 -7.558 22.471 1.00 96.81 353 VAL A C 1
ATOM 2820 O O . VAL A 1 353 ? -23.258 -7.374 21.724 1.00 96.81 353 VAL A O 1
ATOM 2823 N N . THR A 1 354 ? -24.848 -8.734 22.546 1.00 96.75 354 THR A N 1
ATOM 2824 C CA . THR A 1 354 ? -24.438 -9.901 21.758 1.00 96.75 354 THR A CA 1
ATOM 2825 C C . THR A 1 354 ? -24.540 -9.637 20.257 1.00 96.75 354 THR A C 1
ATOM 2827 O O . THR A 1 354 ? -23.584 -9.919 19.544 1.00 96.75 354 THR A O 1
ATOM 2830 N N . ARG A 1 355 ? -25.648 -9.060 19.771 1.00 97.06 355 ARG A N 1
ATOM 2831 C CA . ARG A 1 355 ? -25.841 -8.739 18.346 1.00 97.06 355 ARG A CA 1
ATOM 2832 C C . ARG A 1 355 ? -24.868 -7.676 17.856 1.00 97.06 355 ARG A C 1
ATOM 2834 O O . ARG A 1 355 ? -24.362 -7.785 16.733 1.00 97.06 355 ARG A O 1
ATOM 2841 N N . TYR A 1 356 ? -24.591 -6.674 18.692 1.00 97.31 356 TYR A N 1
ATOM 2842 C CA . TYR A 1 356 ? -23.593 -5.667 18.369 1.00 97.31 356 TYR A CA 1
ATOM 2843 C C . TYR A 1 356 ? -22.219 -6.302 18.206 1.00 97.31 356 TYR A C 1
ATOM 2845 O O . TYR A 1 356 ? -21.621 -6.148 17.147 1.00 97.31 356 TYR A O 1
ATOM 2853 N N . ALA A 1 357 ? -21.782 -7.082 19.197 1.00 97.25 357 ALA A N 1
ATOM 2854 C CA . ALA A 1 357 ? -20.496 -7.769 19.197 1.00 97.25 357 ALA A CA 1
ATOM 2855 C C . ALA A 1 357 ? -20.361 -8.829 18.093 1.00 97.25 357 ALA A C 1
ATOM 2857 O O . ALA A 1 357 ? -19.263 -9.071 17.612 1.00 97.25 357 ALA A O 1
ATOM 2858 N N . SER A 1 358 ? -21.460 -9.460 17.667 1.00 95.19 358 SER A N 1
ATOM 2859 C CA . SER A 1 358 ? -21.414 -10.491 16.628 1.00 95.19 358 SER A CA 1
ATOM 2860 C C . SER A 1 358 ? -21.520 -9.943 15.208 1.00 95.19 358 SER A C 1
ATOM 2862 O O . SER A 1 358 ? -21.015 -10.572 14.284 1.00 95.19 358 SER A O 1
ATOM 2864 N N . THR A 1 359 ? -22.259 -8.846 15.000 1.00 95.50 359 THR A N 1
ATOM 2865 C CA . THR A 1 359 ? -22.642 -8.414 13.642 1.00 95.50 359 THR A CA 1
ATOM 2866 C C . THR A 1 359 ? -22.732 -6.907 13.437 1.00 95.50 359 THR A C 1
ATOM 2868 O O . THR A 1 359 ? -22.301 -6.435 12.389 1.00 95.50 359 THR A O 1
ATOM 2871 N N . TRP A 1 360 ? -23.298 -6.130 14.369 1.00 97.62 360 TRP A N 1
ATOM 2872 C CA . TRP A 1 360 ? -23.570 -4.713 14.074 1.00 97.62 360 TRP A CA 1
ATOM 2873 C C . TRP A 1 360 ? -22.307 -3.855 14.063 1.00 97.62 360 TRP A C 1
ATOM 2875 O O . TRP A 1 360 ? -22.218 -2.956 13.233 1.00 97.62 360 TRP A O 1
ATOM 2885 N N . PHE A 1 361 ? -21.293 -4.198 14.872 1.00 97.44 361 PHE A N 1
ATOM 2886 C CA . PHE A 1 361 ? -20.008 -3.488 14.889 1.00 97.44 361 PHE A CA 1
ATOM 2887 C C . PHE A 1 361 ? -19.371 -3.371 13.491 1.00 97.44 361 PHE A C 1
ATOM 2889 O O . PHE A 1 361 ? -18.646 -2.416 13.219 1.00 97.44 361 PHE A O 1
ATOM 2896 N N . ARG A 1 362 ? -19.639 -4.329 12.586 1.00 97.88 362 ARG A N 1
ATOM 2897 C CA . ARG A 1 362 ? -19.091 -4.325 11.224 1.00 97.88 362 ARG A CA 1
ATOM 2898 C C . ARG A 1 362 ? -19.550 -3.099 10.439 1.00 97.88 362 ARG A C 1
ATOM 2900 O O . ARG A 1 362 ? -18.788 -2.599 9.625 1.00 97.88 362 ARG A O 1
ATOM 2907 N N . ILE A 1 363 ? -20.753 -2.582 10.691 1.00 98.06 363 ILE A N 1
ATOM 2908 C CA . ILE A 1 363 ? -21.253 -1.374 10.017 1.00 98.06 363 ILE A CA 1
ATOM 2909 C C . ILE A 1 363 ? -20.420 -0.153 10.425 1.00 98.06 363 ILE A C 1
ATOM 2911 O O . ILE A 1 363 ? -20.027 0.624 9.557 1.00 98.06 363 ILE A O 1
ATOM 2915 N N . ASP A 1 364 ? -20.084 -0.027 11.712 1.00 97.81 364 ASP A N 1
ATOM 2916 C CA . ASP A 1 364 ? -19.181 1.017 12.208 1.00 97.81 364 ASP A CA 1
ATOM 2917 C C . ASP A 1 364 ? -17.777 0.902 11.600 1.00 97.81 364 ASP A C 1
ATOM 2919 O O . ASP A 1 364 ? -17.209 1.898 11.153 1.00 97.81 364 ASP A O 1
ATOM 2923 N N . GLN A 1 365 ? -17.242 -0.321 11.528 1.00 97.94 365 GLN A N 1
ATOM 2924 C CA . GLN A 1 365 ? -15.932 -0.600 10.935 1.00 97.94 365 GLN A CA 1
ATOM 2925 C C . GLN A 1 365 ? -15.883 -0.204 9.453 1.00 97.94 365 GLN A C 1
ATOM 2927 O O . GLN A 1 365 ? -14.950 0.465 9.012 1.00 97.94 365 GLN A O 1
ATOM 2932 N N . LEU A 1 366 ? -16.908 -0.591 8.684 1.00 98.50 366 LEU A N 1
ATOM 2933 C CA . LEU A 1 366 ? -17.026 -0.281 7.257 1.00 98.50 366 LEU A CA 1
ATOM 2934 C C . LEU A 1 366 ? -17.158 1.221 7.009 1.00 98.50 366 LEU A C 1
ATOM 2936 O O . LEU A 1 366 ? -16.502 1.748 6.112 1.00 98.50 366 LEU A O 1
ATOM 2940 N N . TYR A 1 367 ? -17.960 1.910 7.823 1.00 98.12 367 TYR A N 1
ATOM 2941 C CA . TYR A 1 367 ? -18.091 3.361 7.764 1.00 98.12 367 TYR A CA 1
ATOM 2942 C C . TYR A 1 367 ? -16.749 4.057 8.031 1.00 98.12 367 TYR A C 1
ATOM 2944 O O . TYR A 1 367 ? -16.277 4.821 7.189 1.00 98.12 367 TYR A O 1
ATOM 2952 N N . ARG A 1 368 ? -16.076 3.719 9.141 1.00 97.69 368 ARG A N 1
ATOM 2953 C CA . ARG A 1 368 ? -14.759 4.278 9.483 1.00 97.69 368 ARG A CA 1
ATOM 2954 C C . ARG A 1 368 ? -13.740 4.055 8.366 1.00 97.69 368 ARG A C 1
ATOM 2956 O O . ARG A 1 368 ? -13.043 4.988 7.973 1.00 97.69 368 ARG A O 1
ATOM 2963 N N . LYS A 1 369 ? -13.659 2.829 7.840 1.00 98.06 369 LYS A N 1
ATOM 2964 C CA . LYS A 1 369 ? -12.733 2.471 6.757 1.00 98.06 369 LYS A CA 1
ATOM 2965 C C . LYS A 1 369 ? -13.016 3.225 5.463 1.00 98.06 369 LYS A C 1
ATOM 2967 O O . LYS A 1 369 ? -12.072 3.670 4.812 1.00 98.06 369 LYS A O 1
ATOM 2972 N N . PHE A 1 370 ? -14.289 3.385 5.102 1.00 97.81 370 PHE A N 1
ATOM 2973 C CA . PHE A 1 370 ? -14.683 4.178 3.943 1.00 97.81 370 PHE A CA 1
ATOM 2974 C C . PHE A 1 370 ? -14.200 5.624 4.072 1.00 97.81 370 PHE A C 1
ATOM 2976 O O . PHE A 1 370 ? -13.509 6.109 3.175 1.00 97.81 370 PHE A O 1
ATOM 2983 N N . ILE A 1 371 ? -14.519 6.287 5.187 1.00 96.25 371 ILE A N 1
ATOM 2984 C CA . ILE A 1 371 ? -14.128 7.680 5.415 1.00 96.25 371 ILE A CA 1
ATOM 2985 C C . ILE A 1 371 ? -12.607 7.827 5.401 1.00 96.25 371 ILE A C 1
ATOM 2987 O O . ILE A 1 371 ? -12.088 8.690 4.696 1.00 96.25 371 ILE A O 1
ATOM 2991 N N . TRP A 1 372 ? -11.899 6.955 6.122 1.00 96.38 372 TRP A N 1
ATOM 2992 C CA . TRP A 1 372 ? -10.442 6.994 6.214 1.00 96.38 372 TRP A CA 1
ATOM 2993 C C . TRP A 1 372 ? -9.771 6.921 4.834 1.00 96.38 372 TRP A C 1
ATOM 2995 O O . TRP A 1 372 ? -8.951 7.769 4.479 1.00 96.38 372 TRP A O 1
ATOM 3005 N N . HIS A 1 373 ? -10.167 5.951 4.005 1.00 97.69 373 HIS A N 1
ATOM 3006 C CA . HIS A 1 373 ? -9.645 5.831 2.644 1.00 97.69 373 HIS A CA 1
ATOM 3007 C C . HIS A 1 373 ? -10.080 6.994 1.742 1.00 97.69 373 HIS A C 1
ATOM 3009 O O . HIS A 1 373 ? -9.282 7.496 0.950 1.00 97.69 373 HIS A O 1
ATOM 3015 N N . MET A 1 374 ? -11.320 7.471 1.869 1.00 95.50 374 MET A N 1
ATOM 3016 C CA . MET A 1 374 ? -11.812 8.610 1.094 1.00 95.50 374 MET A CA 1
ATOM 3017 C C . MET A 1 374 ? -10.985 9.873 1.373 1.00 95.50 374 MET A C 1
ATOM 3019 O O . MET A 1 374 ? -10.517 10.506 0.423 1.00 95.50 374 MET A O 1
ATOM 3023 N N . GLN A 1 375 ? -10.715 10.187 2.644 1.00 93.44 375 GLN A N 1
ATOM 3024 C CA . GLN A 1 375 ? -9.877 11.323 3.040 1.00 93.44 375 GLN A CA 1
ATOM 3025 C C . GLN A 1 375 ? -8.444 11.185 2.507 1.00 93.44 375 GLN A C 1
ATOM 3027 O O . GLN A 1 375 ? -7.928 12.109 1.873 1.00 93.44 375 GLN A O 1
ATOM 3032 N N . ARG A 1 376 ? -7.822 10.008 2.670 1.00 95.12 376 ARG A N 1
ATOM 3033 C CA . ARG A 1 376 ? -6.459 9.734 2.176 1.00 95.12 376 ARG A CA 1
ATOM 3034 C C . ARG A 1 376 ? -6.324 9.813 0.663 1.00 95.12 376 ARG A C 1
ATOM 3036 O O . ARG A 1 376 ? -5.269 10.196 0.162 1.00 95.12 376 ARG A O 1
ATOM 3043 N N . SER A 1 377 ? -7.389 9.487 -0.066 1.00 93.25 377 SER A N 1
ATOM 3044 C CA . SER A 1 377 ? -7.388 9.559 -1.525 1.00 93.25 377 SER A CA 1
ATOM 3045 C C . SER A 1 377 ? -7.216 10.982 -2.069 1.00 93.25 377 SER A C 1
ATOM 3047 O O . SER A 1 377 ? -6.819 11.145 -3.222 1.00 93.25 377 SER A O 1
ATOM 3049 N N . ALA A 1 378 ? -7.529 12.009 -1.264 1.00 89.75 378 ALA A N 1
ATOM 3050 C CA . ALA A 1 378 ? -7.513 13.422 -1.644 1.00 89.75 378 ALA A CA 1
ATOM 3051 C C . ALA A 1 378 ? -8.342 13.758 -2.910 1.00 89.75 378 ALA A C 1
ATOM 3053 O O . ALA A 1 378 ? -8.071 14.746 -3.593 1.00 89.75 378 ALA A O 1
ATOM 3054 N N . GLN A 1 379 ? -9.371 12.959 -3.231 1.00 88.62 379 GLN A N 1
ATOM 3055 C CA . GLN A 1 379 ? -10.274 13.154 -4.380 1.00 88.62 379 GLN A CA 1
ATOM 3056 C C . GLN A 1 379 ? -11.729 13.359 -3.931 1.00 88.62 379 GLN A C 1
ATOM 3058 O O . GLN A 1 379 ? -12.642 12.652 -4.365 1.00 88.62 379 GLN A O 1
ATOM 3063 N N . ALA A 1 380 ? -11.956 14.348 -3.065 1.00 85.00 380 ALA A N 1
ATOM 3064 C CA . ALA A 1 380 ? -13.272 14.611 -2.478 1.00 85.00 380 ALA A CA 1
ATOM 3065 C C . ALA A 1 380 ? -14.382 14.799 -3.531 1.00 85.00 380 ALA A C 1
ATOM 3067 O O . ALA A 1 380 ? -15.481 14.282 -3.369 1.00 85.00 380 ALA A O 1
ATOM 3068 N N . SER A 1 381 ? -14.094 15.476 -4.648 1.00 92.12 381 SER A N 1
ATOM 3069 C CA . SER A 1 381 ? -15.084 15.730 -5.705 1.00 92.12 381 SER A CA 1
ATOM 3070 C C . SER A 1 381 ? -15.543 14.465 -6.430 1.00 92.12 381 SER A C 1
ATOM 3072 O O . SER A 1 381 ? -16.716 14.358 -6.777 1.00 92.12 381 SER A O 1
ATOM 3074 N N . LEU A 1 382 ? -14.644 13.500 -6.647 1.00 93.69 382 LEU A N 1
ATOM 3075 C CA . LEU A 1 382 ? -14.987 12.219 -7.262 1.00 93.69 382 LEU A CA 1
ATOM 3076 C C . LEU A 1 382 ? -15.876 11.385 -6.332 1.00 93.69 382 LEU A C 1
ATOM 3078 O O . LEU A 1 382 ? -16.792 10.723 -6.804 1.00 93.69 382 LEU A O 1
ATOM 3082 N N . MET A 1 383 ? -15.610 11.436 -5.026 1.00 93.88 383 MET A N 1
ATOM 3083 C CA . MET A 1 383 ? -16.276 10.609 -4.015 1.00 93.88 383 MET A CA 1
ATOM 3084 C C . MET A 1 383 ? -17.503 11.266 -3.372 1.00 93.88 383 MET A C 1
ATOM 3086 O O . MET A 1 383 ? -18.189 10.601 -2.600 1.00 93.88 383 MET A O 1
ATOM 3090 N N . ALA A 1 384 ? -17.798 12.531 -3.684 1.00 94.69 384 ALA A N 1
ATOM 3091 C CA . ALA A 1 384 ? -18.805 13.337 -2.990 1.00 94.69 384 ALA A CA 1
ATOM 3092 C C . ALA A 1 384 ? -20.177 12.651 -2.892 1.00 94.69 384 ALA A C 1
ATOM 3094 O O . ALA A 1 384 ? -20.741 12.553 -1.807 1.00 94.69 384 ALA A O 1
ATOM 3095 N N . GLU A 1 385 ? -20.681 12.106 -4.003 1.00 95.12 385 GLU A N 1
ATOM 3096 C CA . GLU A 1 385 ? -21.982 11.428 -4.021 1.00 95.12 385 GLU A CA 1
ATOM 3097 C C . GLU A 1 385 ? -21.990 10.168 -3.139 1.00 95.12 385 GLU A C 1
ATOM 3099 O O . GLU A 1 385 ? -22.935 9.941 -2.385 1.00 95.12 385 GLU A O 1
ATOM 3104 N N . LEU A 1 386 ? -20.927 9.354 -3.193 1.00 95.12 386 LEU A N 1
ATOM 3105 C CA . LEU A 1 386 ? -20.801 8.180 -2.324 1.00 95.12 386 LEU A CA 1
ATOM 3106 C C . LEU A 1 386 ? -20.703 8.579 -0.855 1.00 95.12 386 LEU A C 1
ATOM 3108 O O . LEU A 1 386 ? -21.323 7.932 -0.014 1.00 95.12 386 LEU A O 1
ATOM 3112 N N . PHE A 1 387 ? -19.946 9.634 -0.556 1.00 96.12 387 PHE A N 1
ATOM 3113 C CA . PHE A 1 387 ? -19.793 10.155 0.794 1.00 96.12 387 PHE A CA 1
ATOM 3114 C C . PHE A 1 387 ? -21.137 10.589 1.379 1.00 96.12 387 PHE A C 1
ATOM 3116 O O . PHE A 1 387 ? -21.532 10.060 2.415 1.00 96.12 387 PHE A O 1
ATOM 3123 N N . GLU A 1 388 ? -21.885 11.452 0.684 1.00 96.31 388 GLU A N 1
ATOM 3124 C CA . GLU A 1 388 ? -23.202 11.911 1.144 1.00 96.31 388 GLU A CA 1
ATOM 3125 C C . GLU A 1 388 ? -24.162 10.740 1.384 1.00 96.31 388 GLU A C 1
ATOM 3127 O O . GLU A 1 388 ? -24.888 10.705 2.381 1.00 96.31 388 GLU A O 1
ATOM 3132 N N . GLN A 1 389 ? -24.157 9.746 0.489 1.00 96.25 389 GLN A N 1
ATOM 3133 C CA . GLN A 1 389 ? -24.983 8.558 0.659 1.00 96.25 389 GLN A CA 1
ATOM 3134 C C . GLN A 1 389 ? -24.564 7.743 1.886 1.00 96.25 389 GLN A C 1
ATOM 3136 O O . GLN A 1 389 ? -25.434 7.379 2.678 1.00 96.25 389 GLN A O 1
ATOM 3141 N N . VAL A 1 390 ? -23.277 7.425 2.040 1.00 97.38 390 VAL A N 1
ATOM 3142 C CA . VAL A 1 390 ? -22.781 6.614 3.162 1.00 97.38 390 VAL A CA 1
ATOM 3143 C C . VAL A 1 390 ? -23.023 7.328 4.491 1.00 97.38 390 VAL A C 1
ATOM 3145 O O . VAL A 1 390 ? -23.591 6.708 5.389 1.00 97.38 390 VAL A O 1
ATOM 3148 N N . GLU A 1 391 ? -22.707 8.622 4.586 1.00 96.88 391 GLU A N 1
ATOM 3149 C CA . GLU A 1 391 ? -22.926 9.443 5.784 1.00 96.88 391 GLU A CA 1
ATOM 3150 C C . GLU A 1 391 ? -24.402 9.447 6.190 1.00 96.88 391 GLU A C 1
ATOM 3152 O O . GLU A 1 391 ? -24.765 9.071 7.305 1.00 96.88 391 GLU A O 1
ATOM 3157 N N . ASN A 1 392 ? -25.295 9.764 5.247 1.00 97.06 392 ASN A N 1
ATOM 3158 C CA . ASN A 1 392 ? -26.728 9.805 5.513 1.00 97.06 392 ASN A CA 1
ATOM 3159 C C . ASN A 1 392 ? -27.279 8.442 5.972 1.00 97.06 392 ASN A C 1
ATOM 3161 O O . ASN A 1 392 ? -28.111 8.372 6.879 1.00 97.06 392 ASN A O 1
ATOM 3165 N N . HIS A 1 393 ? -26.829 7.343 5.360 1.00 97.12 393 HIS A N 1
ATOM 3166 C CA . HIS A 1 393 ? -27.247 6.002 5.766 1.00 97.12 393 HIS A CA 1
ATOM 3167 C C . HIS A 1 393 ? -26.673 5.616 7.137 1.00 97.12 393 HIS A C 1
ATOM 3169 O O . HIS A 1 393 ? -27.394 5.028 7.947 1.00 97.12 393 HIS A O 1
ATOM 3175 N N . TYR A 1 394 ? -25.421 5.967 7.426 1.00 97.88 394 TYR A N 1
ATOM 3176 C CA . TYR A 1 394 ? -24.801 5.702 8.720 1.00 97.88 394 TYR A CA 1
ATOM 3177 C C . TYR A 1 394 ? -25.518 6.451 9.848 1.00 97.88 394 TYR A C 1
ATOM 3179 O O . TYR A 1 394 ? -25.959 5.827 10.814 1.00 97.88 394 TYR A O 1
ATOM 3187 N N . VAL A 1 395 ? -25.750 7.755 9.690 1.00 97.12 395 VAL A N 1
ATOM 3188 C CA . VAL A 1 395 ? -26.417 8.582 10.705 1.00 97.12 395 VAL A CA 1
ATOM 3189 C C . VAL A 1 395 ? -27.885 8.183 10.876 1.00 97.12 395 VAL A C 1
ATOM 3191 O O . VAL A 1 395 ? -28.325 7.868 11.983 1.00 97.12 395 VAL A O 1
ATOM 3194 N N . ASN A 1 396 ? -28.656 8.147 9.785 1.00 96.06 396 ASN A N 1
ATOM 3195 C CA . ASN A 1 396 ? -30.117 8.051 9.878 1.00 96.06 396 ASN A CA 1
ATOM 3196 C C . ASN A 1 396 ? -30.649 6.615 9.854 1.00 96.06 396 ASN A C 1
ATOM 3198 O O . ASN A 1 396 ? -31.689 6.331 10.448 1.00 96.06 396 ASN A O 1
ATOM 3202 N N . SER A 1 397 ? -29.976 5.695 9.157 1.00 96.44 397 SER A N 1
ATOM 3203 C CA . SER A 1 397 ? -30.461 4.312 9.011 1.00 96.44 397 SER A CA 1
ATOM 3204 C C . SER A 1 397 ? -29.793 3.334 9.971 1.00 96.44 397 SER A C 1
ATOM 3206 O O . SER A 1 397 ? -30.398 2.308 10.283 1.00 96.44 397 SER A O 1
ATOM 3208 N N . TYR A 1 398 ? -28.582 3.637 10.444 1.00 97.31 398 TYR A N 1
ATOM 3209 C CA . TYR A 1 398 ? -27.866 2.805 11.404 1.00 97.31 398 TYR A CA 1
ATOM 3210 C C . TYR A 1 398 ? -27.874 3.410 12.810 1.00 97.31 398 TYR A C 1
ATOM 3212 O O . TYR A 1 398 ? -28.581 2.883 13.668 1.00 97.31 398 TYR A O 1
ATOM 3220 N N . LEU A 1 399 ? -27.166 4.522 13.045 1.00 96.38 399 LEU A N 1
ATOM 3221 C CA . LEU A 1 399 ? -26.979 5.085 14.387 1.00 96.38 399 LEU A CA 1
ATOM 3222 C C . LEU A 1 399 ? -28.301 5.472 15.052 1.00 96.38 399 LEU A C 1
ATOM 3224 O O . LEU A 1 399 ? -28.572 5.022 16.162 1.00 96.38 399 LEU A O 1
ATOM 3228 N N . LEU A 1 400 ? -29.147 6.254 14.373 1.00 96.19 400 LEU A N 1
ATOM 3229 C CA . LEU A 1 400 ? -30.434 6.684 14.929 1.00 96.19 400 LEU A CA 1
ATOM 3230 C C . LEU A 1 400 ? -31.320 5.485 15.299 1.00 96.19 400 LEU A C 1
ATOM 3232 O O . LEU A 1 400 ? -31.794 5.379 16.426 1.00 96.19 400 LEU A O 1
ATOM 3236 N N . ARG A 1 401 ? -31.481 4.532 14.374 1.00 96.38 401 ARG A N 1
ATOM 3237 C CA . ARG A 1 401 ? -32.324 3.346 14.590 1.00 96.38 401 ARG A CA 1
ATOM 3238 C C . ARG A 1 401 ? -31.782 2.426 15.680 1.00 96.38 401 ARG A C 1
ATOM 3240 O O . ARG A 1 401 ? -32.568 1.834 16.417 1.00 96.38 401 ARG A O 1
ATOM 3247 N N . LEU A 1 402 ? -30.461 2.279 15.760 1.00 95.56 402 LEU A N 1
ATOM 3248 C CA . LEU A 1 402 ? -29.813 1.492 16.801 1.00 95.56 402 LEU A CA 1
ATOM 3249 C C . LEU A 1 402 ? -29.996 2.158 18.171 1.00 95.56 402 LEU A C 1
ATOM 3251 O O . LEU A 1 402 ? -30.349 1.472 19.129 1.00 95.56 402 LEU A O 1
ATOM 3255 N N . ASN A 1 403 ? -29.829 3.480 18.253 1.00 94.88 403 ASN A N 1
ATOM 3256 C CA . ASN A 1 403 ? -30.045 4.250 19.478 1.00 94.88 403 ASN A CA 1
ATOM 3257 C C . ASN A 1 403 ? -31.497 4.161 19.960 1.00 94.88 403 ASN A C 1
ATOM 3259 O O . ASN A 1 403 ? -31.717 3.866 21.132 1.00 94.88 403 ASN A O 1
ATOM 3263 N N . ASP A 1 404 ? -32.479 4.317 19.068 1.00 95.50 404 ASP A N 1
ATOM 3264 C CA . ASP A 1 404 ? -33.900 4.160 19.409 1.00 95.50 404 ASP A CA 1
ATOM 3265 C C . ASP A 1 404 ? -34.194 2.758 19.965 1.00 95.50 404 ASP A C 1
ATOM 3267 O O . ASP A 1 404 ? -34.909 2.604 20.958 1.00 95.50 404 ASP A O 1
ATOM 3271 N N . ALA A 1 405 ? -33.610 1.719 19.354 1.00 95.12 405 ALA A N 1
ATOM 3272 C CA . ALA A 1 405 ? -33.766 0.346 19.819 1.00 95.12 405 ALA A CA 1
ATOM 3273 C C . ALA A 1 405 ? -33.150 0.136 21.211 1.00 95.12 405 ALA A C 1
ATOM 3275 O O . ALA A 1 405 ? -33.760 -0.528 22.049 1.00 95.12 405 ALA A O 1
ATOM 3276 N N . TRP A 1 406 ? -31.973 0.712 21.481 1.00 95.12 406 TRP A N 1
ATOM 3277 C CA . TRP A 1 406 ? -31.362 0.684 22.811 1.00 95.12 406 TRP A CA 1
ATOM 3278 C C . TRP A 1 406 ? -32.210 1.427 23.842 1.00 95.12 406 TRP A C 1
ATOM 3280 O O . TRP A 1 406 ? -32.462 0.877 24.915 1.00 95.12 406 TRP A O 1
ATOM 3290 N N . GLN A 1 407 ? -32.693 2.630 23.514 1.00 95.25 407 GLN A N 1
ATOM 3291 C CA . GLN A 1 407 ? -33.420 3.502 24.438 1.00 95.25 407 GLN A CA 1
ATOM 3292 C C . GLN A 1 407 ? -34.636 2.800 25.056 1.00 95.25 407 GLN A C 1
ATOM 3294 O O . GLN A 1 407 ? -34.817 2.849 26.270 1.00 95.25 407 GLN A O 1
ATOM 3299 N N . VAL A 1 408 ? -35.403 2.050 24.253 1.00 95.06 408 VAL A N 1
ATOM 3300 C CA . VAL A 1 408 ? -36.566 1.276 24.729 1.00 95.06 408 VAL A CA 1
ATOM 3301 C C . VAL A 1 408 ? -36.197 0.308 25.858 1.00 95.06 408 VAL A C 1
ATOM 3303 O O . VAL A 1 408 ? -36.932 0.182 26.839 1.00 95.06 408 VAL A O 1
ATOM 3306 N N . HIS A 1 409 ? -35.063 -0.384 25.736 1.00 94.88 409 HIS A N 1
ATOM 3307 C CA . HIS A 1 409 ? -34.620 -1.361 26.737 1.00 94.88 409 HIS A CA 1
ATOM 3308 C C . HIS A 1 409 ? -33.939 -0.707 27.933 1.00 94.88 409 HIS A C 1
ATOM 3310 O O . HIS A 1 409 ? -34.047 -1.228 29.042 1.00 94.88 409 HIS A O 1
ATOM 3316 N N . ILE A 1 410 ? -33.260 0.421 27.721 1.00 94.00 410 ILE A N 1
ATOM 3317 C CA . ILE A 1 410 ? -32.640 1.207 28.790 1.00 94.00 410 ILE A CA 1
ATOM 3318 C C . ILE A 1 410 ? -33.722 1.804 29.697 1.00 94.00 410 ILE A C 1
ATOM 3320 O O . ILE A 1 410 ? -33.645 1.630 30.910 1.00 94.00 410 ILE A O 1
ATOM 3324 N N . ASP A 1 411 ? -34.761 2.418 29.126 1.00 94.75 411 ASP A N 1
ATOM 3325 C CA . ASP A 1 411 ? -35.864 3.029 29.884 1.00 94.75 411 ASP A CA 1
ATOM 3326 C C . ASP A 1 411 ? -36.650 2.001 30.707 1.00 94.75 411 ASP A C 1
ATOM 3328 O O . ASP A 1 411 ? -37.130 2.292 31.804 1.00 94.75 411 ASP A O 1
ATOM 3332 N N . ALA A 1 412 ? -36.775 0.778 30.187 1.00 94.19 412 ALA A N 1
ATOM 3333 C CA . ALA A 1 412 ? -37.453 -0.318 30.871 1.00 94.19 412 ALA A CA 1
ATOM 3334 C C . ALA A 1 412 ? -36.583 -1.007 31.941 1.00 94.19 412 ALA A C 1
ATOM 3336 O O . ALA A 1 412 ? -37.105 -1.782 32.751 1.00 94.19 412 ALA A O 1
ATOM 3337 N N . ALA A 1 413 ? -35.267 -0.778 31.953 1.00 93.00 413 ALA A N 1
ATOM 3338 C CA . ALA A 1 413 ? -34.351 -1.491 32.832 1.00 93.00 413 ALA A CA 1
ATOM 3339 C C . ALA A 1 413 ? -34.420 -0.958 34.271 1.00 93.00 413 ALA A C 1
ATOM 3341 O O . ALA A 1 413 ? -34.049 0.173 34.567 1.00 93.00 413 ALA A O 1
ATOM 3342 N N . SER A 1 414 ? -34.802 -1.819 35.217 1.00 92.75 414 SER A N 1
ATOM 3343 C CA . SER A 1 414 ? -34.780 -1.480 36.649 1.00 92.75 414 SER A CA 1
ATOM 3344 C C . SER A 1 414 ? -33.366 -1.407 37.241 1.00 92.75 414 SER A C 1
ATOM 3346 O O . SER A 1 414 ? -33.184 -0.935 38.361 1.00 92.75 414 SER A O 1
ATOM 3348 N N . ALA A 1 415 ? -32.373 -1.951 36.535 1.00 92.12 415 ALA A N 1
ATOM 3349 C CA . ALA A 1 415 ? -30.966 -1.936 36.908 1.00 92.12 415 ALA A CA 1
ATOM 3350 C C . ALA A 1 415 ? -30.089 -2.066 35.657 1.00 92.12 415 ALA A C 1
ATOM 3352 O O . ALA A 1 415 ? -30.456 -2.760 34.709 1.00 92.12 415 ALA A O 1
ATOM 3353 N N . TRP A 1 416 ? -28.896 -1.469 35.691 1.00 93.12 416 TRP A N 1
ATOM 3354 C CA . TRP A 1 416 ? -27.910 -1.603 34.620 1.00 93.12 416 TRP A CA 1
ATOM 3355 C C . TRP A 1 416 ? -27.261 -2.994 34.640 1.00 93.12 416 TRP A C 1
ATOM 3357 O O . TRP A 1 416 ? -26.281 -3.243 35.347 1.00 93.12 416 TRP A O 1
ATOM 3367 N N . SER A 1 417 ? -27.872 -3.938 33.923 1.00 92.88 417 SER A N 1
ATOM 3368 C CA . SER A 1 417 ? -27.463 -5.340 33.901 1.00 92.88 417 SER A CA 1
ATOM 3369 C C . SER A 1 417 ? -27.825 -6.006 32.576 1.00 92.88 417 SER A C 1
ATOM 3371 O O . SER A 1 417 ? -28.935 -5.852 32.071 1.00 92.88 417 SER A O 1
ATOM 3373 N N . ALA A 1 418 ? -26.896 -6.803 32.053 1.00 95.19 418 ALA A N 1
ATOM 3374 C CA . ALA A 1 418 ? -27.073 -7.639 30.874 1.00 95.19 418 ALA A CA 1
ATOM 3375 C C . ALA A 1 418 ? -26.612 -9.065 31.227 1.00 95.19 418 ALA A C 1
ATOM 3377 O O . ALA A 1 418 ? -25.407 -9.318 31.272 1.00 95.19 418 ALA A O 1
ATOM 3378 N N . PRO A 1 419 ? -27.535 -9.995 31.549 1.00 93.75 419 PRO A N 1
ATOM 3379 C CA . PRO A 1 419 ? -27.171 -11.349 31.960 1.00 93.75 419 PRO A CA 1
ATOM 3380 C C . PRO A 1 419 ? -26.239 -12.039 30.956 1.00 93.75 419 PRO A C 1
ATOM 3382 O O . PRO A 1 419 ? -26.501 -12.034 29.758 1.00 93.75 419 PRO A O 1
ATOM 3385 N N . GLY A 1 420 ? -25.156 -12.642 31.455 1.00 93.81 420 GLY A N 1
ATOM 3386 C CA . GLY A 1 420 ? -24.144 -13.314 30.631 1.00 93.81 420 GLY A CA 1
ATOM 3387 C C . GLY A 1 420 ? -23.047 -12.399 30.075 1.00 93.81 420 GLY A C 1
ATOM 3388 O O . GLY A 1 420 ? -22.030 -12.910 29.619 1.00 93.81 420 GLY A O 1
ATOM 3389 N N . ILE A 1 421 ? -23.202 -11.075 30.165 1.00 96.69 421 ILE A N 1
ATOM 3390 C CA . ILE A 1 421 ? -22.171 -10.107 29.778 1.00 96.69 421 ILE A CA 1
ATOM 3391 C C . ILE A 1 421 ? -21.416 -9.645 31.026 1.00 96.69 421 ILE A C 1
ATOM 3393 O O . ILE A 1 421 ? -22.019 -9.235 32.022 1.00 96.69 421 ILE A O 1
ATOM 3397 N N . VAL A 1 422 ? -20.084 -9.694 30.978 1.00 96.62 422 VAL A N 1
ATOM 3398 C CA . VAL A 1 422 ? -19.230 -9.216 32.073 1.00 96.62 422 VAL A CA 1
ATOM 3399 C C . VAL A 1 422 ? -19.390 -7.703 32.205 1.00 96.62 422 VAL A C 1
ATOM 3401 O O . VAL A 1 422 ? -19.267 -6.968 31.227 1.00 96.62 422 VAL A O 1
ATOM 3404 N N . ARG A 1 423 ? -19.664 -7.214 33.418 1.00 96.38 423 ARG A N 1
ATOM 3405 C CA . ARG A 1 423 ? -19.690 -5.771 33.684 1.00 96.38 423 ARG A CA 1
ATOM 3406 C C . ARG A 1 423 ? -18.265 -5.243 33.712 1.00 96.38 423 ARG A C 1
ATOM 3408 O O . ARG A 1 423 ? -17.404 -5.855 34.336 1.00 96.38 423 ARG A O 1
ATOM 3415 N N . GLN A 1 424 ? -18.042 -4.067 33.140 1.00 95.94 424 GLN A N 1
ATOM 3416 C CA . GLN A 1 424 ? -16.728 -3.426 33.107 1.00 95.94 424 GLN A CA 1
ATOM 3417 C C . GLN A 1 424 ? -16.121 -3.282 34.509 1.00 95.94 424 GLN A C 1
ATOM 3419 O O . GLN A 1 424 ? -14.942 -3.559 34.689 1.00 95.94 424 GLN A O 1
ATOM 3424 N N . ARG A 1 425 ? -16.934 -2.948 35.523 1.00 95.44 425 ARG A N 1
ATOM 3425 C CA . ARG A 1 425 ? -16.489 -2.864 36.927 1.00 95.44 425 ARG A CA 1
ATOM 3426 C C . ARG A 1 425 ? -15.973 -4.185 37.514 1.00 95.44 425 ARG A C 1
ATOM 3428 O O . ARG A 1 425 ? -15.220 -4.174 38.479 1.00 95.44 425 ARG A O 1
ATOM 3435 N N . ASP A 1 426 ? -16.383 -5.318 36.946 1.00 96.50 426 ASP A N 1
ATOM 3436 C CA . ASP A 1 426 ? -15.968 -6.652 37.383 1.00 96.50 426 ASP A CA 1
ATOM 3437 C C . ASP A 1 426 ? -14.739 -7.154 36.581 1.00 96.50 426 ASP A C 1
ATOM 3439 O O . ASP A 1 426 ? -14.294 -8.289 36.787 1.00 96.50 426 ASP A O 1
ATOM 3443 N N . PHE A 1 427 ? -14.167 -6.331 35.681 1.00 97.56 427 PHE A N 1
ATOM 3444 C CA . PHE A 1 427 ? -13.066 -6.697 34.777 1.00 97.56 427 PHE A CA 1
ATOM 3445 C C . PHE A 1 427 ? -11.855 -7.262 35.521 1.00 97.56 427 PHE A C 1
ATOM 3447 O O . PHE A 1 427 ? -11.384 -8.356 35.199 1.00 97.56 427 PHE A O 1
ATOM 3454 N N . TYR A 1 428 ? -11.365 -6.546 36.543 1.00 97.69 428 TYR A N 1
ATOM 3455 C CA . TYR A 1 428 ? -10.183 -6.979 37.288 1.00 97.69 428 TYR A CA 1
ATOM 3456 C C . TYR A 1 428 ? -10.415 -8.346 37.936 1.00 97.69 428 TYR A C 1
ATOM 3458 O O . TYR A 1 428 ? -9.583 -9.241 37.816 1.00 97.69 428 TYR A O 1
ATOM 3466 N N . GLN A 1 429 ? -11.550 -8.533 38.612 1.00 95.56 429 GLN A N 1
ATOM 3467 C CA . GLN A 1 429 ? -11.845 -9.784 39.309 1.00 95.56 429 GLN A CA 1
ATOM 3468 C C . GLN A 1 429 ? -12.013 -10.954 38.332 1.00 95.56 429 GLN A C 1
ATOM 3470 O O . GLN A 1 429 ? -11.535 -12.058 38.611 1.00 95.56 429 GLN A O 1
ATOM 3475 N N . THR A 1 430 ? -12.685 -10.706 37.207 1.00 95.75 430 THR A N 1
ATOM 3476 C CA . THR A 1 430 ? -13.046 -11.731 36.225 1.00 95.75 430 THR A CA 1
ATOM 3477 C C . THR A 1 430 ? -11.844 -12.139 35.385 1.00 95.75 430 THR A C 1
ATOM 3479 O O . THR A 1 430 ? -11.504 -13.316 35.364 1.00 95.75 430 THR A O 1
ATOM 3482 N N . HIS A 1 431 ? -11.155 -11.181 34.761 1.00 96.38 431 HIS A N 1
ATOM 3483 C CA . HIS A 1 431 ? -10.074 -11.468 33.821 1.00 96.38 431 HIS A CA 1
ATOM 3484 C C . HIS A 1 431 ? -8.711 -11.490 34.521 1.00 96.38 431 HIS A C 1
ATOM 3486 O O . HIS A 1 431 ? -8.075 -12.538 34.610 1.00 96.38 431 HIS A O 1
ATOM 3492 N N . VAL A 1 432 ? -8.267 -10.370 35.102 1.00 97.31 432 VAL A N 1
ATOM 3493 C CA . VAL A 1 432 ? -6.929 -10.273 35.728 1.00 97.31 432 VAL A CA 1
ATOM 3494 C C . VAL A 1 432 ? -6.779 -11.274 36.881 1.00 97.31 432 VAL A C 1
ATOM 3496 O O . VAL A 1 432 ? -5.791 -12.007 36.969 1.00 97.31 432 VAL A O 1
ATOM 3499 N N . GLY A 1 433 ? -7.796 -11.359 37.738 1.00 95.69 433 GLY A N 1
ATOM 3500 C CA . GLY A 1 433 ? -7.841 -12.257 38.883 1.00 95.69 433 GLY A CA 1
ATOM 3501 C C . GLY A 1 433 ? -7.813 -13.740 38.505 1.00 95.69 433 GLY A C 1
ATOM 3502 O O . GLY A 1 433 ? -7.300 -14.551 39.278 1.00 95.69 433 GLY A O 1
ATOM 3503 N N . GLU A 1 434 ? -8.319 -14.133 37.332 1.00 94.81 434 GLU A N 1
ATOM 3504 C CA . GLU A 1 434 ? -8.249 -15.522 36.865 1.00 94.81 434 GLU A CA 1
ATOM 3505 C C . GLU A 1 434 ? -6.808 -15.958 36.575 1.00 94.81 434 GLU A C 1
ATOM 3507 O O . GLU A 1 434 ? -6.354 -16.967 37.126 1.00 94.81 434 GLU A O 1
ATOM 3512 N N . TYR A 1 435 ? -6.066 -15.179 35.784 1.00 95.88 435 TYR A N 1
ATOM 3513 C CA . TYR A 1 435 ? -4.655 -15.456 35.489 1.00 95.88 435 TYR A CA 1
ATOM 3514 C C . TYR A 1 435 ? -3.816 -15.472 36.763 1.00 95.88 435 TYR A C 1
ATOM 3516 O O . TYR A 1 435 ? -3.031 -16.397 37.004 1.00 95.88 435 TYR A O 1
ATOM 3524 N N . ARG A 1 436 ? -4.046 -14.493 37.646 1.00 95.38 436 ARG A N 1
ATOM 3525 C CA . ARG A 1 436 ? -3.338 -14.427 38.923 1.00 95.38 436 ARG A CA 1
ATOM 3526 C C . ARG A 1 436 ? -3.630 -15.641 39.794 1.00 95.38 436 ARG A C 1
ATOM 3528 O O . ARG A 1 436 ? -2.680 -16.221 40.321 1.00 95.38 436 ARG A O 1
ATOM 3535 N N . ARG A 1 437 ? -4.878 -16.117 39.901 1.00 94.69 437 ARG A N 1
ATOM 3536 C CA . ARG A 1 437 ? -5.206 -17.353 40.649 1.00 94.69 437 ARG A CA 1
ATOM 3537 C C . ARG A 1 437 ? -4.423 -18.579 40.161 1.00 94.69 437 ARG A C 1
ATOM 3539 O O . ARG A 1 437 ? -4.075 -19.415 40.989 1.00 94.69 437 ARG A O 1
ATOM 3546 N N . LYS A 1 438 ? -4.077 -18.644 38.870 1.00 94.62 438 LYS A N 1
ATOM 3547 C CA . LYS A 1 438 ? -3.225 -19.690 38.266 1.00 94.62 438 LYS A CA 1
ATOM 3548 C C . LYS A 1 438 ? -1.714 -19.435 38.430 1.00 94.62 438 LYS A C 1
ATOM 3550 O O . LYS A 1 438 ? -0.905 -20.211 37.937 1.00 94.62 438 LYS A O 1
ATOM 3555 N N . GLY A 1 439 ? -1.319 -18.349 39.097 1.00 92.81 439 GLY A N 1
ATOM 3556 C CA . GLY A 1 439 ? 0.076 -17.932 39.279 1.00 92.81 439 GLY A CA 1
ATOM 3557 C C . GLY A 1 439 ? 0.699 -17.250 38.055 1.00 92.81 439 GLY A C 1
ATOM 3558 O O . GLY A 1 439 ? 1.888 -16.937 38.074 1.00 92.81 439 GLY A O 1
ATOM 3559 N N . GLN A 1 440 ? -0.080 -16.989 37.003 1.00 95.31 440 GLN A N 1
ATOM 3560 C CA . GLN A 1 440 ? 0.407 -16.449 35.732 1.00 95.31 440 GLN A CA 1
ATOM 3561 C C . GLN A 1 440 ? 0.529 -14.929 35.790 1.00 95.31 440 GLN A C 1
ATOM 3563 O O . GLN A 1 440 ? -0.344 -14.252 36.332 1.00 95.31 440 GLN A O 1
ATOM 3568 N N . LYS A 1 441 ? 1.620 -14.380 35.257 1.00 95.75 441 LYS A N 1
ATOM 3569 C CA . LYS A 1 441 ? 1.812 -12.928 35.147 1.00 95.75 441 LYS A CA 1
ATOM 3570 C C . LYS A 1 441 ? 0.981 -12.371 34.003 1.00 95.75 441 LYS A C 1
ATOM 3572 O O . LYS A 1 441 ? 0.790 -13.067 33.011 1.00 95.75 441 LYS A O 1
ATOM 3577 N N . ILE A 1 442 ? 0.533 -11.127 34.127 1.00 97.44 442 ILE A N 1
ATOM 3578 C CA . ILE A 1 442 ? -0.341 -10.520 33.126 1.00 97.44 442 ILE A CA 1
ATOM 3579 C C . ILE A 1 442 ? -0.038 -9.044 32.900 1.00 97.44 442 ILE A C 1
ATOM 3581 O O . ILE A 1 442 ? 0.236 -8.294 33.841 1.00 97.44 442 ILE A O 1
ATOM 3585 N N . CYS A 1 443 ? -0.097 -8.636 31.635 1.00 98.12 443 CYS A N 1
ATOM 3586 C CA . CYS A 1 443 ? -0.069 -7.236 31.240 1.00 98.12 443 CYS A CA 1
ATOM 3587 C C . CYS A 1 443 ? -1.442 -6.828 30.711 1.00 98.12 443 CYS A C 1
ATOM 3589 O O . CYS A 1 443 ? -1.992 -7.504 29.846 1.00 98.12 443 CYS A O 1
ATOM 3591 N N . VAL A 1 444 ? -1.983 -5.733 31.232 1.00 98.50 444 VAL A N 1
ATOM 3592 C CA . VAL A 1 444 ? -3.232 -5.133 30.770 1.00 98.50 444 VAL A CA 1
ATOM 3593 C C . VAL A 1 444 ? -2.892 -3.844 30.041 1.00 98.50 444 VAL A C 1
ATOM 3595 O O . VAL A 1 444 ? -2.306 -2.946 30.637 1.00 98.50 444 VAL A O 1
ATOM 3598 N N . ILE A 1 445 ? -3.256 -3.748 28.771 1.00 98.56 445 ILE A N 1
ATOM 3599 C CA . ILE A 1 445 ? -3.185 -2.525 27.980 1.00 98.56 445 ILE A CA 1
ATOM 3600 C C . ILE A 1 445 ? -4.578 -1.900 27.979 1.00 98.56 445 ILE A C 1
ATOM 3602 O O . ILE A 1 445 ? -5.553 -2.548 27.602 1.00 98.56 445 ILE A O 1
ATOM 3606 N N . ILE A 1 446 ? -4.669 -0.647 28.406 1.00 98.44 446 ILE A N 1
ATOM 3607 C CA . ILE A 1 446 ? -5.898 0.139 28.375 1.00 98.44 446 ILE A CA 1
ATOM 3608 C C . ILE A 1 446 ? -5.718 1.211 27.308 1.00 98.44 446 ILE A C 1
ATOM 3610 O O . ILE A 1 446 ? -4.879 2.097 27.477 1.00 98.44 446 ILE A O 1
ATOM 3614 N N . SER A 1 447 ? -6.466 1.102 26.210 1.00 97.81 447 SER A N 1
ATOM 3615 C CA . SER A 1 447 ? -6.495 2.106 25.147 1.00 97.81 447 SER A CA 1
ATOM 3616 C C . SER A 1 447 ? -7.743 2.967 25.284 1.00 97.81 447 SER A C 1
ATOM 3618 O O . SER A 1 447 ? -8.851 2.492 25.041 1.00 97.81 447 SER A O 1
ATOM 3620 N N . ASP A 1 448 ? -7.531 4.224 25.655 1.00 96.19 448 ASP A N 1
ATOM 3621 C CA . ASP A 1 448 ? -8.567 5.235 25.836 1.00 96.19 448 ASP A CA 1
ATOM 3622 C C . ASP A 1 448 ? -9.392 5.427 24.555 1.00 96.19 448 ASP A C 1
ATOM 3624 O O . ASP A 1 448 ? -8.839 5.400 23.445 1.00 96.19 448 ASP A O 1
ATOM 3628 N N . ALA A 1 449 ? -10.705 5.570 24.725 1.00 95.38 449 ALA A N 1
ATOM 3629 C CA . ALA A 1 449 ? -11.707 5.704 23.668 1.00 95.38 449 ALA A CA 1
ATOM 3630 C C . ALA A 1 449 ? -11.755 4.581 22.600 1.00 95.38 449 ALA A C 1
ATOM 3632 O O . ALA A 1 449 ? -12.419 4.742 21.577 1.00 95.38 449 ALA A O 1
ATOM 3633 N N . MET A 1 450 ? -11.109 3.422 22.775 1.00 96.19 450 MET A N 1
ATOM 3634 C CA . MET A 1 450 ? -11.112 2.372 21.742 1.00 96.19 450 MET A CA 1
ATOM 3635 C C . MET A 1 450 ? -12.471 1.647 21.635 1.00 96.19 450 MET A C 1
ATOM 3637 O O . MET A 1 450 ? -12.893 0.923 22.536 1.00 96.19 450 MET A O 1
ATOM 3641 N N . ARG A 1 451 ? -13.149 1.786 20.485 1.00 95.62 451 ARG A N 1
ATOM 3642 C CA . ARG A 1 451 ? -14.409 1.076 20.189 1.00 95.62 451 ARG A CA 1
ATOM 3643 C C . ARG A 1 451 ? -14.194 -0.423 19.960 1.00 95.62 451 ARG A C 1
ATOM 3645 O O . ARG A 1 451 ? -13.141 -0.856 19.501 1.00 95.62 451 ARG A O 1
ATOM 3652 N N . TYR A 1 452 ? -15.258 -1.204 20.159 1.00 97.50 452 TYR A N 1
ATOM 3653 C CA . TYR A 1 452 ? -15.265 -2.649 19.894 1.00 97.50 452 TYR A CA 1
ATOM 3654 C C . TYR A 1 452 ? -14.874 -3.010 18.449 1.00 97.50 452 TYR A C 1
ATOM 3656 O O . TYR A 1 452 ? -14.131 -3.957 18.248 1.00 97.50 452 TYR A O 1
ATOM 3664 N N . GLU A 1 453 ? -15.323 -2.246 17.448 1.00 98.00 453 GLU A N 1
ATOM 3665 C CA . GLU A 1 453 ? -14.991 -2.506 16.034 1.00 98.00 453 GLU A CA 1
ATOM 3666 C C . GLU A 1 453 ? -13.498 -2.323 15.715 1.00 98.00 453 GLU A C 1
ATOM 3668 O O . GLU A 1 453 ? -12.938 -3.058 14.902 1.00 98.00 453 GLU A O 1
ATOM 3673 N N . VAL A 1 454 ? -12.830 -1.403 16.422 1.00 98.44 454 VAL A N 1
ATOM 3674 C CA . VAL A 1 454 ? -11.374 -1.229 16.343 1.00 98.44 454 VAL A CA 1
ATOM 3675 C C . VAL A 1 454 ? -10.682 -2.420 17.007 1.00 98.44 454 VAL A C 1
ATOM 3677 O O . VAL A 1 454 ? -9.704 -2.939 16.481 1.00 98.44 454 VAL A O 1
ATOM 3680 N N . ALA A 1 455 ? -11.201 -2.898 18.143 1.00 98.25 455 ALA A N 1
ATOM 3681 C CA . ALA A 1 455 ? -10.668 -4.084 18.812 1.00 98.25 455 ALA A CA 1
ATOM 3682 C C . ALA A 1 455 ? -10.822 -5.363 17.964 1.00 98.25 455 ALA A C 1
ATOM 3684 O O . ALA A 1 455 ? -9.923 -6.201 17.966 1.00 98.25 455 ALA A O 1
ATOM 3685 N N . ASP A 1 456 ? -11.919 -5.495 17.216 1.00 98.50 456 ASP A N 1
ATOM 3686 C CA . ASP A 1 456 ? -12.121 -6.579 16.245 1.00 98.50 456 ASP A CA 1
ATOM 3687 C C . ASP A 1 456 ? -11.097 -6.517 15.102 1.00 98.50 456 ASP A C 1
ATOM 3689 O O . ASP A 1 456 ? -10.455 -7.518 14.780 1.00 98.50 456 ASP A O 1
ATOM 3693 N N . GLU A 1 457 ? -10.833 -5.328 14.555 1.00 98.31 457 GLU A N 1
ATOM 3694 C CA . GLU A 1 457 ? -9.786 -5.185 13.540 1.00 98.31 457 GLU A CA 1
ATOM 3695 C C . GLU A 1 457 ? -8.392 -5.508 14.106 1.00 98.31 457 GLU A C 1
ATOM 3697 O O . GLU A 1 457 ? -7.574 -6.160 13.449 1.00 98.31 457 GLU A O 1
ATOM 3702 N N . LEU A 1 458 ? -8.119 -5.088 15.347 1.00 98.44 458 LEU A N 1
ATOM 3703 C CA . LEU A 1 458 ? -6.874 -5.408 16.042 1.00 98.44 458 LEU A CA 1
ATOM 3704 C C . LEU A 1 458 ? -6.699 -6.919 16.201 1.00 98.44 458 LEU A C 1
ATOM 3706 O O . LEU A 1 458 ? -5.592 -7.420 15.992 1.00 98.44 458 LEU A O 1
ATOM 3710 N N . LEU A 1 459 ? -7.772 -7.637 16.549 1.00 98.06 459 LEU A N 1
ATOM 3711 C CA . LEU A 1 459 ? -7.763 -9.093 16.655 1.00 98.06 459 LEU A CA 1
ATOM 3712 C C . LEU A 1 459 ? -7.291 -9.722 15.337 1.00 98.06 459 LEU A C 1
ATOM 3714 O O . LEU A 1 459 ? -6.352 -10.520 15.352 1.00 98.06 459 LEU A O 1
ATOM 3718 N N . GLY A 1 460 ? -7.858 -9.299 14.202 1.00 97.12 460 GLY A N 1
ATOM 3719 C CA . GLY A 1 460 ? -7.428 -9.747 12.873 1.00 97.12 460 GLY A CA 1
ATOM 3720 C C . GLY A 1 460 ? -5.934 -9.508 12.623 1.00 97.12 460 GLY A C 1
ATOM 3721 O O . GLY A 1 460 ? -5.198 -10.447 12.314 1.00 97.12 460 GLY A O 1
ATOM 3722 N N . ARG A 1 461 ? -5.451 -8.280 12.862 1.00 97.56 461 ARG A N 1
ATOM 3723 C CA . ARG A 1 461 ? -4.030 -7.918 12.672 1.00 97.56 461 ARG A CA 1
ATOM 3724 C C . ARG A 1 461 ? -3.076 -8.697 13.578 1.00 97.56 461 ARG A C 1
ATOM 3726 O O . ARG A 1 461 ? -1.933 -8.939 13.197 1.00 97.56 461 ARG A O 1
ATOM 3733 N N . VAL A 1 462 ? -3.501 -9.055 14.791 1.00 96.38 462 VAL A N 1
ATOM 3734 C CA . VAL A 1 462 ? -2.695 -9.864 15.718 1.00 96.38 462 VAL A CA 1
ATOM 3735 C C . VAL A 1 462 ? -2.631 -11.319 15.255 1.00 96.38 462 VAL A C 1
ATOM 3737 O O . VAL A 1 462 ? -1.543 -11.898 15.258 1.00 96.38 462 VAL A O 1
ATOM 3740 N N . LEU A 1 463 ? -3.755 -11.896 14.821 1.00 96.12 463 LEU A N 1
ATOM 3741 C CA . LEU A 1 463 ? -3.818 -13.276 14.326 1.00 96.12 463 LEU A CA 1
ATOM 3742 C C . LEU A 1 463 ? -3.025 -13.464 13.021 1.00 96.12 463 LEU A C 1
ATOM 3744 O O . LEU A 1 463 ? -2.365 -14.488 12.849 1.00 96.12 463 LEU A O 1
ATOM 3748 N N . GLU A 1 464 ? -2.979 -12.453 12.147 1.00 96.12 464 GLU A N 1
ATOM 3749 C CA . GLU A 1 464 ? -2.157 -12.454 10.922 1.00 96.12 464 GLU A CA 1
ATOM 3750 C C . GLU A 1 464 ? -0.645 -12.584 11.178 1.00 96.12 464 GLU A C 1
ATOM 3752 O O . GLU A 1 464 ? 0.115 -12.936 10.274 1.00 96.12 464 GLU A O 1
ATOM 3757 N N . LEU A 1 465 ? -0.176 -12.329 12.405 1.00 93.50 465 LEU A N 1
ATOM 3758 C CA . LEU A 1 465 ? 1.236 -12.498 12.761 1.00 93.50 465 LEU A CA 1
ATOM 3759 C C . LEU A 1 465 ? 1.647 -13.973 12.909 1.00 93.50 465 LEU A C 1
ATOM 3761 O O . LEU A 1 465 ? 2.840 -14.223 13.098 1.00 93.50 465 LEU A O 1
ATOM 3765 N N . ASP A 1 466 ? 0.691 -14.911 12.858 1.00 87.25 466 ASP A N 1
ATOM 3766 C CA . ASP A 1 466 ? 0.877 -16.374 12.909 1.00 87.25 466 ASP A CA 1
ATOM 3767 C C . ASP A 1 466 ? 1.742 -16.843 14.099 1.00 87.25 466 ASP A C 1
ATOM 3769 O O . ASP A 1 466 ? 2.603 -17.721 14.009 1.00 87.25 466 ASP A O 1
ATOM 3773 N N . ARG A 1 467 ? 1.584 -16.156 15.237 1.00 90.69 467 ARG A N 1
ATOM 3774 C CA . ARG A 1 467 ? 2.371 -16.365 16.471 1.00 90.69 467 ARG A CA 1
ATOM 3775 C C . ARG A 1 467 ? 1.562 -16.245 17.756 1.00 90.69 467 ARG A C 1
ATOM 3777 O O . ARG A 1 467 ? 2.093 -16.546 18.825 1.00 90.69 467 ARG A O 1
ATOM 3784 N N . TYR A 1 468 ? 0.331 -15.758 17.665 1.00 92.44 468 TYR A N 1
ATOM 3785 C CA . TYR A 1 468 ? -0.504 -15.419 18.807 1.00 92.44 468 TYR A CA 1
ATOM 3786 C C . TYR A 1 468 ? -1.843 -16.132 18.683 1.00 92.44 468 TYR A C 1
ATOM 3788 O O . TYR A 1 468 ? -2.360 -16.288 17.581 1.00 92.44 468 TYR A O 1
ATOM 3796 N N . ASP A 1 469 ? -2.380 -16.535 19.827 1.00 94.38 469 ASP A N 1
ATOM 3797 C CA . ASP A 1 469 ? -3.774 -16.932 19.973 1.00 94.38 469 ASP A CA 1
ATOM 3798 C C . ASP A 1 469 ? -4.493 -15.796 20.704 1.00 94.38 469 ASP A C 1
ATOM 3800 O O . ASP A 1 469 ? -3.934 -15.222 21.648 1.00 94.38 469 ASP A O 1
ATOM 3804 N N . ALA A 1 470 ? -5.668 -15.415 20.218 1.00 96.06 470 ALA A N 1
ATOM 3805 C CA . ALA A 1 470 ? -6.395 -14.255 20.707 1.00 96.06 470 ALA A CA 1
ATOM 3806 C C . ALA A 1 470 ? -7.899 -14.409 20.467 1.00 96.06 470 ALA A C 1
ATOM 3808 O O . ALA A 1 470 ? -8.335 -14.931 19.441 1.00 96.06 470 ALA A O 1
ATOM 3809 N N . ASP A 1 471 ? -8.681 -13.901 21.413 1.00 97.00 471 ASP A N 1
ATOM 3810 C CA . ASP A 1 471 ? -10.134 -13.833 21.375 1.00 97.00 471 ASP A CA 1
ATOM 3811 C C . ASP A 1 471 ? -10.626 -12.429 21.762 1.00 97.00 471 ASP A C 1
ATOM 3813 O O . ASP A 1 471 ? -9.901 -11.630 22.359 1.00 97.00 471 ASP A O 1
ATOM 3817 N N . LEU A 1 472 ? -11.870 -12.113 21.395 1.00 97.69 472 LEU A N 1
ATOM 3818 C CA . LEU A 1 472 ? -12.516 -10.839 21.707 1.00 97.69 472 LEU A CA 1
ATOM 3819 C C . LEU A 1 472 ? -13.894 -11.083 22.322 1.00 97.69 472 LEU A C 1
ATOM 3821 O O . LEU A 1 472 ? -14.749 -11.745 21.735 1.00 97.69 472 LEU A O 1
ATOM 3825 N N . SER A 1 473 ? -14.139 -10.486 23.487 1.00 96.75 473 SER A N 1
ATOM 3826 C CA . SER A 1 473 ? -15.421 -10.562 24.194 1.00 96.75 473 SER A CA 1
ATOM 3827 C C . SER A 1 473 ? -15.921 -9.171 24.590 1.00 96.75 473 SER A C 1
ATOM 3829 O O . SER A 1 473 ? -15.113 -8.356 25.042 1.00 96.75 473 SER A O 1
ATOM 3831 N N . PRO A 1 474 ? -17.228 -8.875 24.473 1.00 97.00 474 PRO A N 1
ATOM 3832 C CA . PRO A 1 474 ? -17.773 -7.594 24.906 1.00 97.00 474 PRO A CA 1
ATOM 3833 C C . PRO A 1 474 ? -17.866 -7.495 26.435 1.00 97.00 474 PRO A C 1
ATOM 3835 O O . PRO A 1 474 ? -18.063 -8.491 27.133 1.00 97.00 474 PRO A O 1
ATOM 3838 N N . MET A 1 475 ? -17.818 -6.264 26.942 1.00 96.00 475 MET A N 1
ATOM 3839 C CA . MET A 1 475 ? -18.134 -5.933 28.333 1.00 96.00 475 MET A CA 1
ATOM 3840 C C . MET A 1 475 ? -19.223 -4.867 28.395 1.00 96.00 475 MET A C 1
ATOM 3842 O O . MET A 1 475 ? -19.286 -3.976 27.549 1.00 96.00 475 MET A O 1
ATOM 3846 N N . LEU A 1 476 ? -20.064 -4.932 29.427 1.00 95.69 476 LEU A N 1
ATOM 3847 C CA . LEU A 1 476 ? -21.072 -3.914 29.698 1.00 95.69 476 LEU A CA 1
ATOM 3848 C C . LEU A 1 476 ? -20.408 -2.722 30.402 1.00 95.69 476 LEU A C 1
ATOM 3850 O O . LEU A 1 476 ? -20.037 -2.833 31.574 1.00 95.69 476 LEU A O 1
ATOM 3854 N N . GLY A 1 477 ? -20.247 -1.609 29.682 1.00 94.12 477 GLY A N 1
ATOM 3855 C CA . GLY A 1 477 ? -19.620 -0.379 30.181 1.00 94.12 477 GLY A CA 1
ATOM 3856 C C . GLY A 1 477 ? -20.325 0.219 31.401 1.00 94.12 477 GLY A C 1
ATOM 3857 O O . GLY A 1 477 ? -21.522 0.011 31.604 1.00 94.12 477 GLY A O 1
ATOM 3858 N N . SER A 1 478 ? -19.587 0.957 32.227 1.00 93.06 478 SER A N 1
ATOM 3859 C CA . SER A 1 478 ? -20.147 1.685 33.372 1.00 93.06 478 SER A CA 1
ATOM 3860 C C . SER A 1 478 ? -20.921 2.938 32.934 1.00 93.06 478 SER A C 1
ATOM 3862 O O . SER A 1 478 ? -20.594 3.562 31.922 1.00 93.06 478 SER A O 1
ATOM 3864 N N . LEU A 1 479 ? -21.944 3.312 33.714 1.00 89.56 479 LEU A N 1
ATOM 3865 C CA . LEU A 1 479 ? -22.736 4.531 33.518 1.00 89.56 479 LEU A CA 1
ATOM 3866 C C . LEU A 1 479 ? -22.480 5.548 34.649 1.00 89.56 479 LEU A C 1
ATOM 3868 O O . LEU A 1 479 ? -22.477 5.138 35.813 1.00 89.56 479 LEU A O 1
ATOM 3872 N N . PRO A 1 480 ? -22.336 6.853 34.342 1.00 90.38 480 PRO A N 1
ATOM 3873 C CA . PRO A 1 480 ? -22.203 7.420 32.999 1.00 90.38 480 PRO A CA 1
ATOM 3874 C C . PRO A 1 480 ? -20.888 6.986 32.333 1.00 90.38 480 PRO A C 1
ATOM 3876 O O . PRO A 1 480 ? -19.889 6.730 33.002 1.00 90.38 480 PRO A O 1
ATOM 3879 N N . THR A 1 481 ? -20.889 6.882 31.008 1.00 88.50 481 THR A N 1
ATOM 3880 C CA . THR A 1 481 ? -19.727 6.414 30.243 1.00 88.50 481 THR A CA 1
ATOM 3881 C C . THR A 1 481 ? -18.795 7.589 29.945 1.00 88.50 481 THR A C 1
ATOM 3883 O O . THR A 1 481 ? -18.949 8.270 28.940 1.00 88.50 481 THR A O 1
ATOM 3886 N N . TYR A 1 482 ? -17.858 7.847 30.859 1.00 90.56 482 TYR A N 1
ATOM 3887 C CA . TYR A 1 482 ? -16.793 8.845 30.716 1.00 90.56 482 TYR A CA 1
ATOM 3888 C C . TYR A 1 482 ? -15.471 8.294 31.263 1.00 90.56 482 TYR A C 1
ATOM 3890 O O . TYR A 1 482 ? -15.465 7.377 32.095 1.00 90.56 482 TYR A O 1
ATOM 3898 N N . THR A 1 483 ? -14.358 8.892 30.839 1.00 90.94 483 THR A N 1
ATOM 3899 C CA . THR A 1 483 ? -12.994 8.389 31.049 1.00 90.94 483 THR A CA 1
ATOM 3900 C C . THR A 1 483 ? -12.690 8.006 32.495 1.00 90.94 483 THR A C 1
ATOM 3902 O O . THR A 1 483 ? -12.211 6.908 32.779 1.00 90.94 483 THR A O 1
ATOM 3905 N N . GLN A 1 484 ? -12.993 8.871 33.472 1.00 93.44 484 GLN A N 1
ATOM 3906 C CA . GLN A 1 484 ? -12.568 8.592 34.849 1.00 93.44 484 GLN A CA 1
ATOM 3907 C C . GLN A 1 484 ? -13.289 7.388 35.466 1.00 93.44 484 GLN A C 1
ATOM 3909 O O . GLN A 1 484 ? -12.640 6.588 36.146 1.00 93.44 484 GLN A O 1
ATOM 3914 N N . LEU A 1 485 ? -14.599 7.235 35.235 1.00 94.88 485 LEU A N 1
ATOM 3915 C CA . LEU A 1 485 ? -15.345 6.086 35.755 1.00 94.88 485 LEU A CA 1
ATOM 3916 C C . LEU A 1 485 ? -15.005 4.804 34.995 1.00 94.88 485 LEU A C 1
ATOM 3918 O O . LEU A 1 485 ? -14.855 3.759 35.631 1.00 94.88 485 LEU A O 1
ATOM 3922 N N . GLY A 1 486 ? -14.833 4.872 33.672 1.00 95.50 486 GLY A N 1
ATOM 3923 C CA . GLY A 1 486 ? -14.398 3.727 32.870 1.00 95.50 486 GLY A CA 1
ATOM 3924 C C . GLY A 1 486 ? -13.035 3.204 33.335 1.00 95.50 486 GLY A C 1
ATOM 3925 O O . GLY A 1 486 ? -12.901 2.033 33.688 1.00 95.50 486 GLY A O 1
ATOM 3926 N N . MET A 1 487 ? -12.048 4.095 33.479 1.00 95.75 487 MET A N 1
ATOM 3927 C CA . MET A 1 487 ? -10.709 3.756 33.976 1.00 95.75 487 MET A CA 1
ATOM 3928 C C . MET A 1 487 ? -10.747 3.199 35.404 1.00 95.75 487 MET A C 1
ATOM 3930 O O . MET A 1 487 ? -10.044 2.238 35.714 1.00 95.75 487 MET A O 1
ATOM 3934 N N . ALA A 1 488 ? -11.577 3.774 36.282 1.00 96.56 488 ALA A N 1
ATOM 3935 C CA . ALA A 1 488 ? -11.761 3.274 37.644 1.00 96.56 488 ALA A CA 1
ATOM 3936 C C . ALA A 1 488 ? -12.398 1.876 37.678 1.00 96.56 488 ALA A C 1
ATOM 3938 O O . ALA A 1 488 ? -12.025 1.053 38.511 1.00 96.56 488 ALA A O 1
ATOM 3939 N N . SER A 1 489 ? -13.317 1.596 36.752 1.00 97.00 489 SER A N 1
ATOM 3940 C CA . SER A 1 489 ? -14.018 0.312 36.646 1.00 97.00 489 SER A CA 1
ATOM 3941 C C . SER A 1 489 ? -13.077 -0.841 36.282 1.00 97.00 489 SER A C 1
ATOM 3943 O O . SER A 1 489 ? -13.303 -1.974 36.696 1.00 97.00 489 SER A O 1
ATOM 3945 N N . LEU A 1 490 ? -11.991 -0.560 35.558 1.00 97.56 490 LEU A N 1
ATOM 3946 C CA . LEU A 1 490 ? -10.990 -1.563 35.178 1.00 97.56 490 LEU A CA 1
ATOM 3947 C C . LEU A 1 490 ? -10.005 -1.905 36.311 1.00 97.56 490 LEU A C 1
ATOM 3949 O O . LEU A 1 490 ? -9.267 -2.884 36.211 1.00 97.56 490 LEU A O 1
ATOM 3953 N N . LEU A 1 491 ? -9.971 -1.121 37.390 1.00 97.69 491 LEU A N 1
ATOM 3954 C CA . LEU A 1 491 ? -9.117 -1.365 38.555 1.00 97.69 491 LEU A CA 1
ATOM 3955 C C . LEU A 1 491 ? -9.779 -2.350 39.534 1.00 97.69 491 LEU A C 1
ATOM 3957 O O . LEU A 1 491 ? -10.996 -2.521 39.498 1.00 97.69 491 LEU A O 1
ATOM 3961 N N . PRO A 1 492 ? -9.025 -2.989 40.449 1.00 96.62 492 PRO A N 1
ATOM 3962 C CA . PRO A 1 492 ? -9.643 -3.723 41.546 1.00 96.62 492 PRO A CA 1
ATOM 3963 C C . PRO A 1 492 ? -10.506 -2.780 42.388 1.00 96.62 492 PRO A C 1
ATOM 3965 O O . PRO A 1 492 ? -10.012 -1.771 42.887 1.00 96.62 492 PRO A O 1
ATOM 3968 N N . ASN A 1 493 ? -11.784 -3.119 42.533 1.00 95.00 493 ASN A N 1
ATOM 3969 C CA . ASN A 1 493 ? -12.762 -2.307 43.243 1.00 95.00 493 ASN A CA 1
ATOM 3970 C C . ASN A 1 493 ? -13.787 -3.198 43.965 1.00 95.00 493 ASN A C 1
ATOM 3972 O O . ASN A 1 493 ? -14.131 -4.278 43.478 1.00 95.00 493 ASN A O 1
ATOM 3976 N N . ARG A 1 494 ? -14.260 -2.761 45.139 1.00 92.69 494 ARG A N 1
ATOM 3977 C CA . ARG A 1 494 ? -15.450 -3.316 45.818 1.00 92.69 494 ARG A CA 1
ATOM 3978 C C . ARG A 1 494 ? -16.583 -2.300 45.843 1.00 92.69 494 ARG A C 1
ATOM 3980 O O . ARG A 1 494 ? -17.747 -2.679 45.723 1.00 92.69 494 ARG A O 1
ATOM 3987 N N . ASP A 1 495 ? -16.217 -1.034 45.995 1.00 93.31 495 ASP A N 1
ATOM 3988 C CA . ASP A 1 495 ? -17.097 0.119 45.964 1.00 93.31 495 ASP A CA 1
ATOM 3989 C C . ASP A 1 495 ? -16.564 1.165 44.973 1.00 93.31 495 ASP A C 1
ATOM 3991 O O . ASP A 1 495 ? -15.373 1.493 44.964 1.00 93.31 495 ASP A O 1
ATOM 3995 N N . LEU A 1 496 ? -17.461 1.670 44.125 1.00 93.44 496 LEU A N 1
ATOM 3996 C CA . LEU A 1 496 ? -17.187 2.690 43.115 1.00 93.44 496 LEU A CA 1
ATOM 3997 C C . LEU A 1 496 ? -18.187 3.824 43.290 1.00 93.44 496 LEU A C 1
ATOM 3999 O O . LEU A 1 496 ? -19.394 3.617 43.162 1.00 93.44 496 LEU A O 1
ATOM 4003 N N . GLN A 1 497 ? -17.671 5.020 43.547 1.00 93.19 497 GLN A N 1
ATOM 4004 C CA . GLN A 1 497 ? -18.470 6.221 43.752 1.00 93.19 497 GLN A CA 1
ATOM 4005 C C . GLN A 1 497 ? -18.001 7.328 42.813 1.00 93.19 497 GLN A C 1
ATOM 4007 O O . GLN A 1 497 ? -16.813 7.441 42.510 1.00 93.19 497 GLN A O 1
ATOM 4012 N N . ILE A 1 498 ? -18.930 8.172 42.382 1.00 92.56 498 ILE A N 1
ATOM 4013 C CA . ILE A 1 498 ? -18.606 9.442 41.734 1.00 92.56 498 ILE A CA 1
ATOM 4014 C C . ILE A 1 498 ? -18.627 10.491 42.838 1.00 92.56 498 ILE A C 1
ATOM 4016 O O . ILE A 1 498 ? -19.599 10.576 43.587 1.00 92.56 498 ILE A O 1
ATOM 4020 N N . ALA A 1 499 ? -17.538 11.241 42.980 1.00 89.38 499 ALA A N 1
ATOM 4021 C CA . ALA A 1 499 ? -17.449 12.300 43.969 1.00 89.38 499 ALA A CA 1
ATOM 4022 C C . ALA A 1 499 ? -18.576 13.315 43.747 1.00 89.38 499 ALA A C 1
ATOM 4024 O O . ALA A 1 499 ? -18.750 13.811 42.634 1.00 89.38 499 ALA A O 1
ATOM 4025 N N . ASP A 1 500 ? -19.300 13.642 44.817 1.00 82.94 500 ASP A N 1
ATOM 4026 C CA . ASP A 1 500 ? -20.368 14.646 44.816 1.00 82.94 500 ASP A CA 1
ATOM 4027 C C . ASP A 1 500 ? -19.766 16.064 44.832 1.00 82.94 500 ASP A C 1
ATOM 4029 O O . ASP A 1 500 ? -19.778 16.781 45.833 1.00 82.94 500 ASP A O 1
ATOM 4033 N N . ASN A 1 501 ? -19.075 16.407 43.744 1.00 81.25 501 ASN A N 1
ATOM 4034 C CA . ASN A 1 501 ? -18.459 17.704 43.489 1.00 81.25 501 ASN A CA 1
ATOM 4035 C C . ASN A 1 501 ? -18.323 17.946 41.973 1.00 81.25 501 ASN A C 1
ATOM 4037 O O . ASN A 1 501 ? -18.500 17.041 41.160 1.00 81.25 501 ASN A O 1
ATOM 4041 N N . GLU A 1 502 ? -17.938 19.162 41.580 1.00 76.19 502 GLU A N 1
ATOM 4042 C CA . GLU A 1 502 ? -17.803 19.547 40.163 1.00 76.19 502 GLU A CA 1
ATOM 4043 C C . GLU A 1 502 ? -16.757 18.729 39.384 1.00 76.19 502 GLU A C 1
ATOM 4045 O O . GLU A 1 502 ? -16.778 18.703 38.158 1.00 76.19 502 GLU A O 1
ATOM 4050 N N . SER A 1 503 ? -15.843 18.033 40.071 1.00 74.81 503 SER A N 1
ATOM 4051 C CA . SER A 1 503 ? -14.779 17.270 39.409 1.00 74.81 503 SER A CA 1
ATOM 4052 C C . SER A 1 503 ? -15.253 15.944 38.812 1.00 74.81 503 SER A C 1
ATOM 4054 O O . SER A 1 503 ? -14.518 15.355 38.022 1.00 74.81 503 SER A O 1
ATOM 4056 N N . SER A 1 504 ? -16.434 15.447 39.219 1.00 82.44 504 SER A N 1
ATOM 4057 C CA . SER A 1 504 ? -16.942 14.111 38.859 1.00 82.44 504 SER A CA 1
ATOM 4058 C C . SER A 1 504 ? -15.887 13.008 39.037 1.00 82.44 504 SER A C 1
ATOM 4060 O O . SER A 1 504 ? -15.798 12.064 38.249 1.00 82.44 504 SER A O 1
ATOM 4062 N N . THR A 1 505 ? -15.034 13.143 40.058 1.00 90.25 505 THR A N 1
ATOM 4063 C CA . THR A 1 505 ? -13.895 12.242 40.252 1.00 90.25 505 THR A CA 1
ATOM 4064 C C . THR A 1 505 ? -14.363 10.860 40.677 1.00 90.25 505 THR A C 1
ATOM 4066 O O . THR A 1 505 ? -15.114 10.734 41.640 1.00 90.25 505 THR A O 1
ATOM 4069 N N . ALA A 1 506 ? -13.871 9.810 40.022 1.00 92.94 506 ALA A N 1
ATOM 4070 C CA . ALA A 1 506 ? -14.149 8.444 40.453 1.00 92.94 506 ALA A CA 1
ATOM 4071 C C . ALA A 1 506 ? -13.342 8.080 41.719 1.00 92.94 506 ALA A C 1
ATOM 4073 O O . ALA A 1 506 ? -12.119 8.258 41.789 1.00 92.94 506 ALA A O 1
ATOM 4074 N N . ILE A 1 507 ? -14.040 7.564 42.730 1.00 94.75 507 ILE A N 1
ATOM 4075 C CA . ILE A 1 507 ? -13.505 7.102 44.012 1.00 94.75 507 ILE A CA 1
ATOM 4076 C C . ILE A 1 507 ? -13.661 5.579 44.072 1.00 94.75 507 ILE A C 1
ATOM 4078 O O . ILE A 1 507 ? -14.769 5.056 43.976 1.00 94.75 507 ILE A O 1
ATOM 4082 N N . VAL A 1 508 ? -12.544 4.877 44.249 1.00 95.75 508 VAL A N 1
ATOM 4083 C CA . VAL A 1 508 ? -12.442 3.420 44.381 1.00 95.75 508 VAL A CA 1
ATOM 4084 C C . VAL A 1 508 ? -12.092 3.082 45.825 1.00 95.75 508 VAL A C 1
ATOM 4086 O O . VAL A 1 508 ? -11.026 3.474 46.304 1.00 95.75 508 VAL A O 1
ATOM 4089 N N . ASP A 1 509 ? -12.975 2.375 46.530 1.00 94.19 509 ASP A N 1
ATOM 4090 C CA . ASP A 1 509 ? -12.773 1.960 47.928 1.00 94.19 509 ASP A CA 1
ATOM 4091 C C . ASP A 1 509 ? -12.296 3.122 48.838 1.00 94.19 509 ASP A C 1
ATOM 4093 O O . ASP A 1 509 ? -11.348 2.999 49.622 1.00 94.19 509 ASP A O 1
ATOM 4097 N N . GLY A 1 510 ? -12.923 4.295 48.683 1.00 93.25 510 GLY A N 1
ATOM 4098 C CA . GLY A 1 510 ? -12.598 5.518 49.428 1.00 93.25 510 GLY A CA 1
ATOM 4099 C C . GLY A 1 510 ? -11.358 6.290 48.945 1.00 93.25 510 GLY A C 1
ATOM 4100 O O . GLY A 1 510 ? -10.977 7.272 49.580 1.00 93.25 510 GLY A O 1
ATOM 4101 N N . GLN A 1 511 ? -10.719 5.888 47.841 1.00 93.75 511 GLN A N 1
ATOM 4102 C CA . GLN A 1 511 ? -9.552 6.562 47.262 1.00 93.75 511 GLN A CA 1
ATOM 4103 C C . GLN A 1 511 ? -9.826 7.067 45.837 1.00 93.75 511 GLN A C 1
ATOM 4105 O O . GLN A 1 511 ? -10.332 6.333 45.001 1.00 93.75 511 GLN A O 1
ATOM 4110 N N . SER A 1 512 ? -9.430 8.303 45.520 1.00 94.94 512 SER A N 1
ATOM 4111 C CA . SER A 1 512 ? -9.489 8.813 44.139 1.00 94.94 512 SER A CA 1
ATOM 4112 C C . SER A 1 512 ? -8.666 7.944 43.178 1.00 94.94 512 SER A C 1
ATOM 4114 O O . SER A 1 512 ? -7.542 7.573 43.512 1.00 94.94 512 SER A O 1
ATOM 4116 N N . SER A 1 513 ? -9.191 7.663 41.980 1.00 94.00 513 SER A N 1
ATOM 4117 C CA . SER A 1 513 ? -8.479 6.979 40.883 1.00 94.00 513 SER A CA 1
ATOM 4118 C C . SER A 1 513 ? -7.824 7.937 39.876 1.00 94.00 513 SER A C 1
ATOM 4120 O O . SER A 1 513 ? -7.266 7.499 38.862 1.00 94.00 513 SER A O 1
ATOM 4122 N N . LEU A 1 514 ? -7.882 9.248 40.136 1.00 93.50 514 LEU A N 1
ATOM 4123 C CA . LEU A 1 514 ? -7.372 10.271 39.231 1.00 93.50 514 LEU A CA 1
ATOM 4124 C C . LEU A 1 514 ? -5.838 10.248 39.195 1.00 93.50 514 LEU A C 1
ATOM 4126 O O . LEU A 1 514 ? -5.180 10.416 40.223 1.00 93.50 514 LEU A O 1
ATOM 4130 N N . GLY A 1 515 ? -5.276 10.082 37.998 1.00 94.25 515 GLY A N 1
ATOM 4131 C CA . GLY A 1 515 ? -3.832 10.069 37.764 1.00 94.25 515 GLY A CA 1
ATOM 4132 C C . GLY A 1 515 ? -3.152 8.722 38.042 1.00 94.25 515 GLY A C 1
ATOM 4133 O O . GLY A 1 515 ? -3.569 7.933 38.892 1.00 94.25 515 GLY A O 1
ATOM 4134 N N . LEU A 1 516 ? -2.058 8.469 37.320 1.00 96.25 516 LEU A N 1
ATOM 4135 C CA . LEU A 1 516 ? -1.359 7.180 37.293 1.00 96.25 516 LEU A CA 1
ATOM 4136 C C . LEU A 1 516 ? -0.917 6.687 38.683 1.00 96.25 516 LEU A C 1
ATOM 4138 O O . LEU A 1 516 ? -1.092 5.514 39.005 1.00 96.25 516 LEU A O 1
ATOM 4142 N N . GLU A 1 517 ? -0.401 7.575 39.535 1.00 97.25 517 GLU A N 1
ATOM 4143 C CA . GLU A 1 517 ? 0.081 7.215 40.877 1.00 97.25 517 GLU A CA 1
ATOM 4144 C C . GLU A 1 517 ? -1.032 6.725 41.808 1.00 97.25 517 GLU A C 1
ATOM 4146 O O . GLU A 1 517 ? -0.837 5.804 42.604 1.00 97.25 517 GLU A O 1
ATOM 4151 N N . ASN A 1 518 ? -2.229 7.297 41.697 1.00 96.94 518 ASN A N 1
ATOM 4152 C CA . ASN A 1 518 ? -3.375 6.815 42.454 1.00 96.94 518 ASN A CA 1
ATOM 4153 C C . ASN A 1 518 ? -3.845 5.451 41.942 1.00 96.94 518 ASN A C 1
ATOM 4155 O O . ASN A 1 518 ? -4.106 4.555 42.746 1.00 96.94 518 ASN A O 1
ATOM 4159 N N . ARG A 1 519 ? -3.851 5.252 40.618 1.00 97.00 519 ARG A N 1
ATOM 4160 C CA . ARG A 1 519 ? -4.174 3.958 40.000 1.00 97.00 519 ARG A CA 1
ATOM 4161 C C . ARG A 1 519 ? -3.183 2.866 40.413 1.00 97.00 519 ARG A C 1
ATOM 4163 O O . ARG A 1 519 ? -3.624 1.770 40.738 1.00 97.00 519 ARG A O 1
ATOM 4170 N N . LYS A 1 520 ? -1.878 3.166 40.513 1.00 97.50 520 LYS A N 1
ATOM 4171 C CA . LYS A 1 520 ? -0.861 2.242 41.065 1.00 97.50 520 LYS A CA 1
ATOM 4172 C C . LYS A 1 520 ? -1.196 1.806 42.493 1.00 97.50 520 LYS A C 1
ATOM 4174 O O . LYS A 1 520 ? -1.152 0.619 42.803 1.00 97.50 520 LYS A O 1
ATOM 4179 N N . LYS A 1 521 ? -1.564 2.757 43.360 1.00 97.19 521 LYS A N 1
ATOM 4180 C CA . LYS A 1 521 ? -1.937 2.469 44.757 1.00 97.19 521 LYS A CA 1
ATOM 4181 C C . LYS A 1 521 ? -3.185 1.593 44.856 1.00 97.19 521 LYS A C 1
ATOM 4183 O O . LYS A 1 521 ? -3.218 0.706 45.702 1.00 97.19 521 LYS A O 1
ATOM 4188 N N . ILE A 1 522 ? -4.187 1.836 44.010 1.00 97.31 522 ILE A N 1
ATOM 4189 C CA . ILE A 1 522 ? -5.408 1.020 43.952 1.00 97.31 522 ILE A CA 1
ATOM 4190 C C . ILE A 1 522 ? -5.077 -0.382 43.427 1.00 97.31 522 ILE A C 1
ATOM 4192 O O . ILE A 1 522 ? -5.459 -1.371 44.044 1.00 97.31 522 ILE A O 1
ATOM 4196 N N . LEU A 1 523 ? -4.294 -0.485 42.349 1.00 96.69 523 LEU A N 1
ATOM 4197 C CA . LEU A 1 523 ? -3.891 -1.761 41.754 1.00 96.69 523 LEU A CA 1
ATOM 4198 C C . LEU A 1 523 ? -3.156 -2.669 42.756 1.00 96.69 523 LEU A C 1
ATOM 4200 O O . LEU A 1 523 ? -3.431 -3.868 42.817 1.00 96.69 523 LEU A O 1
ATOM 4204 N N . ALA A 1 524 ? -2.301 -2.088 43.604 1.00 96.00 524 ALA A N 1
ATOM 4205 C CA . ALA A 1 524 ? -1.588 -2.798 44.668 1.00 96.00 524 ALA A CA 1
ATOM 4206 C C . ALA A 1 524 ? -2.501 -3.386 45.763 1.00 96.00 524 ALA A C 1
ATOM 4208 O O . ALA A 1 524 ? -2.049 -4.215 46.549 1.00 96.00 524 ALA A O 1
ATOM 4209 N N . ARG A 1 525 ? -3.780 -2.988 45.821 1.00 94.00 525 ARG A N 1
ATOM 4210 C CA . ARG A 1 525 ? -4.787 -3.534 46.749 1.00 94.00 525 ARG A CA 1
ATOM 4211 C C . ARG A 1 525 ? -5.600 -4.689 46.161 1.00 94.00 525 ARG A C 1
ATOM 4213 O O . ARG A 1 525 ? -6.468 -5.205 46.856 1.00 94.00 525 ARG A O 1
ATOM 4220 N N . GLY A 1 526 ? -5.349 -5.083 44.908 1.00 90.75 526 GLY A N 1
ATOM 4221 C CA . GLY A 1 526 ? -6.119 -6.115 44.212 1.00 90.75 526 GLY A CA 1
ATOM 4222 C C . GLY A 1 526 ? -6.032 -7.491 44.872 1.00 90.75 526 GLY A C 1
ATOM 4223 O O . GLY A 1 526 ? -6.913 -7.880 45.637 1.00 90.75 526 GLY A O 1
ATOM 4224 N N . ARG A 1 527 ? -4.978 -8.253 44.569 1.00 92.50 527 ARG A N 1
ATOM 4225 C CA . ARG A 1 527 ? -4.695 -9.526 45.242 1.00 92.50 527 ARG A CA 1
ATOM 4226 C C . ARG A 1 527 ? -3.486 -9.381 46.156 1.00 92.50 527 ARG A C 1
ATOM 4228 O O . ARG A 1 527 ? -2.431 -8.921 45.731 1.00 92.50 527 ARG A O 1
ATOM 4235 N N . GLU A 1 528 ? -3.633 -9.829 47.398 1.00 91.19 528 GLU A N 1
ATOM 4236 C CA . GLU A 1 528 ? -2.542 -9.829 48.370 1.00 91.19 528 GLU A CA 1
ATOM 4237 C C . GLU A 1 528 ? -1.332 -10.628 47.856 1.00 91.19 528 GLU A C 1
ATOM 4239 O O . GLU A 1 528 ? -1.473 -11.752 47.369 1.00 91.19 528 GLU A O 1
ATOM 4244 N N . GLY A 1 529 ? -0.145 -10.025 47.957 1.00 90.94 529 GLY A N 1
ATOM 4245 C CA . GLY A 1 529 ? 1.124 -10.611 47.522 1.00 90.94 529 GLY A CA 1
ATOM 4246 C C . GLY A 1 529 ? 1.505 -10.356 46.059 1.00 90.94 529 GLY A C 1
ATOM 4247 O O . GLY A 1 529 ? 2.655 -10.605 45.704 1.00 90.94 529 GLY A O 1
ATOM 4248 N N . ASP A 1 530 ? 0.604 -9.831 45.221 1.00 95.81 530 ASP A N 1
ATOM 4249 C CA . ASP A 1 530 ? 0.948 -9.483 43.840 1.00 95.81 530 ASP A CA 1
ATOM 4250 C C . ASP A 1 530 ? 1.797 -8.204 43.790 1.00 95.81 530 ASP A C 1
ATOM 4252 O O . ASP A 1 530 ? 1.439 -7.163 44.348 1.00 95.81 530 ASP A O 1
ATOM 4256 N N . ARG A 1 531 ? 2.920 -8.254 43.066 1.00 97.12 531 ARG A N 1
ATOM 4257 C CA . ARG A 1 531 ? 3.718 -7.061 42.758 1.00 97.12 531 ARG A CA 1
ATOM 4258 C C . ARG A 1 531 ? 3.098 -6.377 41.552 1.00 97.12 531 ARG A C 1
ATOM 4260 O O . ARG A 1 531 ? 3.010 -6.974 40.480 1.00 97.12 531 ARG A O 1
ATOM 4267 N N . THR A 1 532 ? 2.656 -5.137 41.711 1.00 97.94 532 THR A N 1
ATOM 4268 C CA . THR A 1 532 ? 1.911 -4.434 40.661 1.00 97.94 532 THR A CA 1
ATOM 4269 C C . THR A 1 532 ? 2.583 -3.131 40.271 1.00 97.94 532 THR A C 1
ATOM 4271 O O . THR A 1 532 ? 3.264 -2.504 41.080 1.00 97.94 532 THR A O 1
ATOM 4274 N N . THR A 1 533 ? 2.408 -2.728 39.019 1.00 97.75 533 THR A N 1
ATOM 4275 C CA . THR A 1 533 ? 2.845 -1.415 38.545 1.00 97.75 533 THR A CA 1
ATOM 4276 C C . THR A 1 533 ? 1.973 -0.946 37.394 1.00 97.75 533 THR A C 1
ATOM 4278 O O . THR A 1 533 ? 1.208 -1.719 36.812 1.00 97.75 533 THR A O 1
ATOM 4281 N N . ALA A 1 534 ? 2.097 0.335 37.069 1.00 98.19 534 ALA A N 1
ATOM 4282 C CA . ALA A 1 534 ? 1.457 0.921 35.915 1.00 98.19 534 ALA A CA 1
ATOM 4283 C C . ALA A 1 534 ? 2.340 1.977 35.248 1.00 98.19 534 ALA A C 1
ATOM 4285 O O . ALA A 1 534 ? 3.092 2.670 35.930 1.00 98.19 534 ALA A O 1
ATOM 4286 N N . LEU A 1 535 ? 2.231 2.118 33.933 1.00 98.19 535 LEU A N 1
ATOM 4287 C CA . LEU A 1 535 ? 3.019 3.063 33.143 1.00 98.19 535 LEU A CA 1
ATOM 4288 C C . LEU A 1 535 ? 2.293 3.480 31.863 1.00 98.19 535 LEU A C 1
ATOM 4290 O O . LEU A 1 535 ? 1.275 2.892 31.497 1.00 98.19 535 LEU A O 1
ATOM 4294 N N . MET A 1 536 ? 2.819 4.500 31.190 1.00 98.00 536 MET A N 1
ATOM 4295 C CA . MET A 1 536 ? 2.320 4.915 29.878 1.00 98.00 536 MET A CA 1
ATOM 4296 C C . MET A 1 536 ? 2.908 4.032 28.771 1.00 98.00 536 MET A C 1
ATOM 4298 O O . MET A 1 536 ? 4.042 3.559 28.871 1.00 98.00 536 MET A O 1
ATOM 4302 N N . ALA A 1 537 ? 2.151 3.835 27.693 1.00 97.56 537 ALA A N 1
ATOM 4303 C CA . ALA A 1 537 ? 2.588 3.075 26.525 1.00 97.56 537 ALA A CA 1
ATOM 4304 C C . ALA A 1 537 ? 3.872 3.647 25.906 1.00 97.56 537 ALA A C 1
ATOM 4306 O O . ALA A 1 537 ? 4.782 2.880 25.600 1.00 97.56 537 ALA A O 1
ATOM 4307 N N . ASP A 1 538 ? 3.988 4.972 25.799 1.00 96.62 538 ASP A N 1
ATOM 4308 C CA . ASP A 1 538 ? 5.182 5.634 25.255 1.00 96.62 538 ASP A CA 1
ATOM 4309 C C . ASP A 1 538 ? 6.427 5.377 26.111 1.00 96.62 538 ASP A C 1
ATOM 4311 O O . ASP A 1 538 ? 7.505 5.100 25.583 1.00 96.62 538 ASP A O 1
ATOM 4315 N N . GLU A 1 539 ? 6.270 5.385 27.438 1.00 97.31 539 GLU A N 1
ATOM 4316 C CA . GLU A 1 539 ? 7.347 5.058 28.374 1.00 97.31 539 GLU A CA 1
ATOM 4317 C C . GLU A 1 539 ? 7.812 3.609 28.162 1.00 97.31 539 GLU A C 1
ATOM 4319 O O . GLU A 1 539 ? 9.003 3.349 27.989 1.00 97.31 539 GLU A O 1
ATOM 4324 N N . LEU A 1 540 ? 6.868 2.666 28.051 1.00 96.88 540 LEU A N 1
ATOM 4325 C CA . LEU A 1 540 ? 7.176 1.269 27.747 1.00 96.88 540 LEU A CA 1
ATOM 4326 C C . LEU A 1 540 ? 7.835 1.108 26.371 1.00 96.88 540 LEU A C 1
ATOM 4328 O O . LEU A 1 540 ? 8.763 0.311 26.221 1.00 96.88 540 LEU A O 1
ATOM 4332 N N . MET A 1 541 ? 7.394 1.855 25.357 1.00 96.12 541 MET A N 1
ATOM 4333 C CA . MET A 1 541 ? 7.952 1.824 24.002 1.00 96.12 541 MET A CA 1
ATOM 4334 C C . MET A 1 541 ? 9.355 2.439 23.918 1.00 96.12 541 MET A C 1
ATOM 4336 O O . MET A 1 541 ? 10.157 1.961 23.113 1.00 96.12 541 MET A O 1
ATOM 4340 N N . ALA A 1 542 ? 9.706 3.369 24.806 1.00 96.56 542 ALA A N 1
ATOM 4341 C CA . ALA A 1 542 ? 11.059 3.911 24.931 1.00 96.56 542 ALA A CA 1
ATOM 4342 C C . ALA A 1 542 ? 12.030 2.984 25.693 1.00 96.56 542 ALA A C 1
ATOM 4344 O O . ALA A 1 542 ? 13.235 3.037 25.449 1.00 96.56 542 ALA A O 1
ATOM 4345 N N . MET A 1 543 ? 11.533 2.098 26.569 1.00 96.38 543 MET A N 1
ATOM 4346 C CA . MET A 1 543 ? 12.394 1.211 27.369 1.00 96.38 543 MET A CA 1
ATOM 4347 C C . MET A 1 543 ? 13.267 0.279 26.506 1.00 96.38 543 MET A C 1
ATOM 4349 O O . MET A 1 543 ? 12.746 -0.412 25.617 1.00 96.38 543 MET A O 1
ATOM 4353 N N . PRO A 1 544 ? 14.572 0.156 26.803 1.00 94.25 544 PRO A N 1
ATOM 4354 C CA . PRO A 1 544 ? 15.414 -0.905 26.269 1.00 94.25 544 PRO A CA 1
ATOM 4355 C C . PRO A 1 544 ? 14.863 -2.299 26.588 1.00 94.25 544 PRO A C 1
ATOM 4357 O O . PRO A 1 544 ? 14.146 -2.521 27.567 1.00 94.25 544 PRO A O 1
ATOM 4360 N N . LYS A 1 545 ? 15.244 -3.286 25.773 1.00 91.12 545 LYS A N 1
ATOM 4361 C CA . LYS A 1 545 ? 14.740 -4.662 25.891 1.00 91.12 545 LYS A CA 1
ATOM 4362 C C . LYS A 1 545 ? 14.971 -5.275 27.277 1.00 91.12 545 LYS A C 1
ATOM 4364 O O . LYS A 1 545 ? 14.092 -5.966 27.789 1.00 91.12 545 LYS A O 1
ATOM 4369 N N . ASP A 1 546 ? 16.134 -5.039 27.877 1.00 93.31 546 ASP A N 1
ATOM 4370 C CA . ASP A 1 546 ? 16.484 -5.635 29.169 1.00 93.31 546 ASP A CA 1
ATOM 4371 C C . ASP A 1 546 ? 15.760 -4.970 30.346 1.00 93.31 546 ASP A C 1
ATOM 4373 O O . ASP A 1 546 ? 15.385 -5.665 31.291 1.00 93.31 546 ASP A O 1
ATOM 4377 N N . GLU A 1 547 ? 15.462 -3.673 30.252 1.00 95.81 547 GLU A N 1
ATOM 4378 C CA . GLU A 1 547 ? 14.605 -2.972 31.216 1.00 95.81 547 GLU A CA 1
ATOM 4379 C C . GLU A 1 547 ? 13.160 -3.461 31.126 1.00 95.81 547 GLU A C 1
ATOM 4381 O O . GLU A 1 547 ? 12.546 -3.771 32.145 1.00 95.81 547 GLU A O 1
ATOM 4386 N N . CYS A 1 548 ? 12.638 -3.647 29.910 1.00 94.25 548 CYS A N 1
ATOM 4387 C CA . CYS A 1 548 ? 11.305 -4.212 29.714 1.00 94.25 548 CYS A CA 1
ATOM 4388 C C . CYS A 1 548 ? 11.216 -5.642 30.290 1.00 94.25 548 CYS A C 1
ATOM 4390 O O . CYS A 1 548 ? 10.278 -5.977 31.010 1.00 94.25 548 CYS A O 1
ATOM 4392 N N . ARG A 1 549 ? 12.241 -6.480 30.080 1.00 94.88 549 ARG A N 1
ATOM 4393 C CA . ARG A 1 549 ? 12.327 -7.812 30.714 1.00 94.88 549 ARG A CA 1
ATOM 4394 C C . ARG A 1 549 ? 12.403 -7.738 32.238 1.00 94.88 549 ARG A C 1
ATOM 4396 O O . ARG A 1 549 ? 11.824 -8.590 32.912 1.00 94.88 549 ARG A O 1
ATOM 4403 N N . ALA A 1 550 ? 13.124 -6.759 32.786 1.00 95.56 550 ALA A N 1
ATOM 4404 C CA . ALA A 1 550 ? 13.184 -6.537 34.226 1.00 95.56 550 ALA A CA 1
ATOM 4405 C C . ALA A 1 550 ? 11.807 -6.162 34.785 1.00 95.56 550 ALA A C 1
ATOM 4407 O O . ALA A 1 550 ? 11.353 -6.802 35.731 1.00 95.56 550 ALA A O 1
ATOM 4408 N N . LEU A 1 551 ? 11.090 -5.248 34.122 1.00 95.69 551 LEU A N 1
ATOM 4409 C CA . LEU A 1 551 ? 9.725 -4.861 34.480 1.00 95.69 551 LEU A CA 1
ATOM 4410 C C . LEU A 1 551 ? 8.814 -6.092 34.630 1.00 95.69 551 LEU A C 1
ATOM 4412 O O . LEU A 1 551 ? 8.156 -6.246 35.658 1.00 95.69 551 LEU A O 1
ATOM 4416 N N . PHE A 1 552 ? 8.847 -7.007 33.655 1.00 92.25 552 PHE A N 1
ATOM 4417 C CA . PHE A 1 552 ? 8.076 -8.257 33.673 1.00 92.25 552 PHE A CA 1
ATOM 4418 C C . PHE A 1 552 ? 8.560 -9.289 34.687 1.00 92.25 552 PHE A C 1
ATOM 4420 O O . PHE A 1 552 ? 7.773 -10.098 35.175 1.00 92.25 552 PHE A O 1
ATOM 4427 N N . ARG A 1 553 ? 9.849 -9.307 35.025 1.00 93.56 553 ARG A N 1
ATOM 4428 C CA . ARG A 1 553 ? 10.389 -10.175 36.080 1.00 93.56 553 ARG A CA 1
ATOM 4429 C C . ARG A 1 553 ? 9.940 -9.708 37.468 1.00 93.56 553 ARG A C 1
ATOM 4431 O O . ARG A 1 553 ? 9.568 -10.543 38.305 1.00 93.56 553 ARG A O 1
ATOM 4438 N N . ASP A 1 554 ? 9.916 -8.399 37.668 1.00 95.56 554 ASP A N 1
ATOM 4439 C CA . ASP A 1 554 ? 9.754 -7.776 38.979 1.00 95.56 554 ASP A CA 1
ATOM 4440 C C . ASP A 1 554 ? 8.285 -7.527 39.347 1.00 95.56 554 ASP A C 1
ATOM 4442 O O . ASP A 1 554 ? 7.976 -7.354 40.524 1.00 95.56 554 ASP A O 1
ATOM 4446 N N . HIS A 1 555 ? 7.375 -7.619 38.374 1.00 97.00 555 HIS A N 1
ATOM 4447 C CA . HIS A 1 555 ? 5.939 -7.450 38.578 1.00 97.00 555 HIS A CA 1
ATOM 4448 C C . HIS A 1 555 ? 5.142 -8.659 38.088 1.00 97.00 555 HIS A C 1
ATOM 4450 O O . HIS A 1 555 ? 5.574 -9.430 37.228 1.00 97.00 555 HIS A O 1
ATOM 4456 N N . ASP A 1 556 ? 3.966 -8.818 38.676 1.00 97.00 556 ASP A N 1
ATOM 4457 C CA . ASP A 1 556 ? 3.019 -9.891 38.418 1.00 97.00 556 ASP A CA 1
ATOM 4458 C C . ASP A 1 556 ? 1.768 -9.384 37.677 1.00 97.00 556 ASP A C 1
ATOM 4460 O O . ASP A 1 556 ? 1.195 -10.119 36.871 1.00 97.00 556 ASP A O 1
ATOM 4464 N N . VAL A 1 557 ? 1.390 -8.117 37.902 1.00 97.94 557 VAL A N 1
ATOM 4465 C CA . VAL A 1 557 ? 0.347 -7.390 37.159 1.00 97.94 557 VAL A CA 1
ATOM 4466 C C . VAL A 1 557 ? 0.905 -6.043 36.700 1.00 97.94 557 VAL A C 1
ATOM 4468 O O . VAL A 1 557 ? 1.334 -5.234 37.523 1.00 97.94 557 VAL A O 1
ATOM 4471 N N . ILE A 1 558 ? 0.889 -5.788 35.394 1.00 98.25 558 ILE A N 1
ATOM 4472 C CA . ILE A 1 558 ? 1.384 -4.537 34.801 1.00 98.25 558 ILE A CA 1
ATOM 4473 C C . ILE A 1 558 ? 0.252 -3.883 34.017 1.00 98.25 558 ILE A C 1
ATOM 4475 O O . ILE A 1 558 ? -0.307 -4.521 33.131 1.00 98.25 558 ILE A O 1
ATOM 4479 N N . TYR A 1 559 ? -0.075 -2.628 34.322 1.00 98.50 559 TYR A N 1
ATOM 4480 C CA . TYR A 1 559 ? -1.058 -1.840 33.568 1.00 98.50 559 TYR A CA 1
ATOM 4481 C C . TYR A 1 559 ? -0.353 -0.834 32.657 1.00 98.50 559 TYR A C 1
ATOM 4483 O O . TYR A 1 559 ? 0.476 -0.056 33.117 1.00 98.50 559 TYR A O 1
ATOM 4491 N N . VAL A 1 560 ? -0.692 -0.826 31.374 1.00 98.50 560 VAL A N 1
ATOM 4492 C CA . VAL A 1 560 ? -0.126 0.066 30.359 1.00 98.50 560 VAL A CA 1
ATOM 4493 C C . VAL A 1 560 ? -1.246 0.945 29.820 1.00 98.50 560 VAL A C 1
ATOM 4495 O O . VAL A 1 560 ? -2.220 0.426 29.285 1.00 98.50 560 VAL A O 1
ATOM 4498 N N . TYR A 1 561 ? -1.120 2.262 29.957 1.00 98.31 561 TYR A N 1
ATOM 4499 C CA . TYR A 1 561 ? -2.127 3.218 29.490 1.00 98.31 561 TYR A CA 1
ATOM 4500 C C . TYR A 1 561 ? -1.722 3.836 28.149 1.00 98.31 561 TYR A C 1
ATOM 4502 O O . TYR A 1 561 ? -0.599 4.319 27.993 1.00 98.31 561 TYR A O 1
ATOM 4510 N N . HIS A 1 562 ? -2.649 3.841 27.199 1.00 97.88 562 HIS A N 1
ATOM 4511 C CA . HIS A 1 562 ? -2.533 4.430 25.869 1.00 97.88 562 HIS A CA 1
ATOM 4512 C C . HIS A 1 562 ? -3.758 5.316 25.616 1.00 97.88 562 HIS A C 1
ATOM 4514 O O . HIS A 1 562 ? -4.852 4.926 25.998 1.00 97.88 562 HIS A O 1
ATOM 4520 N N . ASN A 1 563 ? -3.603 6.485 24.992 1.00 96.12 563 ASN A N 1
ATOM 4521 C CA . ASN A 1 563 ? -4.698 7.455 24.859 1.00 96.12 563 ASN A CA 1
ATOM 4522 C C . ASN A 1 563 ? -4.766 8.167 23.499 1.00 96.12 563 ASN A C 1
ATOM 4524 O O . ASN A 1 563 ? -5.318 9.258 23.410 1.00 96.12 563 ASN A O 1
ATOM 4528 N N . ARG A 1 564 ? -4.180 7.600 22.436 1.00 96.56 564 ARG A N 1
ATOM 4529 C CA . ARG A 1 564 ? -4.070 8.296 21.141 1.00 96.56 564 ARG A CA 1
ATOM 4530 C C . ARG A 1 564 ? -5.419 8.685 20.536 1.00 96.56 564 ARG A C 1
ATOM 4532 O O . ARG A 1 564 ? -5.540 9.813 20.077 1.00 96.56 564 ARG A O 1
ATOM 4539 N N . ILE A 1 565 ? -6.396 7.775 20.531 1.00 96.81 565 ILE A N 1
ATOM 4540 C CA . ILE A 1 565 ? -7.726 8.036 19.955 1.00 96.81 565 ILE A CA 1
ATOM 4541 C C . ILE A 1 565 ? -8.380 9.209 20.684 1.00 96.81 565 ILE A C 1
ATOM 4543 O O . ILE A 1 565 ? -8.727 10.196 20.046 1.00 96.81 565 ILE A O 1
ATOM 4547 N N . ASP A 1 566 ? -8.467 9.130 22.011 1.00 95.12 566 ASP A N 1
ATOM 4548 C CA . ASP A 1 566 ? -9.049 10.176 22.854 1.00 95.12 566 ASP A CA 1
ATOM 4549 C C . ASP A 1 566 ? -8.324 11.527 22.703 1.00 95.12 566 ASP A C 1
ATOM 4551 O O . ASP A 1 566 ? -8.936 12.552 22.418 1.00 95.12 566 ASP A O 1
ATOM 4555 N N . ALA A 1 567 ? -6.987 11.525 22.753 1.00 95.31 567 ALA A N 1
ATOM 4556 C CA . ALA A 1 567 ? -6.183 12.745 22.668 1.00 95.31 567 ALA A CA 1
ATOM 4557 C C . ALA A 1 567 ? -6.350 13.527 21.348 1.00 95.31 567 ALA A C 1
ATOM 4559 O O . ALA A 1 567 ? -6.087 14.738 21.332 1.00 95.31 567 ALA A O 1
ATOM 4560 N N . ILE A 1 568 ? -6.730 12.835 20.267 1.00 94.88 568 ILE A N 1
ATOM 4561 C CA . ILE A 1 568 ? -7.039 13.410 18.951 1.00 94.88 568 ILE A CA 1
ATOM 4562 C C . ILE A 1 568 ? -8.537 13.721 18.820 1.00 94.88 568 ILE A C 1
ATOM 4564 O O . ILE A 1 568 ? -8.885 14.788 18.320 1.00 94.88 568 ILE A O 1
ATOM 4568 N N . GLY A 1 569 ? -9.409 12.825 19.287 1.00 92.31 569 GLY A N 1
ATOM 4569 C CA . GLY A 1 569 ? -10.862 12.914 19.132 1.00 92.31 569 GLY A CA 1
ATOM 4570 C C . GLY A 1 569 ? -11.570 13.899 20.067 1.00 92.31 569 GLY A C 1
ATOM 4571 O O . GLY A 1 569 ? -12.634 14.381 19.709 1.00 92.31 569 GLY A O 1
ATOM 4572 N N . ASP A 1 570 ? -10.999 14.236 21.228 1.00 89.69 570 ASP A N 1
ATOM 4573 C CA . ASP A 1 570 ? -11.654 15.088 22.244 1.00 89.69 570 ASP A CA 1
ATOM 4574 C C . ASP A 1 570 ? -11.480 16.603 21.992 1.00 89.69 570 ASP A C 1
ATOM 4576 O O . ASP A 1 570 ? -11.929 17.454 22.761 1.00 89.69 570 ASP A O 1
ATOM 4580 N N . LYS A 1 571 ? -10.780 16.987 20.916 1.00 91.31 571 LYS A N 1
ATOM 4581 C CA . LYS A 1 571 ? -10.489 18.394 20.606 1.00 91.31 571 LYS A CA 1
ATOM 4582 C C . LYS A 1 571 ? -11.103 18.797 19.268 1.00 91.31 571 LYS A C 1
ATOM 4584 O O . LYS A 1 571 ? -10.676 18.257 18.249 1.00 91.31 571 LYS A O 1
ATOM 4589 N N . PRO A 1 572 ? -11.908 19.876 19.219 1.00 89.88 572 PRO A N 1
ATOM 4590 C CA . PRO A 1 572 ? -12.488 20.377 17.969 1.00 89.88 572 PRO A CA 1
ATOM 4591 C C . PRO A 1 572 ? -11.470 20.676 16.861 1.00 89.88 572 PRO A C 1
ATOM 4593 O O . PRO A 1 572 ? -11.785 20.625 15.682 1.00 89.88 572 PRO A O 1
ATOM 4596 N N . ALA A 1 573 ? -10.228 21.008 17.229 1.00 92.00 573 ALA A N 1
ATOM 4597 C CA . ALA A 1 573 ? -9.165 21.302 16.271 1.00 92.00 573 ALA A CA 1
ATOM 4598 C C . ALA A 1 573 ? -8.522 20.054 15.634 1.00 92.00 573 ALA A C 1
ATOM 4600 O O . ALA A 1 573 ? -7.727 20.209 14.713 1.00 92.00 573 ALA A O 1
ATOM 4601 N N . THR A 1 574 ? -8.779 18.852 16.160 1.00 92.94 574 THR A N 1
ATOM 4602 C CA . THR A 1 574 ? -8.156 17.600 15.694 1.00 92.94 574 THR A CA 1
ATOM 4603 C C . THR A 1 574 ? -9.140 16.443 15.524 1.00 92.94 574 THR A C 1
ATOM 4605 O O . THR A 1 574 ? -8.741 15.403 15.008 1.00 92.94 574 THR A O 1
ATOM 4608 N N . GLU A 1 575 ? -10.405 16.603 15.923 1.00 91.50 575 GLU A N 1
ATOM 4609 C CA . GLU A 1 575 ? -11.415 15.536 15.915 1.00 91.50 575 GLU A CA 1
ATOM 4610 C C . GLU A 1 575 ? -11.683 14.953 14.518 1.00 91.50 575 GLU A C 1
ATOM 4612 O O . GLU A 1 575 ? -11.962 13.763 14.404 1.00 91.50 575 GLU A O 1
ATOM 4617 N N . GLU A 1 576 ? -11.477 15.731 13.447 1.00 91.38 576 GLU A N 1
ATOM 4618 C CA . GLU A 1 576 ? -11.569 15.256 12.055 1.00 91.38 576 GLU A CA 1
ATOM 4619 C C . GLU A 1 576 ? -10.552 14.155 11.699 1.00 91.38 576 GLU A C 1
ATOM 4621 O O . GLU A 1 576 ? -10.748 13.416 10.735 1.00 91.38 576 GLU A O 1
ATOM 4626 N N . HIS A 1 577 ? -9.493 14.005 12.503 1.00 93.44 577 HIS A N 1
ATOM 4627 C CA . HIS A 1 577 ? -8.452 12.987 12.351 1.00 93.44 577 HIS A CA 1
ATOM 4628 C C . HIS A 1 577 ? -8.660 11.761 13.256 1.00 93.44 577 HIS A C 1
ATOM 4630 O O . HIS A 1 577 ? -7.766 10.921 13.375 1.00 93.44 577 HIS A O 1
ATOM 4636 N N . VAL A 1 578 ? -9.811 11.614 13.923 1.00 95.38 578 VAL A N 1
ATOM 4637 C CA . VAL A 1 578 ? -10.042 10.494 14.857 1.00 95.38 578 VAL A CA 1
ATOM 4638 C C . VAL A 1 578 ? -9.948 9.119 14.176 1.00 95.38 578 VAL A C 1
ATOM 4640 O O . VAL A 1 578 ? -9.512 8.144 14.792 1.00 95.38 578 VAL A O 1
ATOM 4643 N N . PHE A 1 579 ? -10.286 9.026 12.887 1.00 96.12 579 PHE A N 1
ATOM 4644 C CA . PHE A 1 579 ? -10.141 7.785 12.125 1.00 96.12 579 PHE A CA 1
ATOM 4645 C C . PHE A 1 579 ? -8.692 7.477 11.738 1.00 96.12 579 PHE A C 1
ATOM 4647 O O . PHE A 1 579 ? -8.307 6.309 11.801 1.00 96.12 579 PHE A O 1
ATOM 4654 N N . ASP A 1 580 ? -7.865 8.491 11.457 1.00 96.31 580 ASP A N 1
ATOM 4655 C CA . ASP A 1 580 ? -6.408 8.312 11.366 1.00 96.31 580 ASP A CA 1
ATOM 4656 C C . ASP A 1 580 ? -5.844 7.831 12.709 1.00 96.31 580 ASP A C 1
ATOM 4658 O O . ASP A 1 580 ? -5.080 6.868 12.765 1.00 96.31 580 ASP A O 1
ATOM 4662 N N . ALA A 1 581 ? -6.293 8.429 13.818 1.00 96.94 581 ALA A N 1
ATOM 4663 C CA . ALA A 1 581 ? -5.869 8.030 15.156 1.00 96.94 581 ALA A CA 1
ATOM 4664 C C . ALA A 1 581 ? -6.240 6.573 15.486 1.00 96.94 581 ALA A C 1
ATOM 4666 O O . ALA A 1 581 ? -5.478 5.894 16.183 1.00 96.94 581 ALA A O 1
ATOM 4667 N N . ALA A 1 582 ? -7.375 6.070 14.989 1.00 97.75 582 ALA A N 1
ATOM 4668 C CA . ALA A 1 582 ? -7.762 4.667 15.126 1.00 97.75 582 ALA A CA 1
ATOM 4669 C C . ALA A 1 582 ? -6.812 3.730 14.354 1.00 97.75 582 ALA A C 1
ATOM 4671 O O . ALA A 1 582 ? -6.365 2.724 14.909 1.00 97.75 582 ALA A O 1
ATOM 4672 N N . GLU A 1 583 ? -6.439 4.076 13.118 1.00 97.62 583 GLU A N 1
ATOM 4673 C CA . GLU A 1 583 ? -5.484 3.303 12.307 1.00 97.62 583 GLU A CA 1
ATOM 4674 C C . GLU A 1 583 ? -4.075 3.298 12.911 1.00 97.62 583 GLU A C 1
ATOM 4676 O O . GLU A 1 583 ? -3.470 2.236 13.087 1.00 97.62 583 GLU A O 1
ATOM 4681 N N . ASP A 1 584 ? -3.601 4.462 13.350 1.00 97.56 584 ASP A N 1
ATOM 4682 C CA . ASP A 1 584 ? -2.331 4.603 14.061 1.00 97.56 584 ASP A CA 1
ATOM 4683 C C . ASP A 1 584 ? -2.324 3.824 15.384 1.00 97.56 584 ASP A C 1
ATOM 4685 O O . ASP A 1 584 ? -1.289 3.302 15.811 1.00 97.56 584 ASP A O 1
ATOM 4689 N N . THR A 1 585 ? -3.474 3.747 16.061 1.00 98.12 585 THR A N 1
ATOM 4690 C CA . THR A 1 585 ? -3.638 2.959 17.289 1.00 98.12 585 THR A CA 1
ATOM 4691 C C . THR A 1 585 ? -3.534 1.470 16.997 1.00 98.12 585 THR A C 1
ATOM 4693 O O . THR A 1 585 ? -2.855 0.764 17.739 1.00 98.12 585 THR A O 1
ATOM 4696 N N . LEU A 1 586 ? -4.129 0.982 15.905 1.00 98.31 586 LEU A N 1
ATOM 4697 C CA . LEU A 1 586 ? -4.013 -0.421 15.499 1.00 98.31 586 LEU A CA 1
ATOM 4698 C C . LEU A 1 586 ? -2.552 -0.818 15.258 1.00 98.31 586 LEU A C 1
ATOM 4700 O O . LEU A 1 586 ? -2.096 -1.851 15.756 1.00 98.31 586 LEU A O 1
ATOM 4704 N N . GLU A 1 587 ? -1.791 0.021 14.552 1.00 97.69 587 GLU A N 1
ATOM 4705 C CA . GLU A 1 587 ? -0.354 -0.197 14.361 1.00 97.69 587 GLU A CA 1
ATOM 4706 C C . GLU A 1 587 ? 0.415 -0.161 15.688 1.00 97.69 587 GLU A C 1
ATOM 4708 O O . GLU A 1 587 ? 1.207 -1.067 15.971 1.00 97.69 587 GLU A O 1
ATOM 4713 N N . ALA A 1 588 ? 0.151 0.838 16.536 1.00 96.94 588 ALA A N 1
ATOM 4714 C CA . ALA A 1 588 ? 0.796 0.974 17.839 1.00 96.94 588 ALA A CA 1
ATOM 4715 C C . ALA A 1 588 ? 0.516 -0.228 18.757 1.00 96.94 588 ALA A C 1
ATOM 4717 O O . ALA A 1 588 ? 1.440 -0.734 19.400 1.00 96.94 588 ALA A O 1
ATOM 4718 N N . MET A 1 589 ? -0.720 -0.735 18.782 1.00 97.88 589 MET A N 1
ATOM 4719 C CA . MET A 1 589 ? -1.103 -1.912 19.566 1.00 97.88 589 MET A CA 1
ATOM 4720 C C . MET A 1 589 ? -0.378 -3.170 19.085 1.00 97.88 589 MET A C 1
ATOM 4722 O O . MET A 1 589 ? 0.156 -3.919 19.904 1.00 97.88 589 MET A O 1
ATOM 4726 N N . VAL A 1 590 ? -0.260 -3.378 17.769 1.00 97.56 590 VAL A N 1
ATOM 4727 C CA . VAL A 1 590 ? 0.528 -4.492 17.213 1.00 97.56 590 VAL A CA 1
ATOM 4728 C C . VAL A 1 590 ? 2.002 -4.391 17.627 1.00 97.56 590 VAL A C 1
ATOM 4730 O O . VAL A 1 590 ? 2.617 -5.399 17.994 1.00 97.56 590 VAL A O 1
ATOM 4733 N N . GLN A 1 591 ? 2.588 -3.189 17.607 1.00 96.94 591 GLN A N 1
ATOM 4734 C CA . GLN A 1 591 ? 3.969 -2.987 18.063 1.00 96.94 591 GLN A CA 1
ATOM 4735 C C . GLN A 1 591 ? 4.126 -3.223 19.569 1.00 96.94 591 GLN A C 1
ATOM 4737 O O . GLN A 1 591 ? 5.098 -3.858 19.984 1.00 96.94 591 GLN A O 1
ATOM 4742 N N . LEU A 1 592 ? 3.158 -2.791 20.383 1.00 96.75 592 LEU A N 1
ATOM 4743 C CA . LEU A 1 592 ? 3.111 -3.078 21.817 1.00 96.75 592 LEU A CA 1
ATOM 4744 C C . LEU A 1 592 ? 3.065 -4.587 22.074 1.00 96.75 592 LEU A C 1
ATOM 4746 O O . LEU A 1 592 ? 3.915 -5.096 22.802 1.00 96.75 592 LEU A O 1
ATOM 4750 N N . VAL A 1 593 ? 2.166 -5.328 21.420 1.00 96.25 593 VAL A N 1
ATOM 4751 C CA . VAL A 1 593 ? 2.081 -6.797 21.538 1.00 96.25 593 VAL A CA 1
ATOM 4752 C C . VAL A 1 593 ? 3.427 -7.454 21.204 1.00 96.25 593 VAL A C 1
ATOM 4754 O O . VAL A 1 593 ? 3.943 -8.259 21.990 1.00 96.25 593 VAL A O 1
ATOM 4757 N N . LYS A 1 594 ? 4.062 -7.067 20.089 1.00 95.69 594 LYS A N 1
ATOM 4758 C CA . LYS A 1 594 ? 5.393 -7.570 19.694 1.00 95.69 594 LYS A CA 1
ATOM 4759 C C . LYS A 1 594 ? 6.469 -7.240 20.729 1.00 95.69 594 LYS A C 1
ATOM 4761 O O . LYS A 1 594 ? 7.292 -8.096 21.060 1.00 95.69 594 LYS A O 1
ATOM 4766 N N . LYS A 1 595 ? 6.468 -6.018 21.266 1.00 95.50 595 LYS A N 1
ATOM 4767 C CA . LYS A 1 595 ? 7.455 -5.576 22.255 1.00 95.50 595 LYS A CA 1
ATOM 4768 C C . LYS A 1 595 ? 7.319 -6.330 23.576 1.00 95.50 595 LYS A C 1
ATOM 4770 O O . LYS A 1 595 ? 8.315 -6.835 24.095 1.00 95.50 595 LYS A O 1
ATOM 4775 N N . LEU A 1 596 ? 6.097 -6.443 24.090 1.00 93.94 596 LEU A N 1
ATOM 4776 C CA . LEU A 1 596 ? 5.796 -7.137 25.342 1.00 93.94 596 LEU A CA 1
ATOM 4777 C C . LEU A 1 596 ? 6.144 -8.626 25.250 1.00 93.94 596 LEU A C 1
ATOM 4779 O O . LEU A 1 596 ? 6.805 -9.177 26.131 1.00 93.94 596 LEU A O 1
ATOM 4783 N N . THR A 1 597 ? 5.781 -9.271 24.144 1.00 93.00 597 THR A N 1
ATOM 4784 C CA . THR A 1 597 ? 6.076 -10.697 23.933 1.00 93.00 597 THR A CA 1
ATOM 4785 C C . THR A 1 597 ? 7.578 -10.952 23.767 1.00 93.00 597 THR A C 1
ATOM 4787 O O . THR A 1 597 ? 8.109 -11.901 24.346 1.00 93.00 597 THR A O 1
ATOM 4790 N N . ALA A 1 598 ? 8.323 -10.046 23.120 1.00 92.50 598 ALA A N 1
ATOM 4791 C CA . ALA A 1 598 ? 9.792 -10.088 23.080 1.00 92.50 598 ALA A CA 1
ATOM 4792 C C . ALA A 1 598 ? 10.468 -9.891 24.459 1.00 92.50 598 ALA A C 1
ATOM 4794 O O . ALA A 1 598 ? 11.651 -10.230 24.625 1.00 92.50 598 ALA A O 1
ATOM 4795 N N . ALA A 1 599 ? 9.730 -9.356 25.437 1.00 91.31 599 ALA A N 1
ATOM 4796 C CA . ALA A 1 599 ? 10.125 -9.212 26.837 1.00 91.31 599 ALA A CA 1
ATOM 4797 C C . ALA A 1 599 ? 9.620 -10.357 27.744 1.00 91.31 599 ALA A C 1
ATOM 4799 O O . ALA A 1 599 ? 9.734 -10.259 28.964 1.00 91.31 599 ALA A O 1
ATOM 4800 N N . ASN A 1 600 ? 9.151 -11.466 27.156 1.00 88.06 600 ASN A N 1
ATOM 4801 C CA . ASN A 1 600 ? 8.617 -12.659 27.827 1.00 88.06 600 ASN A CA 1
ATOM 4802 C C . ASN A 1 600 ? 7.250 -12.463 28.512 1.00 88.06 600 ASN A C 1
ATOM 4804 O O . ASN A 1 600 ? 6.910 -13.221 29.424 1.00 88.06 600 ASN A O 1
ATOM 4808 N N . ALA A 1 601 ? 6.448 -11.485 28.083 1.00 90.69 601 ALA A N 1
ATOM 4809 C CA . ALA A 1 601 ? 5.039 -11.433 28.460 1.00 90.69 601 ALA A CA 1
ATOM 4810 C C . ALA A 1 601 ? 4.265 -12.544 27.731 1.00 90.69 601 ALA A C 1
ATOM 4812 O O . ALA A 1 601 ? 4.212 -12.560 26.502 1.00 90.69 601 ALA A O 1
ATOM 4813 N N . THR A 1 602 ? 3.677 -13.474 28.485 1.00 90.25 602 THR A N 1
ATOM 4814 C CA . THR A 1 602 ? 2.936 -14.627 27.937 1.00 90.25 602 THR A CA 1
ATOM 4815 C C . THR A 1 602 ? 1.421 -14.460 27.977 1.00 90.25 602 THR A C 1
ATOM 4817 O O . THR A 1 602 ? 0.709 -15.264 27.388 1.00 90.25 602 THR A O 1
ATOM 4820 N N . SER A 1 603 ? 0.912 -13.463 28.703 1.00 95.12 603 SER A N 1
ATOM 4821 C CA . SER A 1 603 ? -0.524 -13.215 28.852 1.00 95.12 603 SER A CA 1
ATOM 4822 C C . SER A 1 603 ? -0.784 -11.716 28.799 1.00 95.12 603 SER A C 1
ATOM 4824 O O . SER A 1 603 ? -0.237 -10.954 29.606 1.00 95.12 603 SER A O 1
ATOM 4826 N N . LEU A 1 604 ? -1.591 -11.307 27.825 1.00 97.38 604 LEU A N 1
ATOM 4827 C CA . LEU A 1 604 ? -1.936 -9.920 27.541 1.00 97.38 604 LEU A CA 1
ATOM 4828 C C . LEU A 1 604 ? -3.459 -9.778 27.564 1.00 97.38 604 LEU A C 1
ATOM 4830 O O . LEU A 1 604 ? -4.162 -10.651 27.067 1.00 97.38 604 LEU A O 1
ATOM 4834 N N . LEU A 1 605 ? -3.955 -8.678 28.119 1.00 98.25 605 LEU A N 1
ATOM 4835 C CA . LEU A 1 605 ? -5.341 -8.237 27.966 1.00 98.25 605 LEU A CA 1
ATOM 4836 C C . LEU A 1 605 ? -5.316 -6.841 27.368 1.00 98.25 605 LEU A C 1
ATOM 4838 O O . LEU A 1 605 ? -4.562 -5.996 27.844 1.00 98.25 605 LEU A O 1
ATOM 4842 N N . ILE A 1 606 ? -6.134 -6.593 26.353 1.00 98.31 606 ILE A N 1
ATOM 4843 C CA . ILE A 1 606 ? -6.318 -5.262 25.773 1.00 98.31 606 ILE A CA 1
ATOM 4844 C C . ILE A 1 606 ? -7.774 -4.874 26.002 1.00 98.31 606 ILE A C 1
ATOM 4846 O O . ILE A 1 606 ? -8.676 -5.657 25.720 1.00 98.31 606 ILE A O 1
ATOM 4850 N N . THR A 1 607 ? -8.003 -3.693 26.563 1.00 97.81 607 THR A N 1
ATOM 4851 C CA . THR A 1 607 ? -9.344 -3.191 26.876 1.00 97.81 607 THR A CA 1
ATOM 4852 C C . THR A 1 607 ? -9.407 -1.678 26.693 1.00 97.81 607 THR A C 1
ATOM 4854 O O . THR A 1 607 ? -8.384 -1.021 26.509 1.00 97.81 607 THR A O 1
ATOM 4857 N N . ALA A 1 608 ? -10.614 -1.131 26.772 1.00 96.81 608 ALA A N 1
ATOM 4858 C CA . ALA A 1 608 ? -10.881 0.297 26.803 1.00 96.81 608 ALA A CA 1
ATOM 4859 C C . ALA A 1 608 ? -11.747 0.655 28.015 1.00 96.81 608 ALA A C 1
ATOM 4861 O O . ALA A 1 608 ? -12.429 -0.194 28.603 1.00 96.81 608 ALA A O 1
ATOM 4862 N N . ASP A 1 609 ? -11.700 1.919 28.395 1.00 94.25 609 ASP A N 1
ATOM 4863 C CA . ASP A 1 609 ? -12.549 2.540 29.403 1.00 94.25 609 ASP A CA 1
ATOM 4864 C C . ASP A 1 609 ? -13.874 3.054 28.813 1.00 94.25 609 ASP A C 1
ATOM 4866 O O . ASP A 1 609 ? -14.921 2.898 29.442 1.00 94.25 609 ASP A O 1
ATOM 4870 N N . HIS A 1 610 ? -13.852 3.583 27.591 1.00 93.50 610 HIS A N 1
ATOM 4871 C CA . HIS A 1 610 ? -15.027 3.856 26.764 1.00 93.50 610 HIS A CA 1
ATOM 4872 C C . HIS A 1 610 ? -14.701 3.717 25.268 1.00 93.50 610 HIS A C 1
ATOM 4874 O O . HIS A 1 610 ? -13.584 3.379 24.887 1.00 93.50 610 HIS A O 1
ATOM 4880 N N . GLY A 1 611 ? -15.701 3.944 24.414 1.00 92.44 611 GLY A N 1
ATOM 4881 C CA . GLY A 1 611 ? -15.521 4.120 22.972 1.00 92.44 611 GLY A CA 1
ATOM 4882 C C . GLY A 1 611 ? -15.774 5.571 22.559 1.00 92.44 611 GLY A C 1
ATOM 4883 O O . GLY A 1 611 ? -16.286 6.357 23.356 1.00 92.44 611 GLY A O 1
ATOM 4884 N N . PHE A 1 612 ? -15.461 5.911 21.311 1.00 92.44 612 PHE A N 1
ATOM 4885 C CA . PHE A 1 612 ? -15.892 7.159 20.673 1.00 92.44 612 PHE A CA 1
ATOM 4886 C C . PHE A 1 612 ? -17.078 6.920 19.724 1.00 92.44 612 PHE A C 1
ATOM 4888 O O . PHE A 1 612 ? -17.350 5.787 19.330 1.00 92.44 612 PHE A O 1
ATOM 4895 N N . ILE A 1 613 ? -17.780 7.981 19.336 1.00 89.81 613 ILE A N 1
ATOM 4896 C CA . ILE A 1 613 ? -18.661 8.014 18.161 1.00 89.81 613 ILE A CA 1
ATOM 4897 C C . ILE A 1 613 ? -18.323 9.306 17.428 1.00 89.81 613 ILE A C 1
ATOM 4899 O O . ILE A 1 613 ? -18.219 10.351 18.061 1.00 89.81 613 ILE A O 1
ATOM 4903 N N . TYR A 1 614 ? -18.145 9.222 16.114 1.00 87.25 614 TYR A N 1
ATOM 4904 C CA . TYR A 1 614 ? -17.853 10.371 15.266 1.00 87.25 614 TYR A CA 1
ATOM 4905 C C . TYR A 1 614 ? -18.784 10.369 14.051 1.00 87.25 614 TYR A C 1
ATOM 4907 O O . TYR A 1 614 ? -19.136 9.296 13.549 1.00 87.25 614 TYR A O 1
ATOM 4915 N N . GLN A 1 615 ? -19.212 11.562 13.648 1.00 81.50 615 GLN A N 1
ATOM 4916 C CA . GLN A 1 615 ? -20.091 11.846 12.511 1.00 81.50 615 GLN A CA 1
ATOM 4917 C C . GLN A 1 615 ? -19.444 12.986 11.724 1.00 81.50 615 GLN A C 1
ATOM 4919 O O . GLN A 1 615 ? -18.905 13.902 12.351 1.00 81.50 615 GLN A O 1
ATOM 4924 N N . HIS A 1 616 ? -19.459 12.896 10.394 1.00 74.94 616 HIS A N 1
ATOM 4925 C CA . HIS A 1 616 ? -18.717 13.806 9.518 1.00 74.94 616 HIS A CA 1
ATOM 4926 C C . HIS A 1 616 ? -19.540 14.974 8.983 1.00 74.94 616 HIS A C 1
ATOM 4928 O O . HIS A 1 616 ? -20.756 14.802 8.732 1.00 74.94 616 HIS A O 1
#

Radius of gyration: 41.35 Å; chains: 1; bounding box: 115×41×107 Å

Secondary structure (DSSP, 8-state):
-HHHHHHHHHHHHTT-SEEEEEETTS-SHHHHHH---TTEEEEE-SS-HHHHHHIIIII-TTSEEEEEEESSPPPTTT-TTHHHHHHSEEEE--HHHHHHHHHT--GGGHHHHHHTHHHHT-HHHHHHHHHH--TT--HHHHHHHHHHHHTT--TT--HHHHHHHHHHHHHTT--HHHHHHHHTT-HHHHHHHHHHHH----SS--HHHHHHHHHHHHHHHHTT---SS-HHHHHHHHHHHT-TTTHHHHHHHHHHHTTTTTHHHHHHTS-GGGGTT--SSHHHHHHHHHHHHHHHHTT-S-HHHHHHHHHHHTTSTTHHHHHHHHHHHHHHHHHHHHHHH-----SSHHHHHHHIIIIIHHHHHHHHHHHHHHHHHT-HHHHHHHHHHHHHIIIIIIIHHHHHHHHHHHHH-SSS--TTSEEGGGHIIIIIHHHHHTT--EEEEEETT--HHHHHHHHHHHHTTSS-------EE--SS--HHHHHHHTS--S-EEE-SSTT--EEETTEE--SHHHHHHHHTTSSTT--EEEEEHHHHHHS-HHHHHHHHHH-SEEEEEE-HHHHHHTSTTTGGGHHHHHHHHHHHHHHHHHHHHHTT---EEEE-S-------

pLDDT: mean 92.94, std 6.09, range [54.28, 98.69]

Sequence (616 aa):
MNDRIAKGLEAAFDRHRIVFWTDAARELRSTFDALELEGIQKIALANDEFAVKHRVLREEPGQRFLIYREGPEPDRIDNWLLDIQMAHGAFKADQAALWLTELGLGLEMEGVVRGHEEFFRSGRRLAQLRAMVRGDDRLEAIKLKMLVVCAKAGDGAGFDEVVEQLLAELANESDDAIKLVERVKLTDFLWQQFGRHFNYHAPNPGVGDLAITLFKSAHSAGLGGTPQLSAEALVFFKRWKNNRHNAPAFEKLSSDYVEVLPIREDLAARDFRDLMELDTFEDVDRAIIVALVRGVAGKTLTNADVTAWIRQRRQSHWFERFKDLYEAVGFASEFQFALSQVNLGMVSLAEGVTRYASTWFRIDQLYRKFIWHMQRSAQASLMAELFEQVENHYVNSYLLRLNDAWQVHIDAASAWSAPGIVRQRDFYQTHVGEYRRKGQKICVIISDAMRYEVADELLGRVLELDRYDADLSPMLGSLPTYTQLGMASLLPNRDLQIADNESSTAIVDGQSSLGLENRKKILARGREGDRTTALMADELMAMPKDECRALFRDHDVIYVYHNRIDAIGDKPATEEHVFDAAEDTLEAMVQLVKKLTAANATSLLITADHGFIYQH

Foldseek 3Di:
DLVVVLVVVVVQVVFFLEEEEEDAPCLCVVSLVPHDDPQEAEAEDDVCQVVVVCCCVPVCVPGRYYYYYYHDDDDPVPRSCNVVPVVGHYDYDDPLVVLCVLLVHDPVCSCVCVLQVVQSSDPVSSVQLSVADDHPDDNLRSLQSSLCSLLVLDHPDGLLSSLLSLLQCVLVVHCRSVVSCVNRVSVVVNVVCCCVQWVDDDPDDDSLVVLLLLLVQLVQVLLVHHRNIDPSSNVSVVCQCPDPVSVSSQQSSLVVCCVVVVVLVVLVVDDLVSLLSDQSHPVNVVSNLLNLLCCLLVVVDALVVLVVSLVSCVPHSCCVVCVLSSQLSNLLRVLVVLLVPDDLADPAPQRLQVCCLPRLLVNVLSLLRNLVSCVVNVCCVSNVSSNVVSQCCCVPVRPVSNVVNVVVRVVVDPDQDHPPAAALLCQCCPPVVVCVVVVAFEEEEAEAQADSSLVVVLQVVLVVVVPDDDDDGDHRADPPQDAQQLLLSNFQAPDWDQDPDPVSFIAGPNFTPPDQVSSQVRNCVRDPPFFEHEDELVVLVPDDLVVLLVVRVRGRYYYYYHYQLPVQCVDPVRNSCSSVSSVVVSVSVSVSVVSNVSSVRPYYHYYYSHHDDDRD